Protein AF-0000000086676594 (afdb_homodimer)

Sequence (434 aa):
MFSKFAIFGNVSTIGLRERKKAATRAALSEAAIRLACERGVEHVTSDAIAEAAGVSPRTFHNYFANKEEAIFAGMAEFGGEMLAAMRALPVGEPVWEAVRQVIVGLARERPDTTDLMVAVVRLMERSPALAVRHDAMREEAGRALAGVVAERTGTDPDRDLYPHLIGAALHAAVTAAVNLWRVGKTDRDLADLLDEAFDQFRAGLPDPSALIEARRQMFSKFAIFGNVSTIGLRERKKAATRAALSEAAIRLACERGVEHVTSDAIAEAAGVSPRTFHNYFANKEEAIFAGMAEFGGEMLAAMRALPVGEPVWEAVRQVIVGLARERPDTTDLMVAVVRLMERSPALAVRHDAMREEAGRALAGVVAERTGTDPDRDLYPHLIGAALHAAVTAAVNLWRVGKTDRDLADLLDEAFDQFRAGLPDPSALIEARRQ

Nearest PDB structures (foldseek):
  4cgr-assembly1_A  TM=7.562E-01  e=2.034E-08  Streptomyces coelicolor
  7pt0-assembly1_A  TM=7.554E-01  e=1.940E-08  Streptomyces coelicolor
  5efy-assembly1_B  TM=6.831E-01  e=5.722E-08  Streptomyces coelicolor A3(2)
  2dg7-assembly1_A  TM=8.233E-01  e=1.107E-06  Streptomyces coelicolor A3(2)
  8x0a-assembly1_A  TM=8.704E-01  e=4.983E-06  Mycobacterium tuberculosis

Organism: NCBI:txid175570

Secondary structure (DSSP, 8-state):
------TT-------HHHHHHHHHHHHHHHHHHHHHHHH-GGG--HHHHHHHHTS-HHHHHHH-SSHHHHHTHHHHHHHHHHHHHHHHSPTTS-HHHHHHHHHHHHHHH-HHHHHHHHHHHHHHHH-HHHHHHHHHHHHHHHHHHHHHHHHHHT--TTT-SHHHHHHHHHHHHHHHHHHHHHH--S---HHHHHHHHHHHHHTT---THHHHHHHH-/------TTTT-----HHHHHHHHHHHHHHHHHHHHHHHH-GGG--HHHHHHHHTS-HHHHHHH-SSHHHHHTHHHHHHHHHHHHHHHHSPTTS-HHHHHHHHHHHHHHH-HHHHHHHHHHHHHHHH-HHHHHHHHHHHHHHHHHHHHHHHHHHT--TTT-SHHHHHHHHHHHHHHHHHHHHHH--S---HHHHHHHHHHHHHTT---THHHHHHHH-

Radius of gyration: 23.63 Å; Cα contacts (8 Å, |Δi|>4): 466; chains: 2; bounding box: 54×76×47 Å

pLDDT: mean 86.77, std 14.97, range [21.41, 98.38]

Structure (mmCIF, N/CA/C/O backbone):
data_AF-0000000086676594-model_v1
#
loop_
_entity.id
_entity.type
_entity.pdbx_description
1 polymer 'TetR family transcriptional regulator'
#
loop_
_atom_site.group_PDB
_atom_site.id
_atom_site.type_symbol
_atom_site.label_atom_id
_atom_site.label_alt_id
_atom_site.label_comp_id
_atom_site.label_asym_id
_atom_site.label_entity_id
_atom_site.label_seq_id
_atom_site.pdbx_PDB_ins_code
_atom_site.Cartn_x
_atom_site.Cartn_y
_atom_site.Cartn_z
_atom_site.occupancy
_atom_site.B_iso_or_equiv
_atom_site.auth_seq_id
_atom_site.auth_comp_id
_atom_site.auth_asym_id
_atom_site.auth_atom_id
_atom_site.pdbx_PDB_model_num
ATOM 1 N N . MET A 1 1 ? 25.562 -21.516 -14.008 1 23.59 1 MET A N 1
ATOM 2 C CA . MET A 1 1 ? 25.188 -22.828 -13.5 1 23.59 1 MET A CA 1
ATOM 3 C C . MET A 1 1 ? 23.891 -22.781 -12.719 1 23.59 1 MET A C 1
ATOM 5 O O . MET A 1 1 ? 23.875 -22.453 -11.531 1 23.59 1 MET A O 1
ATOM 9 N N . PHE A 1 2 ? 22.828 -22.156 -13.344 1 25.84 2 PHE A N 1
ATOM 10 C CA . PHE A 1 2 ? 21.453 -21.719 -13.172 1 25.84 2 PHE A CA 1
ATOM 11 C C . PHE A 1 2 ? 20.547 -22.906 -12.891 1 25.84 2 PHE A C 1
ATOM 13 O O . PHE A 1 2 ? 19.344 -22.859 -13.164 1 25.84 2 PHE A O 1
ATOM 20 N N . SER A 1 3 ? 21.25 -24.125 -12.5 1 25.78 3 SER A N 1
ATOM 21 C CA . SER A 1 3 ? 20.641 -25.438 -12.312 1 25.78 3 SER A CA 1
ATOM 22 C C . SER A 1 3 ? 19.594 -25.406 -11.211 1 25.78 3 SER A C 1
ATOM 24 O O . SER A 1 3 ? 18.656 -26.219 -11.211 1 25.78 3 SER A O 1
ATOM 26 N N . LYS A 1 4 ? 20.078 -24.844 -10.016 1 32.19 4 LYS A N 1
ATOM 27 C CA . LYS A 1 4 ? 19.703 -25.406 -8.719 1 32.19 4 LYS A CA 1
ATOM 28 C C . LYS A 1 4 ? 18.203 -25.266 -8.469 1 32.19 4 LYS A C 1
ATOM 30 O O . LYS A 1 4 ? 17.719 -25.625 -7.398 1 32.19 4 LYS A O 1
ATOM 35 N N . PHE A 1 5 ? 17.609 -24.156 -8.906 1 31.38 5 PHE A N 1
ATOM 36 C CA . PHE A 1 5 ? 16.359 -23.938 -8.195 1 31.38 5 PHE A CA 1
ATOM 37 C C . PHE A 1 5 ? 15.352 -25.031 -8.516 1 31.38 5 PHE A C 1
ATOM 39 O O . PHE A 1 5 ? 14.5 -24.859 -9.391 1 31.38 5 PHE A O 1
ATOM 46 N N . ALA A 1 6 ? 15.781 -26.344 -8.625 1 33.59 6 ALA A N 1
ATOM 47 C CA . ALA A 1 6 ? 15.062 -27.594 -8.836 1 33.59 6 ALA A CA 1
ATOM 48 C C . ALA A 1 6 ? 13.977 -27.781 -7.785 1 33.59 6 ALA A C 1
ATOM 50 O O . ALA A 1 6 ? 13.625 -28.922 -7.457 1 33.59 6 ALA A O 1
ATOM 51 N N . ILE A 1 7 ? 13.922 -26.797 -6.859 1 34.34 7 ILE A N 1
ATOM 52 C CA . ILE A 1 7 ? 12.922 -27.047 -5.824 1 34.34 7 ILE A CA 1
ATOM 53 C C . ILE A 1 7 ? 11.617 -27.5 -6.473 1 34.34 7 ILE A C 1
ATOM 55 O O . ILE A 1 7 ? 10.641 -27.781 -5.773 1 34.34 7 ILE A O 1
ATOM 59 N N . PHE A 1 8 ? 11.531 -27.172 -7.805 1 35.16 8 PHE A N 1
ATOM 60 C CA . PHE A 1 8 ? 10.352 -27.688 -8.484 1 35.16 8 PHE A CA 1
ATOM 61 C C . PHE A 1 8 ? 10.32 -29.219 -8.453 1 35.16 8 PHE A C 1
ATOM 63 O O . PHE A 1 8 ? 9.812 -29.844 -9.383 1 35.16 8 PHE A O 1
ATOM 70 N N . GLY A 1 9 ? 11.352 -29.797 -7.762 1 34.88 9 GLY A N 1
ATOM 71 C CA . GLY A 1 9 ? 11.438 -31.234 -7.914 1 34.88 9 GLY A CA 1
ATOM 72 C C . GLY A 1 9 ? 10.094 -31.938 -7.809 1 34.88 9 GLY A C 1
ATOM 73 O O . GLY A 1 9 ? 9.719 -32.719 -8.688 1 34.88 9 GLY A O 1
ATOM 74 N N . ASN A 1 10 ? 9.641 -32.25 -6.469 1 37.12 10 ASN A N 1
ATOM 75 C CA . ASN A 1 10 ? 8.688 -33.344 -6.312 1 37.12 10 ASN A CA 1
ATOM 76 C C . ASN A 1 10 ? 7.312 -32.969 -6.855 1 37.12 10 ASN A C 1
ATOM 78 O O . ASN A 1 10 ? 6.441 -32.531 -6.102 1 37.12 10 ASN A O 1
ATOM 82 N N . VAL A 1 11 ? 7.066 -32.156 -7.742 1 41.75 11 VAL A N 1
ATOM 83 C CA . VAL A 1 11 ? 5.797 -32.156 -8.453 1 41.75 11 VAL A CA 1
ATOM 84 C C . VAL A 1 11 ? 5.344 -33.594 -8.703 1 41.75 11 VAL A C 1
ATOM 86 O O . VAL A 1 11 ? 5.344 -34.062 -9.844 1 41.75 11 VAL A O 1
ATOM 89 N N . SER A 1 12 ? 5.973 -34.594 -8.156 1 44.72 12 SER A N 1
ATOM 90 C CA . SER A 1 12 ? 5.59 -35.969 -8.469 1 44.72 12 SER A CA 1
ATOM 91 C C . SER A 1 12 ? 4.086 -36.094 -8.68 1 44.72 12 SER A C 1
ATOM 93 O O . SER A 1 12 ? 3.344 -35.125 -8.461 1 44.72 12 SER A O 1
ATOM 95 N N . THR A 1 13 ? 3.318 -37.312 -8.094 1 49.31 13 THR A N 1
ATOM 96 C CA . THR A 1 13 ? 2.088 -38.031 -8.375 1 49.31 13 THR A CA 1
ATOM 97 C C . THR A 1 13 ? 0.873 -37.281 -7.871 1 49.31 13 THR A C 1
ATOM 99 O O . THR A 1 13 ? 0.38 -37.531 -6.773 1 49.31 13 THR A O 1
ATOM 102 N N . ILE A 1 14 ? 1.006 -35.938 -7.887 1 59.25 14 ILE A N 1
ATOM 103 C CA . ILE A 1 14 ? -0.326 -35.438 -7.551 1 59.25 14 ILE A CA 1
ATOM 104 C C . ILE A 1 14 ? -1.382 -36.312 -8.234 1 59.25 14 ILE A C 1
ATOM 106 O O . ILE A 1 14 ? -1.358 -36.469 -9.461 1 59.25 14 ILE A O 1
ATOM 110 N N . GLY A 1 15 ? -1.909 -37.188 -7.367 1 73.75 15 GLY A N 1
ATOM 111 C CA . GLY A 1 15 ? -2.926 -38.094 -7.859 1 73.75 15 GLY A CA 1
ATOM 112 C C . GLY A 1 15 ? -3.93 -37.438 -8.781 1 73.75 15 GLY A C 1
ATOM 113 O O . GLY A 1 15 ? -4.008 -36.188 -8.836 1 73.75 15 GLY A O 1
ATOM 114 N N . LEU A 1 16 ? -4.273 -38.094 -9.789 1 81.31 16 LEU A N 1
ATOM 115 C CA . LEU A 1 16 ? -5.266 -37.688 -10.773 1 81.31 16 LEU A CA 1
ATOM 116 C C . LEU A 1 16 ? -6.387 -36.875 -10.117 1 81.31 16 LEU A C 1
ATOM 118 O O . LEU A 1 16 ? -6.844 -35.875 -10.656 1 81.31 16 LEU A O 1
ATOM 122 N N . ARG A 1 17 ? -6.66 -37.25 -8.891 1 84 17 ARG A N 1
ATOM 123 C CA . ARG A 1 17 ? -7.75 -36.594 -8.172 1 84 17 ARG A CA 1
ATOM 124 C C . ARG A 1 17 ? -7.375 -35.156 -7.793 1 84 17 ARG A C 1
ATOM 126 O O . ARG A 1 17 ? -8.18 -34.25 -7.949 1 84 17 ARG A O 1
ATOM 133 N N . GLU A 1 18 ? -6.188 -34.969 -7.336 1 83.5 18 GLU A N 1
ATOM 134 C CA . GLU A 1 18 ? -5.723 -33.656 -6.93 1 83.5 18 GLU A CA 1
ATOM 135 C C . GLU A 1 18 ? -5.578 -32.719 -8.133 1 83.5 18 GLU A C 1
ATOM 137 O O . GLU A 1 18 ? -5.883 -31.531 -8.039 1 83.5 18 GLU A O 1
ATOM 142 N N . ARG A 1 19 ? -5.25 -33.281 -9.203 1 84.69 19 ARG A N 1
ATOM 143 C CA . ARG A 1 19 ? -5.105 -32.5 -10.422 1 84.69 19 ARG A CA 1
ATOM 144 C C . ARG A 1 19 ? -6.465 -32.031 -10.945 1 84.69 19 ARG A C 1
ATOM 146 O O . ARG A 1 19 ? -6.613 -30.906 -11.391 1 84.69 19 ARG A O 1
ATOM 153 N N . LYS A 1 20 ? -7.359 -32.938 -10.875 1 87.5 20 LYS A N 1
ATOM 154 C CA . LYS A 1 20 ? -8.703 -32.594 -11.328 1 87.5 20 LYS A CA 1
ATOM 155 C C . LYS A 1 20 ? -9.336 -31.531 -10.438 1 87.5 20 LYS A C 1
ATOM 157 O O . LYS A 1 20 ? -10.008 -30.625 -10.93 1 87.5 20 LYS A O 1
ATOM 162 N N . LYS A 1 21 ? -9.039 -31.609 -9.172 1 89.81 21 LYS A N 1
ATOM 163 C CA . LYS A 1 21 ? -9.555 -30.641 -8.227 1 89.81 21 LYS A CA 1
ATOM 164 C C . LYS A 1 21 ? -8.977 -29.25 -8.492 1 89.81 21 LYS A C 1
ATOM 166 O O . LYS A 1 21 ? -9.703 -28.25 -8.516 1 89.81 21 LYS A O 1
ATOM 171 N N . ALA A 1 22 ? -7.73 -29.281 -8.781 1 89.44 22 ALA A N 1
ATOM 172 C CA . ALA A 1 22 ? -7.059 -28.016 -9.062 1 89.44 22 ALA A CA 1
ATOM 173 C C . ALA A 1 22 ? -7.562 -27.406 -10.367 1 89.44 22 ALA A C 1
ATOM 175 O O . ALA A 1 22 ? -7.746 -26.188 -10.461 1 89.44 22 ALA A O 1
ATOM 176 N N . ALA A 1 23 ? -7.793 -28.234 -11.266 1 91.19 23 ALA A N 1
ATOM 177 C CA . ALA A 1 23 ? -8.281 -27.766 -12.562 1 91.19 23 ALA A CA 1
ATOM 178 C C . ALA A 1 23 ? -9.688 -27.188 -12.445 1 91.19 23 ALA A C 1
ATOM 180 O O . ALA A 1 23 ? -10 -26.156 -13.047 1 91.19 23 ALA A O 1
ATOM 181 N N . THR A 1 24 ? -10.523 -27.875 -11.664 1 94.5 24 THR A N 1
ATOM 182 C CA . THR A 1 24 ? -11.883 -27.391 -11.461 1 94.5 24 THR A CA 1
ATOM 183 C C . THR A 1 24 ? -11.875 -26.062 -10.727 1 94.5 24 THR A C 1
ATOM 185 O O . THR A 1 24 ? -12.609 -25.141 -11.094 1 94.5 24 THR A O 1
ATOM 188 N N . ARG A 1 25 ? -11.078 -26 -9.766 1 94.75 25 ARG A N 1
ATOM 189 C CA . ARG A 1 25 ? -10.969 -24.75 -9.008 1 94.75 25 ARG A CA 1
ATOM 190 C C . ARG A 1 25 ? -10.555 -23.594 -9.906 1 94.75 25 ARG A C 1
ATOM 192 O O . ARG A 1 25 ? -11.141 -22.516 -9.844 1 94.75 25 ARG A O 1
ATOM 199 N N . ALA A 1 26 ? -9.586 -23.859 -10.742 1 92.06 26 ALA A N 1
ATOM 200 C CA . ALA A 1 26 ? -9.094 -22.844 -11.664 1 92.06 26 ALA A CA 1
ATOM 201 C C . ALA A 1 26 ? -10.172 -22.438 -12.664 1 92.06 26 ALA A C 1
ATOM 203 O O . ALA A 1 26 ? -10.344 -21.25 -12.961 1 92.06 26 ALA A O 1
ATOM 204 N N . ALA A 1 27 ? -10.836 -23.406 -13.125 1 94.69 27 ALA A N 1
ATOM 205 C CA . ALA A 1 27 ? -11.898 -23.156 -14.094 1 94.69 27 ALA A CA 1
ATOM 206 C C . ALA A 1 27 ? -13 -22.297 -13.484 1 94.69 27 ALA A C 1
ATOM 208 O O . ALA A 1 27 ? -13.523 -21.391 -14.133 1 94.69 27 ALA A O 1
ATOM 209 N N . LEU A 1 28 ? -13.344 -22.578 -12.266 1 97.25 28 LEU A N 1
ATOM 210 C CA . LEU A 1 28 ? -14.375 -21.812 -11.562 1 97.25 28 LEU A CA 1
ATOM 211 C C . LEU A 1 28 ? -13.922 -20.375 -11.336 1 97.25 28 LEU A C 1
ATOM 213 O O . LEU A 1 28 ? -14.695 -19.438 -11.531 1 97.25 28 LEU A O 1
ATOM 217 N N . SER A 1 29 ? -12.719 -20.234 -10.953 1 96.12 29 SER A N 1
ATOM 218 C CA . SER A 1 29 ? -12.172 -18.906 -10.734 1 96.12 29 SER A CA 1
ATOM 219 C C . SER A 1 29 ? -12.141 -18.094 -12.031 1 96.12 29 SER A C 1
ATOM 221 O O . SER A 1 29 ? -12.57 -16.938 -12.062 1 96.12 29 SER A O 1
ATOM 223 N N . GLU A 1 30 ? -11.672 -18.719 -13.07 1 94.81 30 GLU A N 1
ATOM 224 C CA . GLU A 1 30 ? -11.609 -18.062 -14.367 1 94.81 30 GLU A CA 1
ATOM 225 C C . GLU A 1 30 ? -13 -17.656 -14.852 1 94.81 30 GLU A C 1
ATOM 227 O O . GLU A 1 30 ? -13.188 -16.562 -15.367 1 94.81 30 GLU A O 1
ATOM 232 N N . ALA A 1 31 ? -13.914 -18.516 -14.656 1 97.06 31 ALA A N 1
ATOM 233 C CA . ALA A 1 31 ? -15.297 -18.234 -15.039 1 97.06 31 ALA A CA 1
ATOM 234 C C . ALA A 1 31 ? -15.852 -17.062 -14.227 1 97.06 31 ALA A C 1
ATOM 236 O O . ALA A 1 31 ? -16.531 -16.188 -14.781 1 97.06 31 ALA A O 1
ATOM 237 N N . ALA A 1 32 ? -15.586 -17.062 -12.961 1 97.62 32 ALA A N 1
ATOM 238 C CA . ALA A 1 32 ? -16.062 -15.984 -12.094 1 97.62 32 ALA A CA 1
ATOM 239 C C . ALA A 1 32 ? -15.516 -14.633 -12.547 1 97.62 32 ALA A C 1
ATOM 241 O O . ALA A 1 32 ? -16.266 -13.656 -12.648 1 97.62 32 ALA A O 1
ATOM 242 N N . ILE A 1 33 ? -14.289 -14.594 -12.875 1 96.12 33 ILE A N 1
ATOM 243 C CA . ILE A 1 33 ? -13.633 -13.359 -13.305 1 96.12 33 ILE A CA 1
ATOM 244 C C . ILE A 1 33 ? -14.195 -12.914 -14.648 1 96.12 33 ILE A C 1
ATOM 246 O O . ILE A 1 33 ? -14.547 -11.742 -14.828 1 96.12 33 ILE A O 1
ATOM 250 N N . ARG A 1 34 ? -14.289 -13.852 -15.555 1 95.19 34 ARG A N 1
ATOM 251 C CA . ARG A 1 34 ? -14.805 -13.539 -16.891 1 95.19 34 ARG A CA 1
ATOM 252 C C . ARG A 1 34 ? -16.219 -12.992 -16.812 1 95.19 34 ARG A C 1
ATOM 254 O O . ARG A 1 34 ? -16.531 -11.953 -17.422 1 95.19 34 ARG A O 1
ATOM 261 N N . LEU A 1 35 ? -17.062 -13.625 -16.078 1 97.38 35 LEU A N 1
ATOM 262 C CA . LEU A 1 35 ? -18.453 -13.203 -15.961 1 97.38 35 LEU A CA 1
ATOM 263 C C . LEU A 1 35 ? -18.547 -11.852 -15.266 1 97.38 35 LEU A C 1
ATOM 265 O O . LEU A 1 35 ? -19.359 -11.008 -15.641 1 97.38 35 LEU A O 1
ATOM 269 N N . ALA A 1 36 ? -17.734 -11.711 -14.25 1 96.81 36 ALA A N 1
ATOM 270 C CA . ALA A 1 36 ? -17.734 -10.43 -13.539 1 96.81 36 ALA A CA 1
ATOM 271 C C . ALA A 1 36 ? -17.312 -9.289 -14.469 1 96.81 36 ALA A C 1
ATOM 273 O O . ALA A 1 36 ? -17.859 -8.188 -14.391 1 96.81 36 ALA A O 1
ATOM 274 N N . CYS A 1 37 ? -16.375 -9.562 -15.328 1 93.88 37 CYS A N 1
ATOM 275 C CA . CYS A 1 37 ? -15.914 -8.562 -16.281 1 93.88 37 CYS A CA 1
ATOM 276 C C . CYS A 1 37 ? -17 -8.234 -17.297 1 93.88 37 CYS A C 1
ATOM 278 O O . CYS A 1 37 ? -17.172 -7.078 -17.688 1 93.88 37 CYS A O 1
ATOM 280 N N . GLU A 1 38 ? -17.734 -9.211 -17.641 1 94.5 38 GLU A N 1
ATOM 281 C CA . GLU A 1 38 ? -18.75 -9.07 -18.672 1 94.5 38 GLU A CA 1
ATOM 282 C C . GLU A 1 38 ? -20.016 -8.422 -18.125 1 94.5 38 GLU A C 1
ATOM 284 O O . GLU A 1 38 ? -20.609 -7.547 -18.766 1 94.5 38 GLU A O 1
ATOM 289 N N . ARG A 1 39 ? -20.391 -8.82 -16.859 1 94.56 39 ARG A N 1
ATOM 290 C CA . ARG A 1 39 ? -21.719 -8.477 -16.375 1 94.56 39 ARG A CA 1
ATOM 291 C C . ARG A 1 39 ? -21.641 -7.539 -15.164 1 94.56 39 ARG A C 1
ATOM 293 O O . ARG A 1 39 ? -22.641 -6.934 -14.781 1 94.56 39 ARG A O 1
ATOM 300 N N . GLY A 1 40 ? -20.5 -7.453 -14.688 1 93.75 40 GLY A N 1
ATOM 301 C CA . GLY A 1 40 ? -20.391 -6.809 -13.391 1 93.75 40 GLY A CA 1
ATOM 302 C C . GLY A 1 40 ? -20.516 -7.777 -12.234 1 93.75 40 GLY A C 1
ATOM 303 O O . GLY A 1 40 ? -21.281 -8.742 -12.297 1 93.75 40 GLY A O 1
ATOM 304 N N . VAL A 1 41 ? -19.859 -7.586 -11.188 1 93.81 41 VAL A N 1
ATOM 305 C CA . VAL A 1 41 ? -19.75 -8.492 -10.055 1 93.81 41 VAL A CA 1
ATOM 306 C C . VAL A 1 41 ? -21.125 -8.734 -9.445 1 93.81 41 VAL A C 1
ATOM 308 O O . VAL A 1 41 ? -21.453 -9.859 -9.062 1 93.81 41 VAL A O 1
ATOM 311 N N . GLU A 1 42 ? -21.859 -7.684 -9.359 1 92.25 42 GLU A N 1
ATOM 312 C CA . GLU A 1 42 ? -23.172 -7.758 -8.695 1 92.25 42 GLU A CA 1
ATOM 313 C C . GLU A 1 42 ? -24.125 -8.656 -9.469 1 92.25 42 GLU A C 1
ATOM 315 O O . GLU A 1 42 ? -25.078 -9.195 -8.898 1 92.25 42 GLU A O 1
ATOM 320 N N . HIS A 1 43 ? -23.875 -8.859 -10.672 1 94.44 43 HIS A N 1
ATOM 321 C CA . HIS A 1 43 ? -24.812 -9.594 -11.523 1 94.44 43 HIS A CA 1
ATOM 322 C C . HIS A 1 43 ? -24.344 -11.023 -11.75 1 94.44 43 HIS A C 1
ATOM 324 O O . HIS A 1 43 ? -24.953 -11.766 -12.523 1 94.44 43 HIS A O 1
ATOM 330 N N . VAL A 1 44 ? -23.281 -11.359 -11.156 1 96.44 44 VAL A N 1
ATOM 331 C CA . VAL A 1 44 ? -22.734 -12.711 -11.281 1 96.44 44 VAL A CA 1
ATOM 332 C C . VAL A 1 44 ? -23.203 -13.57 -10.117 1 96.44 44 VAL A C 1
ATOM 334 O O . VAL A 1 44 ? -23.203 -13.133 -8.969 1 96.44 44 VAL A O 1
ATOM 337 N N . THR A 1 45 ? -23.703 -14.742 -10.43 1 96.56 45 THR A N 1
ATOM 338 C CA . THR A 1 45 ? -24.141 -15.672 -9.398 1 96.56 45 THR A CA 1
ATOM 339 C C . THR A 1 45 ? -23.297 -16.938 -9.414 1 96.56 45 THR A C 1
ATOM 341 O O . THR A 1 45 ? -22.625 -17.234 -10.398 1 96.56 45 THR A O 1
ATOM 344 N N . SER A 1 46 ? -23.438 -17.656 -8.297 1 97.12 46 SER A N 1
ATOM 345 C CA . SER A 1 46 ? -22.75 -18.938 -8.211 1 97.12 46 SER A CA 1
ATOM 346 C C . SER A 1 46 ? -23.266 -19.906 -9.266 1 97.12 46 SER A C 1
ATOM 348 O O . SER A 1 46 ? -22.484 -20.672 -9.844 1 97.12 46 SER A O 1
ATOM 350 N N . ASP A 1 47 ? -24.484 -19.797 -9.547 1 97.56 47 ASP A N 1
ATOM 351 C CA . ASP A 1 47 ? -25.078 -20.672 -10.547 1 97.56 47 ASP A CA 1
ATOM 352 C C . ASP A 1 47 ? -24.531 -20.391 -11.938 1 97.56 47 ASP A C 1
ATOM 354 O O . ASP A 1 47 ? -24.188 -21.312 -12.68 1 97.56 47 ASP A O 1
ATOM 358 N N . ALA A 1 48 ? -24.438 -19.172 -12.258 1 97.94 48 ALA A N 1
ATOM 359 C CA . ALA A 1 48 ? -23.922 -18.781 -13.562 1 97.94 48 ALA A CA 1
ATOM 360 C C . ALA A 1 48 ? -22.453 -19.188 -13.711 1 97.94 48 ALA A C 1
ATOM 362 O O . ALA A 1 48 ? -22.031 -19.594 -14.789 1 97.94 48 ALA A O 1
ATOM 363 N N . ILE A 1 49 ? -21.672 -19.031 -12.617 1 98.38 49 ILE A N 1
ATOM 364 C CA . ILE A 1 49 ? -20.266 -19.422 -12.617 1 98.38 49 ILE A CA 1
ATOM 365 C C . ILE A 1 49 ? -20.141 -20.922 -12.836 1 98.38 49 ILE A C 1
ATOM 367 O O . ILE A 1 49 ? -19.344 -21.375 -13.656 1 98.38 49 ILE A O 1
ATOM 371 N N . ALA A 1 50 ? -20.969 -21.672 -12.086 1 98.12 50 ALA A N 1
ATOM 372 C CA . ALA A 1 50 ? -20.969 -23.125 -12.203 1 98.12 50 ALA A CA 1
ATOM 373 C C . ALA A 1 50 ? -21.281 -23.562 -13.633 1 98.12 50 ALA A C 1
ATOM 375 O O . ALA A 1 50 ? -20.562 -24.391 -14.211 1 98.12 50 ALA A O 1
ATOM 376 N N . GLU A 1 51 ? -22.281 -22.984 -14.219 1 97.88 51 GLU A N 1
ATOM 377 C CA . GLU A 1 51 ? -22.688 -23.281 -15.586 1 97.88 51 GLU A CA 1
ATOM 378 C C . GLU A 1 51 ? -21.562 -22.984 -16.578 1 97.88 51 GLU A C 1
ATOM 380 O O . GLU A 1 51 ? -21.266 -23.797 -17.453 1 97.88 51 GLU A O 1
ATOM 385 N N . ALA A 1 52 ? -20.938 -21.891 -16.438 1 97.5 52 ALA A N 1
ATOM 386 C CA . ALA A 1 52 ? -19.859 -21.469 -17.344 1 97.5 52 ALA A CA 1
ATOM 387 C C . ALA A 1 52 ? -18.656 -22.406 -17.234 1 97.5 52 ALA A C 1
ATOM 389 O O . ALA A 1 52 ? -17.938 -22.609 -18.203 1 97.5 52 ALA A O 1
ATOM 390 N N . ALA A 1 53 ? -18.469 -22.984 -16.047 1 97 53 ALA A N 1
ATOM 391 C CA . ALA A 1 53 ? -17.328 -23.891 -15.812 1 97 53 ALA A CA 1
ATOM 392 C C . ALA A 1 53 ? -17.703 -25.328 -16.125 1 97 53 ALA A C 1
ATOM 394 O O . ALA A 1 53 ? -16.859 -26.219 -16.031 1 97 53 ALA A O 1
ATOM 395 N N . GLY A 1 54 ? -18.906 -25.578 -16.391 1 97.12 54 GLY A N 1
ATOM 396 C CA . GLY A 1 54 ? -19.359 -26.906 -16.766 1 97.12 54 GLY A CA 1
ATOM 397 C C . GLY A 1 54 ? -19.531 -27.828 -15.586 1 97.12 54 GLY A C 1
ATOM 398 O O . GLY A 1 54 ? -19.266 -29.031 -15.688 1 97.12 54 GLY A O 1
ATOM 399 N N . VAL A 1 55 ? -19.859 -27.281 -14.438 1 97.12 55 VAL A N 1
ATOM 400 C CA . VAL A 1 55 ? -20.078 -28.094 -13.234 1 97.12 55 VAL A CA 1
ATOM 401 C C . VAL A 1 55 ? -21.422 -27.719 -12.602 1 97.12 55 VAL A C 1
ATOM 403 O O . VAL A 1 55 ? -22.078 -26.781 -13.047 1 97.12 55 VAL A O 1
ATOM 406 N N . SER A 1 56 ? -21.812 -28.453 -11.555 1 96.44 56 SER A N 1
ATOM 407 C CA . SER A 1 56 ? -23.047 -28.172 -10.828 1 96.44 56 SER A CA 1
ATOM 408 C C . SER A 1 56 ? -22.844 -27.047 -9.82 1 96.44 56 SER A C 1
ATOM 410 O O . SER A 1 56 ? -21.734 -26.812 -9.359 1 96.44 56 SER A O 1
ATOM 412 N N . PRO A 1 57 ? -23.922 -26.375 -9.398 1 96.19 57 PRO A N 1
ATOM 413 C CA . PRO A 1 57 ? -23.828 -25.391 -8.32 1 96.19 57 PRO A CA 1
ATOM 414 C C . PRO A 1 57 ? -23.312 -25.984 -7.012 1 96.19 57 PRO A C 1
ATOM 416 O O . PRO A 1 57 ? -22.594 -25.312 -6.266 1 96.19 57 PRO A O 1
ATOM 419 N N . ARG A 1 58 ? -23.703 -27.219 -6.848 1 96.5 58 ARG A N 1
ATOM 420 C CA . ARG A 1 58 ? -23.203 -27.891 -5.652 1 96.5 58 ARG A CA 1
ATOM 421 C C . ARG A 1 58 ? -21.688 -28.016 -5.688 1 96.5 58 ARG A C 1
ATOM 423 O O . ARG A 1 58 ? -21.016 -27.797 -4.676 1 96.5 58 ARG A O 1
ATOM 430 N N . THR A 1 59 ? -21.219 -28.422 -6.836 1 96.31 59 THR A N 1
ATOM 431 C CA . THR A 1 59 ? -19.781 -28.531 -7 1 96.31 59 THR A CA 1
ATOM 432 C C . THR A 1 59 ? -19.094 -27.188 -6.746 1 96.31 59 THR A C 1
ATOM 434 O O . THR A 1 59 ? -18.062 -27.125 -6.086 1 96.31 59 THR A O 1
ATOM 437 N N . PHE A 1 60 ? -19.766 -26.031 -7.285 1 97.81 60 PHE A N 1
ATOM 438 C CA . PHE A 1 60 ? -19.203 -24.703 -7.016 1 97.81 60 PHE A CA 1
ATOM 439 C C . PHE A 1 60 ? -19.016 -24.5 -5.52 1 97.81 60 PHE A C 1
ATOM 441 O O . PHE A 1 60 ? -17.953 -24.078 -5.074 1 97.81 60 PHE A O 1
ATOM 448 N N . HIS A 1 61 ? -19.938 -24.891 -4.699 1 97.56 61 HIS A N 1
ATOM 449 C CA . HIS A 1 61 ? -19.938 -24.594 -3.271 1 97.56 61 HIS A CA 1
ATOM 450 C C . HIS A 1 61 ? -19 -25.531 -2.514 1 97.56 61 HIS A C 1
ATOM 452 O O . HIS A 1 61 ? -18.672 -25.281 -1.354 1 97.56 61 HIS A O 1
ATOM 458 N N . ASN A 1 62 ? -18.609 -26.688 -3.197 1 97 62 ASN A N 1
ATOM 459 C CA . ASN A 1 62 ? -17.547 -27.516 -2.631 1 97 62 ASN A CA 1
ATOM 460 C C . ASN A 1 62 ? -16.203 -26.797 -2.643 1 97 62 ASN A C 1
ATOM 462 O O . ASN A 1 62 ? -15.336 -27.094 -1.827 1 97 62 ASN A O 1
ATOM 466 N N . TYR A 1 63 ? -16.141 -25.797 -3.588 1 96.81 63 TYR A N 1
ATOM 467 C CA . TYR A 1 63 ? -14.844 -25.156 -3.787 1 96.81 63 TYR A CA 1
ATOM 468 C C . TYR A 1 63 ? -14.828 -23.766 -3.184 1 96.81 63 TYR A C 1
ATOM 470 O O . TYR A 1 63 ? -13.82 -23.344 -2.615 1 96.81 63 TYR A O 1
ATOM 478 N N . PHE A 1 64 ? -15.914 -23.078 -3.357 1 97.56 64 PHE A N 1
ATOM 479 C CA . PHE A 1 64 ? -15.945 -21.688 -2.916 1 97.56 64 PHE A CA 1
ATOM 480 C C . PHE A 1 64 ? -17.234 -21.391 -2.15 1 97.56 64 PHE A C 1
ATOM 482 O O . PHE A 1 64 ? -18.297 -21.891 -2.514 1 97.56 64 PHE A O 1
ATOM 489 N N . ALA A 1 65 ? -17.109 -20.516 -1.162 1 95.88 65 ALA A N 1
ATOM 490 C CA . ALA A 1 65 ? -18.266 -20.125 -0.365 1 95.88 65 ALA A CA 1
ATOM 491 C C . ALA A 1 65 ? -19.125 -19.109 -1.107 1 95.88 65 ALA A C 1
ATOM 493 O O . ALA A 1 65 ? -20.344 -19.031 -0.885 1 95.88 65 ALA A O 1
ATOM 494 N N . ASN A 1 66 ? -18.5 -18.266 -1.952 1 95.25 66 ASN A N 1
ATOM 495 C CA . ASN A 1 66 ? -19.188 -17.219 -2.697 1 95.25 66 ASN A CA 1
ATOM 496 C C . ASN A 1 66 ? -18.391 -16.781 -3.918 1 95.25 66 ASN A C 1
ATOM 498 O O . ASN A 1 66 ? -17.266 -17.25 -4.125 1 95.25 66 ASN A O 1
ATOM 502 N N . LYS A 1 67 ? -18.953 -15.977 -4.699 1 95.5 67 LYS A N 1
ATOM 503 C CA . LYS A 1 67 ? -18.328 -15.539 -5.949 1 95.5 67 LYS A CA 1
ATOM 504 C C . LYS A 1 67 ? -17.062 -14.734 -5.688 1 95.5 67 LYS A C 1
ATOM 506 O O . LYS A 1 67 ? -16.125 -14.773 -6.48 1 95.5 67 LYS A O 1
ATOM 511 N N . GLU A 1 68 ? -16.969 -14.023 -4.582 1 94.44 68 GLU A N 1
ATOM 512 C CA . GLU A 1 68 ? -15.797 -13.227 -4.262 1 94.44 68 GLU A CA 1
ATOM 513 C C . GLU A 1 68 ? -14.578 -14.117 -4.008 1 94.44 68 GLU A C 1
ATOM 515 O O . GLU A 1 68 ? -13.477 -13.805 -4.453 1 94.44 68 GLU A O 1
ATOM 520 N N . GLU A 1 69 ? -14.898 -15.172 -3.318 1 94.31 69 GLU A N 1
ATOM 521 C CA . GLU A 1 69 ? -13.812 -16.125 -3.076 1 94.31 69 GLU A CA 1
ATOM 522 C C . GLU A 1 69 ? -13.289 -16.703 -4.383 1 94.31 69 GLU A C 1
ATOM 524 O O . GLU A 1 69 ? -12.086 -16.906 -4.543 1 94.31 69 GLU A O 1
ATOM 529 N N . ALA A 1 70 ? -14.211 -16.938 -5.258 1 96.62 70 ALA A N 1
ATOM 530 C CA . ALA A 1 70 ? -13.812 -17.453 -6.562 1 96.62 70 ALA A CA 1
ATOM 531 C C . ALA A 1 70 ? -13 -16.438 -7.344 1 96.62 70 ALA A C 1
ATOM 533 O O . ALA A 1 70 ? -11.984 -16.766 -7.965 1 96.62 70 ALA A O 1
ATOM 534 N N . ILE A 1 71 ? -13.391 -15.219 -7.266 1 95.56 71 ILE A N 1
ATOM 535 C CA . ILE A 1 71 ? -12.727 -14.141 -7.992 1 95.56 71 ILE A CA 1
ATOM 536 C C . ILE A 1 71 ? -11.312 -13.953 -7.461 1 95.56 71 ILE A C 1
ATOM 538 O O . ILE A 1 71 ? -10.375 -13.75 -8.234 1 95.56 71 ILE A O 1
ATOM 542 N N . PHE A 1 72 ? -11.102 -14.125 -6.145 1 93.5 72 PHE A N 1
ATOM 543 C CA . PHE A 1 72 ? -9.812 -13.844 -5.527 1 93.5 72 PHE A CA 1
ATOM 544 C C . PHE A 1 72 ? -8.992 -15.117 -5.379 1 93.5 72 PHE A C 1
ATOM 546 O O . PHE A 1 72 ? -7.91 -15.102 -4.785 1 93.5 72 PHE A O 1
ATOM 553 N N . ALA A 1 73 ? -9.445 -16.203 -5.902 1 92.19 73 ALA A N 1
ATOM 554 C CA . ALA A 1 73 ? -8.805 -17.5 -5.66 1 92.19 73 ALA A CA 1
ATOM 555 C C . ALA A 1 73 ? -7.344 -17.469 -6.086 1 92.19 73 ALA A C 1
ATOM 557 O O . ALA A 1 73 ? -6.469 -17.938 -5.352 1 92.19 73 ALA A O 1
ATOM 558 N N . GLY A 1 74 ? -7.07 -16.922 -7.227 1 87.19 74 GLY A N 1
ATOM 559 C CA . GLY A 1 74 ? -5.703 -16.844 -7.715 1 87.19 74 GLY A CA 1
ATOM 560 C C . GLY A 1 74 ? -4.805 -16 -6.824 1 87.19 74 GLY A C 1
ATOM 561 O O . GLY A 1 74 ? -3.646 -16.359 -6.59 1 87.19 74 GLY A O 1
ATOM 562 N N . MET A 1 75 ? -5.297 -14.938 -6.316 1 86.25 75 MET A N 1
ATOM 563 C CA . MET A 1 75 ? -4.531 -14.062 -5.438 1 86.25 75 MET A CA 1
ATOM 564 C C . MET A 1 75 ? -4.258 -14.734 -4.098 1 86.25 75 MET A C 1
ATOM 566 O O . MET A 1 75 ? -3.152 -14.633 -3.562 1 86.25 75 MET A O 1
ATOM 570 N N . ALA A 1 76 ? -5.293 -15.367 -3.629 1 87.06 76 ALA A N 1
ATOM 571 C CA . ALA A 1 76 ? -5.129 -16.094 -2.373 1 87.06 76 ALA A CA 1
ATOM 572 C C . ALA A 1 76 ? -4.086 -17.203 -2.512 1 87.06 76 ALA A C 1
ATOM 574 O O . ALA A 1 76 ? -3.246 -17.391 -1.628 1 87.06 76 ALA A O 1
ATOM 575 N N . GLU A 1 77 ? -4.172 -17.938 -3.617 1 85 77 GLU A N 1
ATOM 576 C CA . GLU A 1 77 ? -3.211 -19 -3.883 1 85 77 GLU A CA 1
ATOM 577 C C . GLU A 1 77 ? -1.794 -18.453 -4.004 1 85 77 GLU A C 1
ATOM 579 O O . GLU A 1 77 ? -0.844 -19.047 -3.496 1 85 77 GLU A O 1
ATOM 584 N N . PHE A 1 78 ? -1.708 -17.359 -4.602 1 81.31 78 PHE A N 1
ATOM 585 C CA . PHE A 1 78 ? -0.418 -16.688 -4.754 1 81.31 78 PHE A CA 1
ATOM 586 C C . PHE A 1 78 ? 0.17 -16.328 -3.393 1 81.31 78 PHE A C 1
ATOM 588 O O . PHE A 1 78 ? 1.354 -16.562 -3.143 1 81.31 78 PHE A O 1
ATOM 595 N N . GLY A 1 79 ? -0.629 -15.758 -2.549 1 84.5 79 GLY A N 1
ATOM 596 C CA . GLY A 1 79 ? -0.185 -15.43 -1.203 1 84.5 79 GLY A CA 1
ATOM 597 C C . GLY A 1 79 ? 0.3 -16.641 -0.425 1 84.5 79 GLY A C 1
ATOM 598 O O . GLY A 1 79 ? 1.349 -16.594 0.222 1 84.5 79 GLY A O 1
ATOM 599 N N . GLY A 1 80 ? -0.476 -17.672 -0.487 1 86.94 80 GLY A N 1
ATOM 600 C CA . GLY A 1 80 ? -0.09 -18.891 0.188 1 86.94 80 GLY A CA 1
ATOM 601 C C . GLY A 1 80 ? 1.204 -19.484 -0.34 1 86.94 80 GLY A C 1
ATOM 602 O O . GLY A 1 80 ? 2.057 -19.922 0.437 1 86.94 80 GLY A O 1
ATOM 603 N N . GLU A 1 81 ? 1.34 -19.516 -1.647 1 86 81 GLU A N 1
ATOM 604 C CA . GLU A 1 81 ? 2.549 -20.031 -2.279 1 86 81 GLU A CA 1
ATOM 605 C C . GLU A 1 81 ? 3.77 -19.188 -1.907 1 86 81 GLU A C 1
ATOM 607 O O . GLU A 1 81 ? 4.855 -19.734 -1.686 1 86 81 GLU A O 1
ATOM 612 N N . MET A 1 82 ? 3.549 -17.922 -1.874 1 86.25 82 MET A N 1
ATOM 613 C CA . MET A 1 82 ? 4.637 -17.016 -1.505 1 86.25 82 MET A CA 1
ATOM 614 C C . MET A 1 82 ? 5.133 -17.312 -0.093 1 86.25 82 MET A C 1
ATOM 616 O O . MET A 1 82 ? 6.336 -17.453 0.13 1 86.25 82 MET A O 1
ATOM 620 N N . LEU A 1 83 ? 4.234 -17.469 0.821 1 90.56 83 LEU A N 1
ATOM 621 C CA . LEU A 1 83 ? 4.602 -17.734 2.209 1 90.56 83 LEU A CA 1
ATOM 622 C C . LEU A 1 83 ? 5.297 -19.078 2.342 1 90.56 83 LEU A C 1
ATOM 624 O O . LEU A 1 83 ? 6.305 -19.203 3.041 1 90.56 83 LEU A O 1
ATOM 628 N N . ALA A 1 84 ? 4.781 -20.078 1.61 1 91.12 84 ALA A N 1
ATOM 629 C CA . ALA A 1 84 ? 5.383 -21.406 1.641 1 91.12 84 ALA A CA 1
ATOM 630 C C . ALA A 1 84 ? 6.797 -21.375 1.061 1 91.12 84 ALA A C 1
ATOM 632 O O . ALA A 1 84 ? 7.711 -21.984 1.615 1 91.12 84 ALA A O 1
ATOM 633 N N . ALA A 1 85 ? 6.949 -20.672 -0.05 1 90.12 85 ALA A N 1
ATOM 634 C CA . ALA A 1 85 ? 8.25 -20.562 -0.7 1 90.12 85 ALA A CA 1
ATOM 635 C C . ALA A 1 85 ? 9.25 -19.844 0.201 1 90.12 85 ALA A C 1
ATOM 637 O O . ALA A 1 85 ? 10.422 -20.234 0.277 1 90.12 85 ALA A O 1
ATOM 638 N N . MET A 1 86 ? 8.812 -18.828 0.922 1 89.31 86 MET A N 1
ATOM 639 C CA . MET A 1 86 ? 9.68 -18.078 1.827 1 89.31 86 MET A CA 1
ATOM 640 C C . MET A 1 86 ? 10.164 -18.953 2.971 1 89.31 86 MET A C 1
ATOM 642 O O . MET A 1 86 ? 11.328 -18.875 3.377 1 89.31 86 MET A O 1
ATOM 646 N N . ARG A 1 87 ? 9.312 -19.812 3.408 1 88.88 87 ARG A N 1
ATOM 647 C CA . ARG A 1 87 ? 9.664 -20.703 4.516 1 88.88 87 ARG A CA 1
ATOM 648 C C . ARG A 1 87 ? 10.648 -21.781 4.062 1 88.88 87 ARG A C 1
ATOM 650 O O . ARG A 1 87 ? 11.414 -22.312 4.871 1 88.88 87 ARG A O 1
ATOM 657 N N . ALA A 1 88 ? 10.609 -22.062 2.752 1 89.56 88 ALA A N 1
ATOM 658 C CA . ALA A 1 88 ? 11.43 -23.141 2.205 1 89.56 88 ALA A CA 1
ATOM 659 C C . ALA A 1 88 ? 12.836 -22.641 1.855 1 89.56 88 ALA A C 1
ATOM 661 O O . ALA A 1 88 ? 13.75 -23.438 1.656 1 89.56 88 ALA A O 1
ATOM 662 N N . LEU A 1 89 ? 13 -21.344 1.729 1 87.44 89 LEU A N 1
ATOM 663 C CA . LEU A 1 89 ? 14.305 -20.797 1.367 1 87.44 89 LEU A CA 1
ATOM 664 C C . LEU A 1 89 ? 15.297 -20.969 2.506 1 87.44 89 LEU A C 1
ATOM 666 O O . LEU A 1 89 ? 14.922 -20.953 3.68 1 87.44 89 LEU A O 1
ATOM 670 N N . PRO A 1 90 ? 16.547 -21.234 2.133 1 86.5 90 PRO A N 1
ATOM 671 C CA . PRO A 1 90 ? 17.594 -21.406 3.148 1 86.5 90 PRO A CA 1
ATOM 672 C C . PRO A 1 90 ? 17.672 -20.234 4.117 1 86.5 90 PRO A C 1
ATOM 674 O O . PRO A 1 90 ? 17.438 -19.094 3.725 1 86.5 90 PRO A O 1
ATOM 677 N N . VAL A 1 91 ? 18.172 -20.703 5.266 1 78.88 91 VAL A N 1
ATOM 678 C CA . VAL 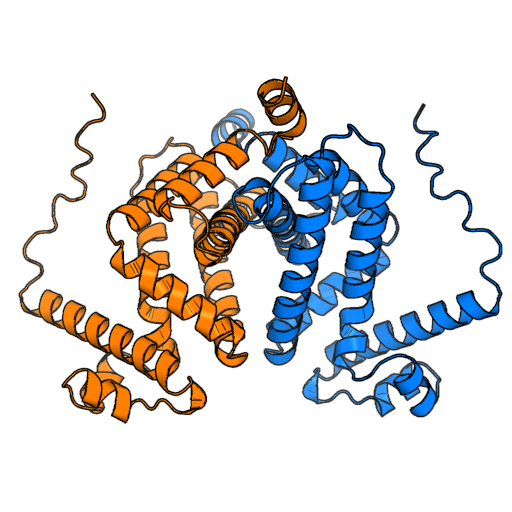A 1 91 ? 18.422 -19.703 6.297 1 78.88 91 VAL A CA 1
ATOM 679 C C . VAL A 1 91 ? 19.625 -18.844 5.898 1 78.88 91 VAL A C 1
ATOM 681 O O . VAL A 1 91 ? 20.578 -19.344 5.301 1 78.88 91 VAL A O 1
ATOM 684 N N . GLY A 1 92 ? 19.625 -17.578 5.789 1 83.06 92 GLY A N 1
ATOM 685 C CA . GLY A 1 92 ? 20.75 -16.719 5.465 1 83.06 92 GLY A CA 1
ATOM 686 C C . GLY A 1 92 ? 20.5 -15.82 4.266 1 83.06 92 GLY A C 1
ATOM 687 O O . GLY A 1 92 ? 21.219 -14.836 4.059 1 83.06 92 GLY A O 1
ATOM 688 N N . GLU A 1 93 ? 19.641 -16.391 3.391 1 89.62 93 GLU A N 1
ATOM 689 C CA . GLU A 1 93 ? 19.281 -15.508 2.293 1 89.62 93 GLU A CA 1
ATOM 690 C C . GLU A 1 93 ? 18.625 -14.234 2.814 1 89.62 93 GLU A C 1
ATOM 692 O O . GLU A 1 93 ? 17.688 -14.297 3.621 1 89.62 93 GLU A O 1
ATOM 697 N N . PRO A 1 94 ? 19.188 -13.109 2.352 1 93.19 94 PRO A N 1
ATOM 698 C CA . PRO A 1 94 ? 18.531 -11.883 2.799 1 93.19 94 PRO A CA 1
ATOM 699 C C . PRO A 1 94 ? 17.047 -11.852 2.441 1 93.19 94 PRO A C 1
ATOM 701 O O . PRO A 1 94 ? 16.656 -12.211 1.323 1 93.19 94 PRO A O 1
ATOM 704 N N . VAL A 1 95 ? 16.25 -11.461 3.346 1 94.75 95 VAL A N 1
ATOM 705 C CA . VAL A 1 95 ? 14.789 -11.602 3.285 1 94.75 95 VAL A CA 1
ATOM 706 C C . VAL A 1 95 ? 14.258 -10.914 2.027 1 94.75 95 VAL A C 1
ATOM 708 O O . VAL A 1 95 ? 13.461 -11.492 1.287 1 94.75 95 VAL A O 1
ATOM 711 N N . TRP A 1 96 ? 14.688 -9.719 1.753 1 95.5 96 TRP A N 1
ATOM 712 C CA . TRP A 1 96 ? 14.141 -8.961 0.629 1 95.5 96 TRP A CA 1
ATOM 713 C C . TRP A 1 96 ? 14.516 -9.617 -0.697 1 95.5 96 TRP A C 1
ATOM 715 O O . TRP A 1 96 ? 13.719 -9.617 -1.64 1 95.5 96 TRP A O 1
ATOM 725 N N . GLU A 1 97 ? 15.688 -10.219 -0.788 1 93.88 97 GLU A N 1
ATOM 726 C CA . GLU A 1 97 ? 16.078 -10.977 -1.973 1 93.88 97 GLU A CA 1
ATOM 727 C C . GLU A 1 97 ? 15.242 -12.25 -2.113 1 93.88 97 GLU A C 1
ATOM 729 O O . GLU A 1 97 ? 14.906 -12.656 -3.227 1 93.88 97 GLU A O 1
ATOM 734 N N . ALA A 1 98 ? 14.945 -12.859 -1.018 1 93.5 98 ALA A N 1
ATOM 735 C CA . ALA A 1 98 ? 14.086 -14.039 -1.025 1 93.5 98 ALA A CA 1
ATOM 736 C C . ALA A 1 98 ? 12.695 -13.695 -1.535 1 93.5 98 ALA A C 1
ATOM 738 O O . ALA A 1 98 ? 12.133 -14.43 -2.357 1 93.5 98 ALA A O 1
ATOM 739 N N . VAL A 1 99 ? 12.125 -12.586 -1.04 1 94.81 99 VAL A N 1
ATOM 740 C CA . VAL A 1 99 ? 10.812 -12.125 -1.487 1 94.81 99 VAL A CA 1
ATOM 741 C C . VAL A 1 99 ? 10.836 -11.898 -2.996 1 94.81 99 VAL A C 1
ATOM 743 O O . VAL A 1 99 ? 9.93 -12.344 -3.711 1 94.81 99 VAL A O 1
ATOM 746 N N . ARG A 1 100 ? 11.844 -11.266 -3.484 1 95.19 100 ARG A N 1
ATOM 747 C CA . ARG A 1 100 ? 11.992 -11.008 -4.914 1 95.19 100 ARG A CA 1
ATOM 748 C C . ARG A 1 100 ? 11.977 -12.312 -5.707 1 95.19 100 ARG A C 1
ATOM 750 O O . ARG A 1 100 ? 11.242 -12.438 -6.688 1 95.19 100 ARG A O 1
ATOM 757 N N . GLN A 1 101 ? 12.805 -13.227 -5.285 1 92.25 101 GLN A N 1
ATOM 758 C CA . GLN A 1 101 ? 12.93 -14.5 -5.992 1 92.25 101 GLN A CA 1
ATOM 759 C C . GLN A 1 101 ? 11.578 -15.203 -6.082 1 92.25 101 GLN A C 1
ATOM 761 O O . GLN A 1 101 ? 11.211 -15.711 -7.148 1 92.25 101 GLN A O 1
ATOM 76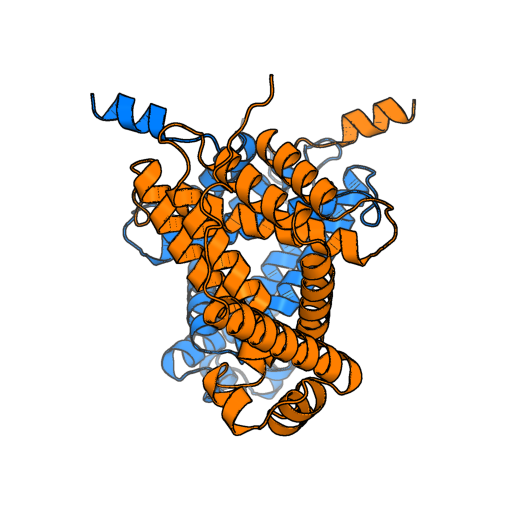6 N N . VAL A 1 102 ? 10.906 -15.148 -5 1 91.19 102 VAL A N 1
ATOM 767 C CA . VAL A 1 102 ? 9.641 -15.883 -4.945 1 91.19 102 VAL A CA 1
ATOM 768 C C . VAL A 1 102 ? 8.602 -15.18 -5.82 1 91.19 102 VAL A C 1
ATOM 770 O O . VAL A 1 102 ? 7.984 -15.812 -6.684 1 91.19 102 VAL A O 1
ATOM 773 N N . ILE A 1 103 ? 8.43 -13.891 -5.691 1 90.88 103 ILE A N 1
ATOM 774 C CA . ILE A 1 103 ? 7.34 -13.188 -6.363 1 90.88 103 ILE A CA 1
ATOM 775 C C . ILE A 1 103 ? 7.633 -13.094 -7.859 1 90.88 103 ILE A C 1
ATOM 777 O O . ILE A 1 103 ? 6.734 -13.25 -8.688 1 90.88 103 ILE A O 1
ATOM 781 N N . VAL A 1 104 ? 8.852 -12.797 -8.234 1 90.62 104 VAL A N 1
ATOM 782 C CA . VAL A 1 104 ? 9.227 -12.711 -9.641 1 90.62 104 VAL A CA 1
ATOM 783 C C . VAL A 1 104 ? 9.141 -14.094 -10.289 1 90.62 104 VAL A C 1
ATOM 785 O O . VAL A 1 104 ? 8.672 -14.219 -11.422 1 90.62 104 VAL A O 1
ATOM 788 N N . GLY A 1 105 ? 9.57 -15.109 -9.539 1 87.31 105 GLY A N 1
ATOM 789 C CA . GLY A 1 105 ? 9.438 -16.484 -10.016 1 87.31 105 GLY A CA 1
ATOM 790 C C . GLY A 1 105 ? 8 -16.875 -10.289 1 87.31 105 GLY A C 1
ATOM 791 O O . GLY A 1 105 ? 7.699 -17.453 -11.336 1 87.31 105 GLY A O 1
ATOM 792 N N . LEU A 1 106 ? 7.141 -16.484 -9.352 1 83.19 106 LEU A N 1
ATOM 793 C CA . LEU A 1 106 ? 5.727 -16.797 -9.508 1 83.19 106 LEU A CA 1
ATOM 794 C C . LEU A 1 106 ? 5.141 -16.062 -10.711 1 83.19 106 LEU A C 1
ATOM 796 O O . LEU A 1 106 ? 4.332 -16.625 -11.453 1 83.19 106 LEU A O 1
ATOM 800 N N . ALA A 1 107 ? 5.539 -14.797 -10.969 1 85.25 107 ALA A N 1
ATOM 801 C CA . ALA A 1 107 ? 5.062 -14 -12.102 1 85.25 107 ALA A CA 1
ATOM 802 C C . ALA A 1 107 ? 5.531 -14.602 -13.422 1 85.25 107 ALA A C 1
ATOM 804 O O . ALA A 1 107 ? 4.812 -14.555 -14.422 1 85.25 107 ALA A O 1
ATOM 805 N N . ARG A 1 108 ? 6.715 -15.133 -13.422 1 87.06 108 ARG A N 1
ATOM 806 C CA . ARG A 1 108 ? 7.277 -15.695 -14.648 1 87.06 108 ARG A CA 1
ATOM 807 C C . ARG A 1 108 ? 6.664 -17.047 -14.961 1 87.06 108 ARG A C 1
ATOM 809 O O . ARG A 1 108 ? 6.508 -17.406 -16.125 1 87.06 108 ARG A O 1
ATOM 816 N N . GLU A 1 109 ? 6.316 -17.797 -14 1 81.81 109 GLU A N 1
ATOM 817 C CA . GLU A 1 109 ? 5.82 -19.156 -14.18 1 81.81 109 GLU A CA 1
ATOM 818 C C . GLU A 1 109 ? 4.355 -19.156 -14.609 1 81.81 109 GLU A C 1
ATOM 820 O O . GLU A 1 109 ? 3.896 -20.094 -15.25 1 81.81 109 GLU A O 1
ATOM 825 N N . ARG A 1 110 ? 3.648 -18.125 -14.258 1 77.75 110 ARG A N 1
ATOM 826 C CA . ARG A 1 110 ? 2.207 -18.125 -14.477 1 77.75 110 ARG A CA 1
ATOM 827 C C . ARG A 1 110 ? 1.753 -16.859 -15.195 1 77.75 110 ARG A C 1
ATOM 829 O O . ARG A 1 110 ? 0.964 -16.078 -14.648 1 77.75 110 ARG A O 1
ATOM 836 N N . PRO A 1 111 ? 2.07 -16.719 -16.469 1 71.31 111 PRO A N 1
ATOM 837 C CA . PRO A 1 111 ? 1.66 -15.492 -17.172 1 71.31 111 PRO A CA 1
ATOM 838 C C . PRO A 1 111 ? 0.143 -15.336 -17.25 1 71.31 111 PRO A C 1
ATOM 840 O O . PRO A 1 111 ? -0.37 -14.219 -17.188 1 71.31 111 PRO A O 1
ATOM 843 N N . ASP A 1 112 ? -0.471 -16.453 -17.281 1 73.06 112 ASP A N 1
ATOM 844 C CA . ASP A 1 112 ? -1.93 -16.406 -17.328 1 73.06 112 ASP A CA 1
ATOM 845 C C . ASP A 1 112 ? -2.506 -15.844 -16.031 1 73.06 112 ASP A C 1
ATOM 847 O O . ASP A 1 112 ? -3.525 -15.156 -16.047 1 73.06 112 ASP A O 1
ATOM 851 N N . THR A 1 113 ? -1.769 -16.109 -15.062 1 72.62 113 THR A N 1
ATOM 852 C CA . THR A 1 113 ? -2.193 -15.602 -13.758 1 72.62 113 THR A CA 1
ATOM 853 C C . THR A 1 113 ? -2.059 -14.086 -13.688 1 72.62 113 THR A C 1
ATOM 855 O O . THR A 1 113 ? -2.875 -13.414 -13.055 1 72.62 113 THR A O 1
ATOM 858 N N . THR A 1 114 ? -1.143 -13.586 -14.516 1 73.94 114 THR A N 1
ATOM 859 C CA . THR A 1 114 ? -0.941 -12.141 -14.539 1 73.94 114 THR A CA 1
ATOM 860 C C . THR A 1 114 ? -2.15 -11.438 -15.156 1 73.94 114 THR A C 1
ATOM 862 O O . THR A 1 114 ? -2.619 -10.422 -14.625 1 73.94 114 THR A O 1
ATOM 865 N N . ASP A 1 115 ? -2.678 -12.055 -16.203 1 76.56 115 ASP A N 1
ATOM 866 C CA . ASP A 1 115 ? -3.854 -11.484 -16.844 1 76.56 115 ASP A CA 1
ATOM 867 C C . ASP A 1 115 ? -5.055 -11.484 -15.906 1 76.56 115 ASP A C 1
ATOM 869 O O . ASP A 1 115 ? -5.828 -10.523 -15.867 1 76.56 115 ASP A O 1
ATOM 873 N N . LEU A 1 116 ? -5.113 -12.578 -15.234 1 80.94 116 LEU A N 1
ATOM 874 C CA . LEU A 1 116 ? -6.23 -12.695 -14.305 1 80.94 116 LEU A CA 1
ATOM 875 C C . LEU A 1 116 ? -6.086 -11.695 -13.156 1 80.94 116 LEU A C 1
ATOM 877 O O . LEU A 1 116 ? -7.074 -11.102 -12.719 1 80.94 116 LEU A O 1
ATOM 881 N N . MET A 1 117 ? -4.895 -11.453 -12.812 1 79.56 117 MET A N 1
ATOM 882 C CA . MET A 1 117 ? -4.645 -10.492 -11.734 1 79.56 117 MET A CA 1
ATOM 883 C C . MET A 1 117 ? -5.004 -9.078 -12.172 1 79.56 117 MET A C 1
ATOM 885 O O . MET A 1 117 ? -5.609 -8.32 -11.414 1 79.56 117 MET A O 1
ATOM 889 N N . VAL A 1 118 ? -4.719 -8.812 -13.359 1 78.5 118 VAL A N 1
ATOM 890 C CA . VAL A 1 118 ? -5.027 -7.488 -13.898 1 78.5 118 VAL A CA 1
ATOM 891 C C . VAL A 1 118 ? -6.543 -7.324 -14.016 1 78.5 118 VAL A C 1
ATOM 893 O O . VAL A 1 118 ? -7.078 -6.254 -13.719 1 78.5 118 VAL A O 1
ATOM 896 N N . ALA A 1 119 ? -7.18 -8.383 -14.422 1 87.94 119 ALA A N 1
ATOM 897 C CA . ALA A 1 119 ? -8.633 -8.344 -14.516 1 87.94 119 ALA A CA 1
ATOM 898 C C . ALA A 1 119 ? -9.273 -8.102 -13.148 1 87.94 119 ALA A C 1
ATOM 900 O O . ALA A 1 119 ? -10.227 -7.336 -13.031 1 87.94 119 ALA A O 1
ATOM 901 N N . VAL A 1 120 ? -8.711 -8.695 -12.172 1 90.5 120 VAL A N 1
ATOM 902 C CA . VAL A 1 120 ? -9.25 -8.555 -10.828 1 90.5 120 VAL A CA 1
ATOM 903 C C . VAL A 1 120 ? -9.039 -7.121 -10.328 1 90.5 120 VAL A C 1
ATOM 905 O O . VAL A 1 120 ? -9.93 -6.535 -9.711 1 90.5 120 VAL A O 1
ATOM 908 N N . VAL A 1 121 ? -7.938 -6.535 -10.617 1 84.25 121 VAL A N 1
ATOM 909 C CA . VAL A 1 121 ? -7.652 -5.16 -10.227 1 84.25 121 VAL A CA 1
ATOM 910 C C . VAL A 1 121 ? -8.656 -4.215 -10.883 1 84.25 121 VAL A C 1
ATOM 912 O O . VAL A 1 121 ? -9.172 -3.299 -10.242 1 84.25 121 VAL A O 1
ATOM 915 N N . ARG A 1 122 ? -8.938 -4.457 -12.117 1 84.62 122 ARG A N 1
ATOM 916 C CA . ARG A 1 122 ? -9.922 -3.648 -12.828 1 84.62 122 ARG A CA 1
ATOM 917 C C . ARG A 1 122 ? -11.305 -3.797 -12.211 1 84.62 122 ARG A C 1
ATOM 919 O O . ARG A 1 122 ? -12.047 -2.82 -12.102 1 84.62 122 ARG A O 1
ATOM 926 N N . LEU A 1 123 ? -11.609 -4.973 -11.836 1 90.31 123 LEU A N 1
ATOM 927 C CA . LEU A 1 123 ? -12.891 -5.23 -11.203 1 90.31 123 LEU A CA 1
ATOM 928 C C . LEU A 1 123 ? -13.008 -4.484 -9.883 1 90.31 123 LEU A C 1
ATOM 930 O O . LEU A 1 123 ? -14.07 -3.961 -9.547 1 90.31 123 LEU A O 1
ATOM 934 N N . MET A 1 124 ? -11.914 -4.441 -9.164 1 86.06 124 MET A N 1
ATOM 935 C CA . MET A 1 124 ? -11.898 -3.777 -7.867 1 86.06 124 MET A CA 1
ATOM 936 C C . MET A 1 124 ? -12.141 -2.279 -8.016 1 86.06 124 MET A C 1
ATOM 938 O O . MET A 1 124 ? -12.711 -1.646 -7.125 1 86.06 124 MET A O 1
ATOM 942 N N . GLU A 1 125 ? -11.734 -1.719 -9.117 1 79.25 125 GLU A N 1
ATOM 943 C CA . GLU A 1 125 ? -11.945 -0.298 -9.375 1 79.25 125 GLU A CA 1
ATOM 944 C C . GLU A 1 125 ? -13.43 0.019 -9.531 1 79.25 125 GLU A C 1
ATOM 946 O O . GLU A 1 125 ? -13.867 1.141 -9.258 1 79.25 125 GLU A O 1
ATOM 951 N N . ARG A 1 126 ? -14.148 -0.998 -9.906 1 83.56 126 ARG A N 1
ATOM 952 C CA . ARG A 1 126 ? -15.562 -0.777 -10.211 1 83.56 126 ARG A CA 1
ATOM 953 C C . ARG A 1 126 ? -16.453 -1.353 -9.109 1 83.56 126 ARG A C 1
ATOM 955 O O . ARG A 1 126 ? -17.672 -1.14 -9.109 1 83.56 126 ARG A O 1
ATOM 962 N N . SER A 1 127 ? -15.844 -2.135 -8.242 1 87 127 SER A N 1
ATOM 963 C CA . SER A 1 127 ? -16.625 -2.799 -7.199 1 87 127 SER A CA 1
ATOM 964 C C . SER A 1 127 ? -16.062 -2.488 -5.816 1 87 127 SER A C 1
ATOM 966 O O . SER A 1 127 ? -15.117 -3.135 -5.359 1 87 127 SER A O 1
ATOM 968 N N . PRO A 1 128 ? -16.781 -1.64 -5.113 1 79.12 128 PRO A N 1
ATOM 969 C CA . PRO A 1 128 ? -16.344 -1.315 -3.756 1 79.12 128 PRO A CA 1
ATOM 970 C C . PRO A 1 128 ? -16.297 -2.539 -2.844 1 79.12 128 PRO A C 1
ATOM 972 O O . PRO A 1 128 ? -15.391 -2.652 -2.006 1 79.12 128 PRO A O 1
ATOM 975 N N . ALA A 1 129 ? -17.156 -3.443 -3.07 1 81.38 129 ALA A N 1
ATOM 976 C CA . ALA A 1 129 ? -17.203 -4.652 -2.25 1 81.38 129 ALA A CA 1
ATOM 977 C C . ALA A 1 129 ? -15.945 -5.496 -2.467 1 81.38 129 ALA A C 1
ATOM 979 O O . ALA A 1 129 ? -15.391 -6.047 -1.515 1 81.38 129 ALA A O 1
ATOM 980 N N . LEU A 1 130 ? -15.469 -5.574 -3.68 1 88.44 130 LEU A N 1
ATOM 981 C CA . LEU A 1 130 ? -14.25 -6.32 -3.986 1 88.44 130 LEU A CA 1
ATOM 982 C C . LEU A 1 130 ? -13.023 -5.629 -3.406 1 88.44 130 LEU A C 1
ATOM 984 O O . LEU A 1 130 ? -12.109 -6.289 -2.92 1 88.44 130 LEU A O 1
ATOM 988 N N . ALA A 1 131 ? -13.062 -4.344 -3.408 1 84.38 131 ALA A N 1
ATOM 989 C CA . ALA A 1 131 ? -11.938 -3.574 -2.877 1 84.38 131 ALA A CA 1
ATOM 990 C C . ALA A 1 131 ? -11.781 -3.797 -1.376 1 84.38 131 ALA A C 1
ATOM 992 O O . ALA A 1 131 ? -10.664 -3.967 -0.88 1 84.38 131 ALA A O 1
ATOM 993 N N . VAL A 1 132 ? -12.867 -3.832 -0.68 1 81.75 132 VAL A N 1
ATOM 994 C CA . VAL A 1 132 ? -12.875 -4.047 0.763 1 81.75 132 VAL A CA 1
ATOM 995 C C . VAL A 1 132 ? -12.328 -5.438 1.079 1 81.75 132 VAL A C 1
ATOM 997 O O . VAL A 1 132 ? -11.484 -5.594 1.964 1 81.75 132 VAL A O 1
ATOM 1000 N N . ARG A 1 133 ? -12.789 -6.363 0.339 1 85.88 133 ARG A N 1
ATOM 1001 C CA . ARG A 1 133 ? -12.336 -7.734 0.549 1 85.88 133 ARG A CA 1
ATOM 1002 C C . ARG A 1 133 ? -10.852 -7.871 0.235 1 85.88 133 ARG A C 1
ATOM 1004 O O . ARG A 1 133 ? -10.117 -8.555 0.954 1 85.88 133 ARG A O 1
ATOM 1011 N N . HIS A 1 134 ? -10.461 -7.254 -0.779 1 87.62 134 HIS A N 1
ATOM 1012 C CA . HIS A 1 134 ? -9.039 -7.273 -1.131 1 87.62 134 HIS A CA 1
ATOM 1013 C C . HIS A 1 134 ? -8.188 -6.691 -0.01 1 87.62 134 HIS A C 1
ATOM 1015 O O . HIS A 1 134 ? -7.129 -7.234 0.312 1 87.62 134 HIS A O 1
ATOM 1021 N N . ASP A 1 135 ? -8.617 -5.641 0.55 1 83.25 135 ASP A N 1
ATOM 1022 C CA . ASP A 1 135 ? -7.879 -4.992 1.632 1 83.25 135 ASP A CA 1
ATOM 1023 C C . ASP A 1 135 ? -7.707 -5.938 2.82 1 83.25 135 ASP A C 1
ATOM 1025 O O . ASP A 1 135 ? -6.617 -6.027 3.395 1 83.25 135 ASP A O 1
ATOM 1029 N N . ALA A 1 136 ? -8.773 -6.602 3.139 1 82.69 136 ALA A N 1
ATOM 1030 C CA . ALA A 1 136 ? -8.727 -7.555 4.246 1 82.69 136 ALA A CA 1
ATOM 1031 C C . ALA A 1 136 ? -7.758 -8.695 3.955 1 82.69 136 ALA A C 1
ATOM 1033 O O . ALA A 1 136 ? -6.977 -9.094 4.824 1 82.69 136 ALA A O 1
ATOM 1034 N N . MET A 1 137 ? -7.805 -9.18 2.773 1 86.19 137 MET A N 1
ATOM 1035 C CA . MET A 1 137 ? -6.914 -10.258 2.357 1 86.19 137 MET A CA 1
ATOM 1036 C C . MET A 1 137 ? -5.461 -9.805 2.379 1 86.19 137 MET A C 1
ATOM 1038 O O . MET A 1 137 ? -4.582 -10.547 2.834 1 86.19 137 MET A O 1
ATOM 1042 N N . ARG A 1 138 ? -5.258 -8.664 1.913 1 85.69 138 ARG A N 1
ATOM 1043 C CA . ARG A 1 138 ? -3.914 -8.094 1.878 1 85.69 138 ARG A CA 1
ATOM 1044 C C . ARG A 1 138 ? -3.363 -7.902 3.287 1 85.69 138 ARG A C 1
ATOM 1046 O O . ARG A 1 138 ? -2.188 -8.172 3.541 1 85.69 138 ARG A O 1
ATOM 1053 N N . GLU A 1 139 ? -4.168 -7.406 4.164 1 82.88 139 GLU A N 1
ATOM 1054 C CA . GLU A 1 139 ? -3.76 -7.219 5.555 1 82.88 139 GLU A CA 1
ATOM 1055 C C . GLU A 1 139 ? -3.4 -8.547 6.207 1 82.88 139 GLU A C 1
ATOM 1057 O O . GLU A 1 139 ? -2.395 -8.648 6.914 1 82.88 139 GLU A O 1
ATOM 1062 N N . GLU A 1 140 ? -4.258 -9.484 5.945 1 86 140 GLU A N 1
ATOM 1063 C CA . GLU A 1 140 ? -4 -10.812 6.5 1 86 140 GLU A CA 1
ATOM 1064 C C . GLU A 1 140 ? -2.703 -11.398 5.949 1 86 140 GLU A C 1
ATOM 1066 O O . GLU A 1 140 ? -1.892 -11.938 6.707 1 86 140 GLU A O 1
ATOM 1071 N N . ALA A 1 141 ? -2.531 -11.297 4.672 1 89.25 141 ALA A N 1
ATOM 1072 C CA . ALA A 1 141 ? -1.307 -11.781 4.039 1 89.25 141 ALA A CA 1
ATOM 1073 C C . ALA A 1 141 ? -0.088 -11.023 4.559 1 89.25 141 ALA A C 1
ATOM 1075 O O . ALA A 1 141 ? 0.971 -11.609 4.781 1 89.25 141 ALA A O 1
ATOM 1076 N N . GLY A 1 142 ? -0.246 -9.781 4.742 1 89.69 142 GLY A N 1
ATOM 1077 C CA . GLY A 1 142 ? 0.827 -8.953 5.273 1 89.69 142 GLY A CA 1
ATOM 1078 C C . GLY A 1 142 ? 1.254 -9.367 6.672 1 89.69 142 GLY A C 1
ATOM 1079 O O . GLY A 1 142 ? 2.449 -9.414 6.973 1 89.69 142 GLY A O 1
ATOM 1080 N N . ARG A 1 143 ? 0.279 -9.672 7.492 1 88.81 143 ARG A N 1
ATOM 1081 C CA . ARG A 1 143 ? 0.576 -10.117 8.844 1 88.81 143 ARG A CA 1
ATOM 1082 C C . ARG A 1 143 ? 1.302 -11.461 8.836 1 88.81 143 ARG A C 1
ATOM 1084 O O . ARG A 1 143 ? 2.258 -11.656 9.586 1 88.81 143 ARG A O 1
ATOM 1091 N N . ALA A 1 144 ? 0.79 -12.297 8 1 93 144 ALA A N 1
ATOM 1092 C CA . ALA A 1 144 ? 1.437 -13.602 7.883 1 93 144 ALA A CA 1
ATOM 1093 C C . ALA A 1 144 ? 2.881 -13.453 7.41 1 93 144 ALA A C 1
ATOM 1095 O O . ALA A 1 144 ? 3.783 -14.102 7.949 1 93 144 ALA A O 1
ATOM 1096 N N . LEU A 1 145 ? 3.102 -12.641 6.484 1 94.06 145 LEU A N 1
ATOM 1097 C CA . LEU A 1 145 ? 4.449 -12.414 5.973 1 94.06 145 LEU A CA 1
ATOM 1098 C C . LEU A 1 145 ? 5.34 -11.789 7.047 1 94.06 145 LEU A C 1
ATOM 1100 O O . LEU A 1 145 ? 6.504 -12.172 7.184 1 94.06 145 LEU A O 1
ATOM 1104 N N . ALA A 1 146 ? 4.812 -10.883 7.789 1 94.56 146 ALA A N 1
ATOM 1105 C CA . ALA A 1 146 ? 5.57 -10.266 8.875 1 94.56 146 ALA A CA 1
ATOM 1106 C C . ALA A 1 146 ? 6.035 -11.312 9.883 1 94.56 146 ALA A C 1
ATOM 1108 O O . ALA A 1 146 ? 7.148 -11.227 10.406 1 94.56 146 ALA A O 1
ATOM 1109 N N . GLY A 1 147 ? 5.148 -12.219 10.172 1 93.88 147 GLY A N 1
ATOM 1110 C CA . GLY A 1 147 ? 5.523 -13.312 11.055 1 93.88 147 GLY A CA 1
ATOM 1111 C C . GLY A 1 147 ? 6.68 -14.141 10.531 1 93.88 147 GLY A C 1
ATOM 1112 O O . GLY A 1 147 ? 7.629 -14.422 11.258 1 93.88 147 GLY A O 1
ATOM 1113 N N . VAL A 1 148 ? 6.641 -14.508 9.266 1 93.69 148 VAL A N 1
ATOM 1114 C CA . VAL A 1 148 ? 7.695 -15.289 8.625 1 93.69 148 VAL A CA 1
ATOM 1115 C C . VAL A 1 148 ? 9 -14.492 8.633 1 93.69 148 VAL A C 1
ATOM 1117 O O . VAL A 1 148 ? 10.062 -15.031 8.938 1 93.69 148 VAL A O 1
ATOM 1120 N N . VAL A 1 149 ? 8.938 -13.227 8.352 1 95.25 149 VAL A N 1
ATOM 1121 C CA . VAL A 1 149 ? 10.102 -12.352 8.312 1 95.25 149 VAL A CA 1
ATOM 1122 C C . VAL A 1 149 ? 10.711 -12.242 9.703 1 95.25 149 VAL A C 1
ATOM 1124 O O . VAL A 1 149 ? 11.938 -12.312 9.859 1 95.25 149 VAL A O 1
ATOM 1127 N N . ALA A 1 150 ? 9.852 -12.086 10.664 1 95 150 ALA A N 1
ATOM 1128 C CA . ALA A 1 150 ? 10.328 -11.977 12.047 1 95 150 ALA A CA 1
ATOM 1129 C C . ALA A 1 150 ? 11.062 -13.242 12.469 1 95 150 ALA A C 1
ATOM 1131 O O . ALA A 1 150 ? 12.133 -13.172 13.078 1 95 150 ALA A O 1
ATOM 1132 N N . GLU A 1 151 ? 10.5 -14.352 12.133 1 92.56 151 GLU A N 1
ATOM 1133 C CA . GLU A 1 151 ? 11.125 -15.625 12.453 1 92.56 151 GLU A CA 1
ATOM 1134 C C . GLU A 1 151 ? 12.484 -15.758 11.773 1 92.56 151 GLU A C 1
ATOM 1136 O O . GLU A 1 151 ? 13.453 -16.188 12.391 1 92.56 151 GLU A O 1
ATOM 1141 N N . ARG A 1 152 ? 12.602 -15.344 10.578 1 92.69 152 ARG A N 1
ATOM 1142 C CA . ARG A 1 152 ? 13.812 -15.5 9.789 1 92.69 152 ARG A CA 1
ATOM 1143 C C . ARG A 1 152 ? 14.906 -14.539 10.25 1 92.69 152 ARG A C 1
ATOM 1145 O O . ARG A 1 152 ? 16.094 -14.844 10.156 1 92.69 152 ARG A O 1
ATOM 1152 N N . THR A 1 153 ? 14.523 -13.391 10.758 1 94.5 153 THR A N 1
ATOM 1153 C CA . THR A 1 153 ? 15.492 -12.336 11.016 1 94.5 153 THR A CA 1
ATOM 1154 C C . THR A 1 153 ? 15.766 -12.195 12.508 1 94.5 153 THR A C 1
ATOM 1156 O O . THR A 1 153 ? 16.703 -11.516 12.914 1 94.5 153 THR A O 1
ATOM 1159 N N . GLY A 1 154 ? 14.875 -12.781 13.305 1 93.75 154 GLY A N 1
ATOM 1160 C CA . GLY A 1 154 ? 14.992 -12.625 14.742 1 93.75 154 GLY A CA 1
ATOM 1161 C C . GLY A 1 154 ? 14.461 -11.297 15.25 1 93.75 154 GLY A C 1
ATOM 1162 O O . GLY A 1 154 ? 14.812 -10.859 16.344 1 93.75 154 GLY A O 1
ATOM 1163 N N . THR A 1 155 ? 13.625 -10.656 14.445 1 95.12 155 THR A N 1
ATOM 1164 C CA . THR A 1 155 ? 13 -9.398 14.852 1 95.12 155 THR A CA 1
ATOM 1165 C C . THR A 1 155 ? 11.68 -9.664 15.57 1 95.12 155 THR A C 1
ATOM 1167 O O . THR A 1 155 ? 11.195 -10.789 15.594 1 95.12 155 THR A O 1
ATOM 1170 N N . ASP A 1 156 ? 11.164 -8.602 16.188 1 94.88 156 ASP A N 1
ATOM 1171 C CA . ASP A 1 156 ? 9.898 -8.617 16.906 1 94.88 156 ASP A CA 1
ATOM 1172 C C . ASP A 1 156 ? 8.875 -7.707 16.234 1 94.88 156 ASP A C 1
ATOM 1174 O O . ASP A 1 156 ? 8.984 -6.484 16.312 1 94.88 156 ASP A O 1
ATOM 1178 N N . PRO A 1 157 ? 7.84 -8.32 15.664 1 93.5 157 PRO A N 1
ATOM 1179 C CA . PRO A 1 157 ? 6.852 -7.508 14.953 1 93.5 157 PRO A CA 1
ATOM 1180 C C . PRO A 1 157 ? 6.141 -6.508 15.859 1 93.5 157 PRO A C 1
ATOM 1182 O O . PRO A 1 157 ? 5.5 -5.57 15.375 1 93.5 157 PRO A O 1
ATOM 1185 N N . ASP A 1 158 ? 6.246 -6.668 17.188 1 92.81 158 ASP A N 1
ATOM 1186 C CA . ASP A 1 158 ? 5.609 -5.742 18.109 1 92.81 158 ASP A CA 1
ATOM 1187 C C . ASP A 1 158 ? 6.516 -4.547 18.406 1 92.81 158 ASP A C 1
ATOM 1189 O O . ASP A 1 158 ? 6.066 -3.541 18.953 1 92.81 158 ASP A O 1
ATOM 1193 N N . ARG A 1 159 ? 7.785 -4.645 17.969 1 93.62 159 ARG A N 1
ATOM 1194 C CA . ARG A 1 159 ? 8.727 -3.598 18.359 1 93.62 159 ARG A CA 1
ATOM 1195 C C . ARG A 1 159 ? 9.539 -3.119 17.172 1 93.62 159 ARG A C 1
ATOM 1197 O O . ARG A 1 159 ? 10.016 -1.98 17.156 1 93.62 159 ARG A O 1
ATOM 1204 N N . ASP A 1 160 ? 9.734 -4.051 16.203 1 95.19 160 ASP A N 1
ATOM 1205 C CA . ASP A 1 160 ? 10.617 -3.74 15.078 1 95.19 160 ASP A CA 1
ATOM 1206 C C . ASP A 1 160 ? 9.805 -3.398 13.828 1 95.19 160 ASP A C 1
ATOM 1208 O O . ASP A 1 160 ? 8.789 -4.031 13.547 1 95.19 160 ASP A O 1
ATOM 1212 N N . LEU A 1 161 ? 10.258 -2.432 13.078 1 95.81 161 LEU A N 1
ATOM 1213 C CA . LEU A 1 161 ? 9.586 -1.934 11.883 1 95.81 161 LEU A CA 1
ATOM 1214 C C . LEU A 1 161 ? 9.797 -2.881 10.703 1 95.81 161 LEU A C 1
ATOM 1216 O O . LEU A 1 161 ? 8.922 -3.012 9.844 1 95.81 161 LEU A O 1
ATOM 1220 N N . TYR A 1 162 ? 10.859 -3.59 10.688 1 97 162 TYR A N 1
ATOM 1221 C CA . TYR A 1 162 ? 11.375 -4.277 9.508 1 97 162 TYR A CA 1
ATOM 1222 C C . TYR A 1 162 ? 10.375 -5.312 9 1 97 162 TYR A C 1
ATOM 1224 O O . TYR A 1 162 ? 10.055 -5.348 7.812 1 97 162 TYR A O 1
ATOM 1232 N N . PRO A 1 163 ? 9.734 -6.137 9.898 1 96.38 163 PRO A N 1
ATOM 1233 C CA . PRO A 1 163 ? 8.773 -7.121 9.383 1 96.38 163 PRO A CA 1
ATOM 1234 C C . PRO A 1 163 ? 7.598 -6.477 8.648 1 96.38 163 PRO A C 1
ATOM 1236 O O . PRO A 1 163 ? 7.152 -6.988 7.621 1 96.38 163 PRO A O 1
ATOM 1239 N N . HIS A 1 164 ? 7.18 -5.359 9.109 1 95.12 164 HIS A N 1
ATOM 1240 C CA . HIS A 1 164 ? 6.066 -4.648 8.492 1 95.12 164 HIS A CA 1
ATOM 1241 C C . HIS A 1 164 ? 6.488 -4 7.18 1 95.12 164 HIS A C 1
ATOM 1243 O O . HIS A 1 164 ? 5.719 -3.994 6.211 1 95.12 164 HIS A O 1
ATOM 1249 N N . LEU A 1 165 ? 7.691 -3.535 7.137 1 96.94 165 LEU A N 1
ATOM 1250 C CA . LEU A 1 165 ? 8.18 -2.848 5.949 1 96.94 165 LEU A CA 1
ATOM 1251 C C . LEU A 1 165 ? 8.297 -3.812 4.773 1 96.94 165 LEU A C 1
ATOM 1253 O O . LEU A 1 165 ? 8.039 -3.438 3.629 1 96.94 165 LEU A O 1
ATOM 1257 N N . ILE A 1 166 ? 8.68 -5.016 5.062 1 96.81 166 ILE A N 1
ATOM 1258 C CA . ILE A 1 166 ? 8.867 -5.984 3.99 1 96.81 166 ILE A CA 1
ATOM 1259 C C . ILE A 1 166 ? 7.531 -6.25 3.297 1 96.81 166 ILE A C 1
ATOM 1261 O O . ILE A 1 166 ? 7.445 -6.211 2.068 1 96.81 166 ILE A O 1
ATOM 1265 N N . GLY A 1 167 ? 6.52 -6.477 4.117 1 94.94 167 GLY A N 1
ATOM 1266 C CA . GLY A 1 167 ? 5.203 -6.684 3.531 1 94.94 167 GLY A CA 1
ATOM 1267 C C . GLY A 1 167 ? 4.688 -5.469 2.783 1 94.94 167 GLY A C 1
ATOM 1268 O O . GLY A 1 167 ? 4.16 -5.594 1.677 1 94.94 167 GLY A O 1
ATOM 1269 N N . ALA A 1 168 ? 4.852 -4.332 3.355 1 95.19 168 ALA A N 1
ATOM 1270 C CA . ALA A 1 168 ? 4.379 -3.088 2.75 1 95.19 168 ALA A CA 1
ATOM 1271 C C . ALA A 1 168 ? 5.164 -2.762 1.482 1 95.19 168 ALA A C 1
ATOM 1273 O O . ALA A 1 168 ? 4.59 -2.301 0.492 1 95.19 168 ALA A O 1
ATOM 1274 N N . ALA A 1 169 ? 6.453 -3.002 1.499 1 97.31 169 ALA A N 1
ATOM 1275 C CA . ALA A 1 169 ? 7.289 -2.762 0.326 1 97.31 169 ALA A CA 1
ATOM 1276 C C . ALA A 1 169 ? 6.93 -3.715 -0.81 1 97.31 169 ALA A C 1
ATOM 1278 O O . ALA A 1 169 ? 6.922 -3.322 -1.979 1 97.31 169 ALA A O 1
ATOM 1279 N N . LEU A 1 170 ? 6.715 -4.957 -0.429 1 95.69 170 LEU A N 1
ATOM 1280 C CA . LEU A 1 170 ? 6.266 -5.914 -1.436 1 95.69 170 LEU A CA 1
ATOM 1281 C C . LEU A 1 170 ? 4.98 -5.438 -2.102 1 95.69 170 LEU A C 1
ATOM 1283 O O . LEU A 1 170 ? 4.875 -5.441 -3.33 1 95.69 170 LEU A O 1
ATOM 1287 N N . HIS A 1 171 ? 4.051 -5.031 -1.318 1 92.31 171 HIS A N 1
ATOM 1288 C CA . HIS A 1 171 ? 2.805 -4.496 -1.854 1 92.31 171 HIS A CA 1
ATOM 1289 C C . HIS A 1 171 ? 3.061 -3.281 -2.74 1 92.31 171 HIS A C 1
ATOM 1291 O O . HIS A 1 171 ? 2.428 -3.127 -3.787 1 92.31 171 HIS A O 1
ATOM 1297 N N . ALA A 1 172 ? 3.951 -2.451 -2.307 1 95.31 172 ALA A N 1
ATOM 1298 C CA . ALA A 1 172 ? 4.305 -1.272 -3.094 1 95.31 172 ALA A CA 1
ATOM 1299 C C . ALA A 1 172 ? 4.871 -1.67 -4.453 1 95.31 172 ALA A C 1
ATOM 1301 O O . ALA A 1 172 ? 4.488 -1.107 -5.48 1 95.31 172 ALA A O 1
ATOM 1302 N N . ALA A 1 173 ? 5.758 -2.617 -4.484 1 96.31 173 ALA A N 1
ATOM 1303 C CA . ALA A 1 173 ? 6.367 -3.08 -5.73 1 96.31 173 ALA A CA 1
ATOM 1304 C C . ALA A 1 173 ? 5.309 -3.633 -6.684 1 96.31 173 ALA A C 1
ATOM 1306 O O . ALA A 1 173 ? 5.285 -3.277 -7.863 1 96.31 173 ALA A O 1
ATOM 1307 N N . VAL A 1 174 ? 4.473 -4.434 -6.129 1 90.94 174 VAL A N 1
ATOM 1308 C CA . VAL A 1 174 ? 3.428 -5.059 -6.938 1 90.94 174 VAL A CA 1
ATOM 1309 C C . VAL A 1 174 ? 2.473 -3.988 -7.465 1 90.94 174 VAL A C 1
ATOM 1311 O O . VAL A 1 174 ? 2.154 -3.965 -8.656 1 90.94 174 VAL A O 1
ATOM 1314 N N . THR A 1 175 ? 2.062 -3.088 -6.664 1 89.81 175 THR A N 1
ATOM 1315 C CA . THR A 1 175 ? 1.131 -2.031 -7.039 1 89.81 175 THR A CA 1
ATOM 1316 C C . THR A 1 175 ? 1.725 -1.148 -8.133 1 89.81 175 THR A C 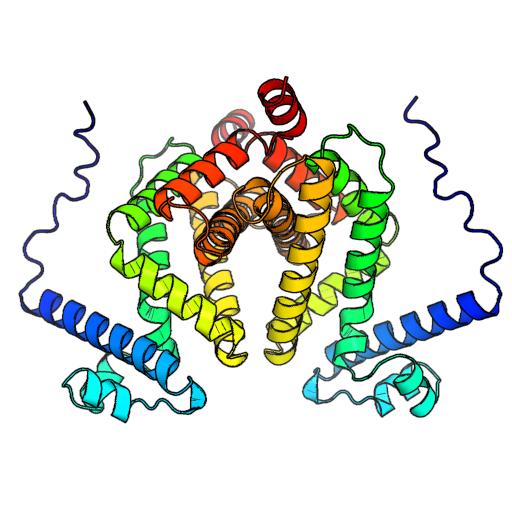1
ATOM 1318 O O . THR A 1 175 ? 1.071 -0.878 -9.141 1 89.81 175 THR A O 1
ATOM 1321 N N . ALA A 1 176 ? 2.953 -0.736 -7.934 1 94.38 176 ALA A N 1
ATOM 1322 C CA . ALA A 1 176 ? 3.598 0.117 -8.93 1 94.38 176 ALA A CA 1
ATOM 1323 C C . ALA A 1 176 ? 3.73 -0.603 -10.266 1 94.38 176 ALA A C 1
ATOM 1325 O O . ALA A 1 176 ? 3.443 -0.028 -11.32 1 94.38 176 ALA A O 1
ATOM 1326 N N . ALA A 1 177 ? 4.145 -1.856 -10.227 1 92.75 177 ALA A N 1
ATOM 1327 C CA . ALA A 1 177 ? 4.336 -2.645 -11.438 1 92.75 177 ALA A CA 1
ATOM 1328 C C . ALA A 1 177 ? 3.012 -2.852 -12.172 1 92.75 177 ALA A C 1
ATOM 1330 O O . ALA A 1 177 ? 2.932 -2.67 -13.391 1 92.75 177 ALA A O 1
ATOM 1331 N N . VAL A 1 178 ? 1.982 -3.156 -11.461 1 87.56 178 VAL A N 1
ATOM 1332 C CA . VAL A 1 178 ? 0.671 -3.414 -12.047 1 87.56 178 VAL A CA 1
ATOM 1333 C C . VAL A 1 178 ? 0.099 -2.119 -12.625 1 87.56 178 VAL A C 1
ATOM 1335 O O . VAL A 1 178 ? -0.478 -2.119 -13.711 1 87.56 178 VAL A O 1
ATOM 1338 N N . ASN A 1 179 ? 0.203 -1.012 -11.883 1 87.12 179 ASN A N 1
ATOM 1339 C CA . ASN A 1 179 ? -0.312 0.269 -12.352 1 87.12 179 ASN A CA 1
ATOM 1340 C C . ASN A 1 179 ? 0.34 0.686 -13.672 1 87.12 179 ASN A C 1
ATOM 1342 O O . ASN A 1 179 ? -0.34 1.157 -14.586 1 87.12 179 ASN A O 1
ATOM 1346 N N . LEU A 1 180 ? 1.61 0.508 -13.742 1 90.12 180 LEU A N 1
ATOM 1347 C CA . LEU A 1 180 ? 2.273 0.836 -15 1 90.12 180 LEU A CA 1
ATOM 1348 C C . LEU A 1 180 ? 1.873 -0.144 -16.094 1 90.12 180 LEU A C 1
ATOM 1350 O O . LEU A 1 180 ? 1.593 0.263 -17.219 1 90.12 180 LEU A O 1
ATOM 1354 N N . TRP A 1 181 ? 1.876 -1.422 -15.758 1 87.69 181 TRP A N 1
ATOM 1355 C CA . TRP A 1 181 ? 1.561 -2.473 -16.719 1 87.69 181 TRP A CA 1
ATOM 1356 C C . TRP A 1 181 ? 0.175 -2.262 -17.312 1 87.69 181 TRP A C 1
ATOM 1358 O O . TRP A 1 181 ? -0.022 -2.457 -18.516 1 87.69 181 TRP A O 1
ATOM 1368 N N . ARG A 1 182 ? -0.743 -1.8 -16.625 1 82.06 182 ARG A N 1
ATOM 1369 C CA . ARG A 1 182 ? -2.127 -1.611 -17.047 1 82.06 182 ARG A CA 1
ATOM 1370 C C . ARG A 1 182 ? -2.244 -0.471 -18.047 1 82.06 182 ARG A C 1
ATOM 1372 O O . ARG A 1 182 ? -3.18 -0.436 -18.859 1 82.06 182 ARG A O 1
ATOM 1379 N N . VAL A 1 183 ? -1.411 0.503 -17.859 1 78.81 183 VAL A N 1
ATOM 1380 C CA . VAL A 1 183 ? -1.436 1.595 -18.828 1 78.81 183 VAL A CA 1
ATOM 1381 C C . VAL A 1 183 ? -1.224 1.042 -20.234 1 78.81 183 VAL A C 1
ATOM 1383 O O . VAL A 1 183 ? -1.887 1.47 -21.188 1 78.81 183 VAL A O 1
ATOM 1386 N N . GLY A 1 184 ? -0.367 -0.016 -20.344 1 76.12 184 GLY A N 1
ATOM 1387 C CA . GLY A 1 184 ? -0.247 -0.75 -21.594 1 76.12 184 GLY A CA 1
ATOM 1388 C C . GLY A 1 184 ? 0.576 -0.019 -22.641 1 76.12 184 GLY A C 1
ATOM 1389 O O . GLY A 1 184 ? 0.463 -0.299 -23.844 1 76.12 184 GLY A O 1
ATOM 1390 N N . LYS A 1 185 ? 1.296 0.92 -22.172 1 79.12 185 LYS A N 1
ATOM 1391 C CA . LYS A 1 185 ? 2.072 1.697 -23.141 1 79.12 185 LYS A CA 1
ATOM 1392 C C . LYS A 1 185 ? 3.521 1.221 -23.188 1 79.12 185 LYS A C 1
ATOM 1394 O O . LYS A 1 185 ? 4.344 1.787 -23.906 1 79.12 185 LYS A O 1
ATOM 1399 N N . THR A 1 186 ? 3.818 0.282 -22.328 1 79.44 186 THR A N 1
ATOM 1400 C CA . THR A 1 186 ? 5.152 -0.305 -22.359 1 79.44 186 THR A CA 1
ATOM 1401 C C . THR A 1 186 ? 5.098 -1.733 -22.906 1 79.44 186 THR A C 1
ATOM 1403 O O . THR A 1 186 ? 4.062 -2.396 -22.812 1 79.44 186 THR A O 1
ATOM 1406 N N . ASP A 1 187 ? 6.109 -2.256 -23.547 1 84.69 187 ASP A N 1
ATOM 1407 C CA . ASP A 1 187 ? 6.207 -3.625 -24.047 1 84.69 187 ASP A CA 1
ATOM 1408 C C . ASP A 1 187 ? 6.828 -4.543 -22.984 1 84.69 187 ASP A C 1
ATOM 1410 O O . ASP A 1 187 ? 7.137 -5.703 -23.281 1 84.69 187 ASP A O 1
ATOM 1414 N N . ARG A 1 188 ? 6.816 -4.035 -21.859 1 87.88 188 ARG A N 1
ATOM 1415 C CA . ARG A 1 188 ? 7.441 -4.82 -20.812 1 87.88 188 ARG A CA 1
ATOM 1416 C C . ARG A 1 188 ? 6.422 -5.719 -20.109 1 87.88 188 ARG A C 1
ATOM 1418 O O . ARG A 1 188 ? 5.273 -5.316 -19.906 1 87.88 188 ARG A O 1
ATOM 1425 N N . ASP A 1 189 ? 6.938 -6.93 -19.812 1 87.88 189 ASP A N 1
ATOM 1426 C CA . ASP A 1 189 ? 6.023 -7.809 -19.094 1 87.88 189 ASP A CA 1
ATOM 1427 C C . ASP A 1 189 ? 6.051 -7.52 -17.594 1 87.88 189 ASP A C 1
ATOM 1429 O O . ASP A 1 189 ? 6.941 -6.82 -17.109 1 87.88 189 ASP A O 1
ATOM 1433 N N . LEU A 1 190 ? 5.102 -7.973 -16.906 1 87.69 190 LEU A N 1
ATOM 1434 C CA . LEU A 1 190 ? 4.918 -7.676 -15.484 1 87.69 190 LEU A CA 1
ATOM 1435 C C . LEU A 1 190 ? 6.105 -8.164 -14.664 1 87.69 190 LEU A C 1
ATOM 1437 O O . LEU A 1 190 ? 6.543 -7.488 -13.727 1 87.69 190 LEU A O 1
ATOM 1441 N N . ALA A 1 191 ? 6.656 -9.367 -14.992 1 90.31 191 ALA A N 1
ATOM 1442 C CA . ALA A 1 191 ? 7.793 -9.914 -14.266 1 90.31 191 ALA A CA 1
ATOM 1443 C C . ALA A 1 191 ? 9 -8.984 -14.344 1 90.31 191 ALA A C 1
ATOM 1445 O O . ALA A 1 191 ? 9.719 -8.797 -13.359 1 90.31 191 ALA A O 1
ATOM 1446 N N . ASP A 1 192 ? 9.18 -8.391 -15.508 1 93.12 192 ASP A N 1
ATOM 1447 C CA . ASP A 1 192 ? 10.289 -7.461 -15.695 1 93.12 192 ASP A CA 1
ATOM 1448 C C . ASP A 1 192 ? 10.078 -6.18 -14.883 1 93.12 192 ASP A C 1
ATOM 1450 O O . ASP A 1 192 ? 11.023 -5.641 -14.312 1 93.12 192 ASP A O 1
ATOM 1454 N N . LEU A 1 193 ? 8.836 -5.711 -14.883 1 93.69 193 LEU A N 1
ATOM 1455 C CA . LEU A 1 193 ? 8.523 -4.516 -14.109 1 93.69 193 LEU A CA 1
ATOM 1456 C C . LEU A 1 193 ? 8.711 -4.77 -12.617 1 93.69 193 LEU A C 1
ATOM 1458 O O . LEU A 1 193 ? 9.234 -3.912 -11.898 1 93.69 193 LEU A O 1
ATOM 1462 N N . LEU A 1 194 ? 8.312 -5.934 -12.141 1 94.31 194 LEU A N 1
ATOM 1463 C CA . LEU A 1 194 ? 8.508 -6.312 -10.742 1 94.31 194 LEU A CA 1
ATOM 1464 C C . LEU A 1 194 ? 10 -6.371 -10.398 1 94.31 194 LEU A C 1
ATOM 1466 O O . LEU A 1 194 ? 10.422 -5.844 -9.375 1 94.31 194 LEU A O 1
ATOM 1470 N N . ASP A 1 195 ? 10.719 -7.027 -11.289 1 95.94 195 ASP A N 1
ATOM 1471 C CA . ASP A 1 195 ? 12.164 -7.129 -11.086 1 95.94 195 ASP A CA 1
ATOM 1472 C C . ASP A 1 195 ? 12.805 -5.746 -10.977 1 95.94 195 ASP A C 1
ATOM 1474 O O . ASP A 1 195 ? 13.625 -5.5 -10.094 1 95.94 195 ASP A O 1
ATOM 1478 N N . GLU A 1 196 ? 12.43 -4.867 -11.812 1 96.56 196 GLU A N 1
ATOM 1479 C CA . GLU A 1 196 ? 12.938 -3.5 -11.789 1 96.56 196 GLU A CA 1
ATOM 1480 C C . GLU A 1 196 ? 12.531 -2.781 -10.508 1 96.56 196 GLU A C 1
ATOM 1482 O O . GLU A 1 196 ? 13.32 -2.025 -9.938 1 96.56 196 GLU A O 1
ATOM 1487 N N . ALA A 1 197 ? 11.258 -2.951 -10.055 1 97.75 197 ALA A N 1
ATOM 1488 C CA . ALA A 1 197 ? 10.805 -2.352 -8.805 1 97.75 197 ALA A CA 1
ATOM 1489 C C . ALA A 1 197 ? 11.68 -2.785 -7.637 1 97.75 197 ALA A C 1
ATOM 1491 O O . ALA A 1 197 ? 12.117 -1.954 -6.836 1 97.75 197 ALA A O 1
ATOM 1492 N N . PHE A 1 198 ? 11.992 -4.074 -7.609 1 97.75 198 PHE A N 1
ATOM 1493 C CA . PHE A 1 198 ? 12.844 -4.602 -6.547 1 97.75 198 PHE A CA 1
ATOM 1494 C C . PHE A 1 198 ? 14.25 -4.02 -6.637 1 97.75 198 PHE A C 1
ATOM 1496 O O . PHE A 1 198 ? 14.867 -3.713 -5.617 1 97.75 198 PHE A O 1
ATOM 1503 N N . ASP A 1 199 ? 14.797 -3.826 -7.863 1 97.5 199 ASP A N 1
ATOM 1504 C CA . ASP A 1 199 ? 16.109 -3.219 -8.055 1 97.5 199 ASP A CA 1
ATOM 1505 C C . ASP A 1 199 ? 16.141 -1.792 -7.512 1 97.5 199 ASP A C 1
ATOM 1507 O O . ASP A 1 199 ? 17.094 -1.394 -6.844 1 97.5 199 ASP A O 1
ATOM 1511 N N . GLN A 1 200 ? 15.094 -1.107 -7.777 1 97.56 200 GLN A N 1
ATOM 1512 C CA . GLN A 1 200 ? 15.047 0.283 -7.336 1 97.56 200 GLN A CA 1
ATOM 1513 C C . GLN A 1 200 ? 14.938 0.377 -5.816 1 97.56 200 GLN A C 1
ATOM 1515 O O . GLN A 1 200 ? 15.562 1.235 -5.195 1 97.56 200 GLN A O 1
ATOM 1520 N N . PHE A 1 201 ? 14.086 -0.513 -5.195 1 97.75 201 PHE A N 1
ATOM 1521 C CA . PHE A 1 201 ? 14.016 -0.56 -3.738 1 97.75 201 PHE A CA 1
ATOM 1522 C C . PHE A 1 201 ? 15.375 -0.917 -3.145 1 97.75 201 PHE A C 1
ATOM 1524 O O . PHE A 1 201 ? 15.82 -0.288 -2.184 1 97.75 201 PHE A O 1
ATOM 1531 N N . ARG A 1 202 ? 16.031 -1.886 -3.732 1 96.38 202 ARG A N 1
ATOM 1532 C CA . ARG A 1 202 ? 17.344 -2.314 -3.246 1 96.38 202 ARG A CA 1
ATOM 1533 C C . ARG A 1 202 ? 18.359 -1.179 -3.326 1 96.38 202 ARG A C 1
ATOM 1535 O O . ARG A 1 202 ? 19.219 -1.045 -2.453 1 96.38 202 ARG A O 1
ATOM 1542 N N . ALA A 1 203 ? 18.25 -0.363 -4.336 1 97 203 ALA A N 1
ATOM 1543 C CA . ALA A 1 203 ? 19.172 0.751 -4.539 1 97 203 ALA A CA 1
ATOM 1544 C C . ALA A 1 203 ? 18.797 1.942 -3.664 1 97 203 ALA A C 1
ATOM 1546 O O . ALA A 1 203 ? 19.516 2.936 -3.609 1 97 203 ALA A O 1
ATOM 1547 N N . GLY A 1 204 ? 17.625 1.912 -3.008 1 97.06 204 GLY A N 1
ATOM 1548 C CA . GLY A 1 204 ? 17.219 2.977 -2.107 1 97.06 204 GLY A CA 1
ATOM 1549 C C . GLY A 1 204 ? 16.406 4.062 -2.797 1 97.06 204 GLY A C 1
ATOM 1550 O O . GLY A 1 204 ? 16.469 5.23 -2.402 1 97.06 204 GLY A O 1
ATOM 1551 N N . LEU A 1 205 ? 15.789 3.768 -3.984 1 97.19 205 LEU A N 1
ATOM 1552 C CA . LEU A 1 205 ? 14.945 4.668 -4.77 1 97.19 205 LEU A CA 1
ATOM 1553 C C . LEU A 1 205 ? 15.719 5.914 -5.18 1 97.19 205 LEU A C 1
ATOM 1555 O O . LEU A 1 205 ? 15.281 7.039 -4.922 1 97.19 205 LEU A O 1
ATOM 1559 N N . PRO A 1 206 ? 16.828 5.691 -5.852 1 95.75 206 PRO A N 1
ATOM 1560 C CA . PRO A 1 206 ? 17.625 6.848 -6.266 1 95.75 206 PRO A CA 1
ATOM 1561 C C . PRO A 1 206 ? 16.906 7.734 -7.273 1 95.75 206 PRO A C 1
ATOM 1563 O O . PRO A 1 206 ? 16.188 7.234 -8.141 1 95.75 206 PRO A O 1
ATOM 1566 N N . ASP A 1 207 ? 17.047 8.969 -7.105 1 94.75 207 ASP A N 1
ATOM 1567 C CA . ASP A 1 207 ? 16.484 9.938 -8.047 1 94.75 207 ASP A CA 1
ATOM 1568 C C . ASP A 1 207 ? 17.078 9.75 -9.438 1 94.75 207 ASP A C 1
ATOM 1570 O O . ASP A 1 207 ? 18.297 9.805 -9.617 1 94.75 207 ASP A O 1
ATOM 1574 N N . PRO A 1 208 ? 16.234 9.578 -10.383 1 93.69 208 PRO A N 1
ATOM 1575 C CA . PRO A 1 208 ? 16.766 9.266 -11.719 1 93.69 208 PRO A CA 1
ATOM 1576 C C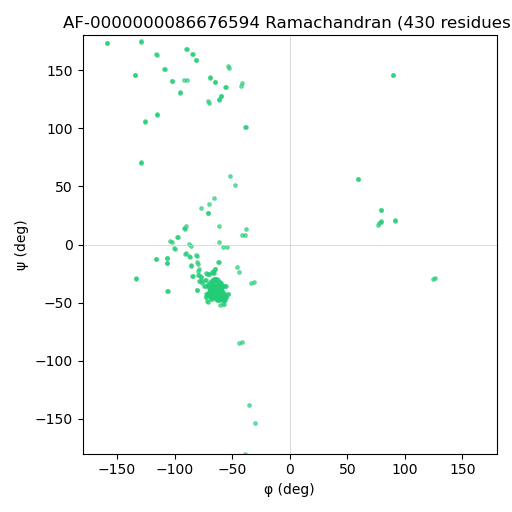 . PRO A 1 208 ? 17.094 10.508 -12.531 1 93.69 208 PRO A C 1
ATOM 1578 O O . PRO A 1 208 ? 17.578 10.398 -13.664 1 93.69 208 PRO A O 1
ATOM 1581 N N . SER A 1 209 ? 16.875 11.695 -11.961 1 90.19 209 SER A N 1
ATOM 1582 C CA . SER A 1 209 ? 17 12.938 -12.711 1 90.19 209 SER A CA 1
ATOM 1583 C C . SER A 1 209 ? 18.391 13.047 -13.359 1 90.19 209 SER A C 1
ATOM 1585 O O . SER A 1 209 ? 18.5 13.406 -14.539 1 90.19 209 SER A O 1
ATOM 1587 N N . ALA A 1 210 ? 19.406 12.719 -12.516 1 82.81 210 ALA A N 1
ATOM 1588 C CA . ALA A 1 210 ? 20.766 12.859 -13.023 1 82.81 210 ALA A CA 1
ATOM 1589 C C . ALA A 1 210 ? 21.016 11.906 -14.195 1 82.81 210 ALA A C 1
ATOM 1591 O O . ALA A 1 210 ? 21.688 12.273 -15.164 1 82.81 210 ALA A O 1
ATOM 1592 N N . LEU A 1 211 ? 20.5 10.742 -14.133 1 83.44 211 LEU A N 1
ATOM 1593 C CA . LEU A 1 211 ? 20.688 9.75 -15.18 1 83.44 211 LEU A CA 1
ATOM 1594 C C . LEU A 1 211 ? 19.922 10.133 -16.438 1 83.44 211 LEU A C 1
ATOM 1596 O O . LEU A 1 211 ? 20.406 9.945 -17.562 1 83.44 211 LEU A O 1
ATOM 1600 N N . ILE A 1 212 ? 18.812 10.68 -16.312 1 85.31 212 ILE A N 1
ATOM 1601 C CA . ILE A 1 212 ? 17.969 11.055 -17.438 1 85.31 212 ILE A CA 1
ATOM 1602 C C . ILE A 1 212 ? 18.562 12.266 -18.156 1 85.31 212 ILE A C 1
ATOM 1604 O O . ILE A 1 212 ? 18.562 12.328 -19.375 1 85.31 212 ILE A O 1
ATOM 1608 N N . GLU A 1 213 ? 18.969 13.227 -17.359 1 79.75 213 GLU A N 1
ATOM 1609 C CA . GLU A 1 213 ? 19.625 14.391 -17.938 1 79.75 213 GLU A CA 1
ATOM 1610 C C . GLU A 1 213 ? 20.875 13.992 -18.719 1 79.75 213 GLU A C 1
ATOM 1612 O O . GLU A 1 213 ? 21.125 14.531 -19.797 1 79.75 213 GLU A O 1
ATOM 1617 N N . ALA A 1 214 ? 21.641 13.039 -18.188 1 83.88 214 ALA A N 1
ATOM 1618 C CA . ALA A 1 214 ? 22.859 12.578 -18.844 1 83.88 214 ALA A CA 1
ATOM 1619 C C . ALA A 1 214 ? 22.547 11.891 -20.172 1 83.88 214 ALA A C 1
ATOM 1621 O O . ALA A 1 214 ? 23.297 12.008 -21.141 1 83.88 214 ALA A O 1
ATOM 1622 N N . ARG A 1 215 ? 21.375 11.273 -20.25 1 76.88 215 ARG A N 1
ATOM 1623 C CA . ARG A 1 215 ? 21 10.555 -21.469 1 76.88 215 ARG A CA 1
ATOM 1624 C C . ARG A 1 215 ? 20.5 11.523 -22.531 1 76.88 215 ARG A C 1
ATOM 1626 O O . ARG A 1 215 ? 20.531 11.203 -23.719 1 76.88 215 ARG A O 1
ATOM 1633 N N . ARG A 1 216 ? 20.047 12.672 -22.172 1 79.12 216 ARG A N 1
ATOM 1634 C CA . ARG A 1 216 ? 19.562 13.672 -23.109 1 79.12 216 ARG A CA 1
ATOM 1635 C C . ARG A 1 216 ? 20.703 14.508 -23.688 1 79.12 216 ARG A C 1
ATOM 1637 O O . ARG A 1 216 ? 20.594 15.086 -24.766 1 79.12 216 ARG A O 1
ATOM 1644 N N . GLN A 1 217 ? 21.766 14.648 -23 1 72.12 217 GLN A N 1
ATOM 1645 C CA . GLN A 1 217 ? 22.922 15.391 -23.516 1 72.12 217 GLN A CA 1
ATOM 1646 C C . GLN A 1 217 ? 23.766 14.523 -24.453 1 72.12 217 GLN A C 1
ATOM 1648 O O . GLN A 1 217 ? 24.328 15.023 -25.422 1 72.12 217 GLN A O 1
ATOM 1653 N N . MET B 1 1 ? 24.516 23.797 11.031 1 21.41 1 MET B N 1
ATOM 1654 C CA . MET B 1 1 ? 23.875 25.062 10.688 1 21.41 1 MET B CA 1
ATOM 1655 C C . MET B 1 1 ? 22.625 24.828 9.852 1 21.41 1 MET B C 1
ATOM 1657 O O . MET B 1 1 ? 22.703 24.75 8.625 1 21.41 1 MET B O 1
ATOM 1661 N N . PHE B 1 2 ? 21.828 23.797 10.172 1 28.12 2 PHE B N 1
ATOM 1662 C CA . PHE B 1 2 ? 20.547 23.203 9.789 1 28.12 2 PHE B CA 1
ATOM 1663 C C . PHE B 1 2 ? 19.469 24.281 9.703 1 28.12 2 PHE B C 1
ATOM 1665 O O . PHE B 1 2 ? 18.891 24.672 10.719 1 28.12 2 PHE B O 1
ATOM 1672 N N . SER B 1 3 ? 19.766 25.406 8.93 1 24.97 3 SER B N 1
ATOM 1673 C CA . SER B 1 3 ? 19.109 26.688 8.672 1 24.97 3 SER B CA 1
ATOM 1674 C C . SER B 1 3 ? 17.609 26.531 8.547 1 24.97 3 SER B C 1
ATOM 1676 O O . SER B 1 3 ? 17.109 25.406 8.398 1 24.97 3 SER B O 1
ATOM 1678 N N . LYS B 1 4 ? 16.875 27.75 8.289 1 30.09 4 LYS B N 1
ATOM 1679 C CA . LYS B 1 4 ? 15.867 28.812 8.352 1 30.09 4 LYS B CA 1
ATOM 1680 C C . LYS B 1 4 ? 14.75 28.547 7.344 1 30.09 4 LYS B C 1
ATOM 1682 O O . LYS B 1 4 ? 14.188 29.484 6.773 1 30.09 4 LYS B O 1
ATOM 1687 N N . PHE B 1 5 ? 14.68 27.344 6.816 1 30.38 5 PHE B N 1
ATOM 1688 C CA . PHE B 1 5 ? 13.617 27.266 5.824 1 30.38 5 PHE B CA 1
ATOM 1689 C C . PHE B 1 5 ? 12.297 27.766 6.402 1 30.38 5 PHE B C 1
ATOM 1691 O O . PHE B 1 5 ? 11.617 27.047 7.129 1 30.38 5 PHE B O 1
ATOM 1698 N N . ALA B 1 6 ? 12.266 29.031 6.867 1 31.09 6 ALA B N 1
ATOM 1699 C CA . ALA B 1 6 ? 11.234 29.969 7.27 1 31.09 6 ALA B CA 1
ATOM 1700 C C . ALA B 1 6 ? 10.039 29.922 6.32 1 31.09 6 ALA B C 1
ATOM 1702 O O . ALA B 1 6 ? 9.734 30.906 5.637 1 31.09 6 ALA B O 1
ATOM 1703 N N . ILE B 1 7 ? 10.086 28.891 5.395 1 32.12 7 ILE B N 1
ATOM 1704 C CA . ILE B 1 7 ? 8.938 28.891 4.5 1 32.12 7 ILE B CA 1
ATOM 1705 C C . ILE B 1 7 ? 7.66 29.125 5.305 1 32.12 7 ILE B C 1
ATOM 1707 O O . ILE B 1 7 ? 6.562 29.141 4.746 1 32.12 7 ILE B O 1
ATOM 1711 N N . PHE B 1 8 ? 7.836 28.75 6.629 1 33.94 8 PHE B N 1
ATOM 1712 C CA . PHE B 1 8 ? 6.656 29.094 7.418 1 33.94 8 PHE B CA 1
ATOM 1713 C C . PHE B 1 8 ? 6.355 30.578 7.336 1 33.94 8 PHE B C 1
ATOM 1715 O O . PHE B 1 8 ? 5.781 31.156 8.266 1 33.94 8 PHE B O 1
ATOM 1722 N N . GLY B 1 9 ? 7.277 31.281 6.578 1 33.38 9 GLY B N 1
ATOM 1723 C CA . GLY B 1 9 ? 7.133 32.719 6.699 1 33.38 9 GLY B CA 1
ATOM 1724 C C . GLY B 1 9 ? 5.688 33.188 6.703 1 33.38 9 GLY B C 1
ATOM 1725 O O . GLY B 1 9 ? 5.262 33.906 7.605 1 33.38 9 GLY B O 1
ATOM 1726 N N . ASN B 1 10 ? 5.105 33.344 5.379 1 36.44 10 ASN B N 1
ATOM 1727 C CA . ASN B 1 10 ? 3.949 34.25 5.297 1 36.44 10 ASN B CA 1
ATOM 1728 C C . ASN B 1 10 ? 2.721 33.625 5.957 1 36.44 10 ASN B C 1
ATOM 1730 O O . ASN B 1 10 ? 1.909 32.969 5.293 1 36.44 10 ASN B O 1
ATOM 1734 N N . VAL B 1 11 ? 2.783 32.781 6.871 1 41.19 11 VAL B N 1
ATOM 1735 C CA . VAL B 1 11 ? 1.57 32.594 7.664 1 41.19 11 VAL B CA 1
ATOM 1736 C C . VAL B 1 11 ? 0.891 33.938 7.875 1 41.19 11 VAL B C 1
ATOM 1738 O O . VAL B 1 11 ? 1.027 34.562 8.938 1 41.19 11 VAL B O 1
ATOM 1741 N N . SER B 1 12 ? 1.275 34.938 7.172 1 44.62 12 SER B N 1
ATOM 1742 C CA . SER B 1 12 ? 0.665 36.219 7.406 1 44.62 12 SER B CA 1
ATOM 1743 C C . SER B 1 12 ? -0.779 36.094 7.879 1 44.62 12 SER B C 1
ATOM 1745 O O . SER B 1 12 ? -1.346 35 7.836 1 44.62 12 SER B O 1
ATOM 1747 N N . THR B 1 13 ? -1.769 37.188 7.641 1 48.66 13 THR B N 1
ATOM 1748 C CA . THR B 1 13 ? -3.053 37.656 8.125 1 48.66 13 THR B CA 1
ATOM 1749 C C . THR B 1 13 ? -4.184 36.719 7.711 1 48.66 13 THR B C 1
ATOM 1751 O O . THR B 1 13 ? -4.852 36.969 6.703 1 48.66 13 THR B O 1
ATOM 1754 N N . ILE B 1 14 ? -3.818 35.406 7.691 1 58.97 14 ILE B N 1
ATOM 1755 C CA . ILE B 1 14 ? -5.086 34.719 7.48 1 58.97 14 ILE B CA 1
ATOM 1756 C C . ILE B 1 14 ? -6.195 35.438 8.258 1 58.97 14 ILE B C 1
ATOM 1758 O O . ILE B 1 14 ? -6.082 35.625 9.477 1 58.97 14 ILE B O 1
ATOM 1762 N N . GLY B 1 15 ? -6.891 36.188 7.445 1 73.25 15 GLY B N 1
ATOM 1763 C CA . GLY B 1 15 ? -7.984 36.938 8.031 1 73.25 15 GLY B CA 1
ATOM 1764 C C . GLY B 1 15 ? -8.797 36.156 9.031 1 73.25 15 GLY B C 1
ATOM 1765 O O . GLY B 1 15 ? -8.688 34.906 9.086 1 73.25 15 GLY B O 1
ATOM 1766 N N . LEU B 1 16 ? -9.102 36.75 10.07 1 81.31 16 LEU B N 1
ATOM 1767 C CA . LEU B 1 16 ? -9.945 36.188 11.133 1 81.31 16 LEU B CA 1
ATOM 1768 C C . LEU B 1 16 ? -10.984 35.219 10.562 1 81.31 16 LEU B C 1
ATOM 1770 O O . LEU B 1 16 ? -11.242 34.156 11.133 1 81.31 16 LEU B O 1
ATOM 1774 N N . ARG B 1 17 ? -11.406 35.531 9.367 1 83.94 17 ARG B N 1
ATOM 1775 C CA . ARG B 1 17 ? -12.438 34.719 8.734 1 83.94 17 ARG B CA 1
ATOM 1776 C C . ARG B 1 17 ? -11.883 33.375 8.32 1 83.94 17 ARG B C 1
ATOM 1778 O O . ARG B 1 17 ? -12.531 32.344 8.531 1 83.94 17 ARG B O 1
ATOM 1785 N N . GLU B 1 18 ? -10.719 33.344 7.777 1 83.81 18 GLU B N 1
ATOM 1786 C CA . GLU B 1 18 ? -10.094 32.094 7.324 1 83.81 18 GLU B CA 1
ATOM 1787 C C . GLU B 1 18 ? -9.711 31.219 8.508 1 83.81 18 GLU B C 1
ATOM 1789 O O . GLU B 1 18 ? -9.844 30 8.438 1 83.81 18 GLU B O 1
ATOM 1794 N N . ARG B 1 19 ? -9.375 31.828 9.539 1 84.62 19 ARG B N 1
ATOM 1795 C CA . ARG B 1 19 ? -9.016 31.078 10.742 1 84.62 19 ARG B CA 1
ATOM 1796 C C . ARG B 1 19 ? -10.242 30.422 11.367 1 84.62 19 ARG B C 1
ATOM 1798 O O . ARG B 1 19 ? -10.188 29.281 11.82 1 84.62 19 ARG B O 1
ATOM 1805 N N . LYS B 1 20 ? -11.266 31.172 11.375 1 87.38 20 LYS B N 1
ATOM 1806 C CA . LYS B 1 20 ? -12.508 30.656 11.938 1 87.38 20 LYS B CA 1
ATOM 1807 C C . LYS B 1 20 ? -13.039 29.5 11.094 1 87.38 20 LYS B C 1
ATOM 1809 O O . LYS B 1 20 ? -13.531 28.5 11.641 1 87.38 20 LYS B O 1
ATOM 1814 N N . LYS B 1 21 ? -12.867 29.625 9.812 1 89.75 21 LYS B N 1
ATOM 1815 C CA . LYS B 1 21 ? -13.312 28.562 8.906 1 89.75 21 LYS B CA 1
ATOM 1816 C C . LYS B 1 21 ? -12.516 27.281 9.117 1 89.75 21 LYS B C 1
ATOM 1818 O O . LYS B 1 21 ? -13.086 26.188 9.188 1 89.75 21 LYS B O 1
ATOM 1823 N N . ALA B 1 22 ? -11.258 27.484 9.289 1 89.56 22 ALA B N 1
ATOM 1824 C CA . ALA B 1 22 ? -10.383 26.344 9.508 1 89.56 22 ALA B CA 1
ATOM 1825 C C . ALA B 1 22 ? -10.68 25.672 10.844 1 89.56 22 ALA B C 1
ATOM 1827 O O . ALA B 1 22 ? -10.672 24.438 10.953 1 89.56 22 ALA B O 1
ATOM 1828 N N . ALA B 1 23 ? -10.953 26.469 11.773 1 91.25 23 ALA B N 1
ATOM 1829 C CA . ALA B 1 23 ? -11.258 25.938 13.102 1 91.25 23 ALA B CA 1
ATOM 1830 C C . ALA B 1 23 ? -12.57 25.156 13.094 1 91.25 23 ALA B C 1
ATOM 1832 O O . ALA B 1 23 ? -12.672 24.094 13.711 1 91.25 23 ALA B O 1
ATOM 1833 N N . THR B 1 24 ? -13.562 25.703 12.398 1 94.44 24 THR B N 1
ATOM 1834 C CA . THR B 1 24 ? -14.844 25.016 12.305 1 94.44 24 THR B CA 1
ATOM 1835 C C . THR B 1 24 ? -14.703 23.703 11.555 1 94.44 24 THR B C 1
ATOM 1837 O O . THR B 1 24 ? -15.258 22.688 11.977 1 94.44 24 THR B O 1
ATOM 1840 N N . ARG B 1 25 ? -13.977 23.75 10.531 1 94.75 25 ARG B N 1
ATOM 1841 C CA . ARG B 1 25 ? -13.758 22.531 9.758 1 94.75 25 ARG B CA 1
ATOM 1842 C C . ARG B 1 25 ? -13.094 21.453 10.617 1 94.75 25 ARG B C 1
ATOM 1844 O O . ARG B 1 25 ? -13.508 20.297 10.594 1 94.75 25 ARG B O 1
ATOM 1851 N N . ALA B 1 26 ? -12.109 21.875 11.359 1 92.12 26 ALA B N 1
ATOM 1852 C CA . ALA B 1 26 ? -11.398 20.938 12.234 1 92.12 26 ALA B CA 1
ATOM 1853 C C . ALA B 1 26 ? -12.32 20.391 13.32 1 92.12 26 ALA B C 1
ATOM 1855 O O . ALA B 1 26 ? -12.289 19.203 13.625 1 92.12 26 ALA B O 1
ATOM 1856 N N . ALA B 1 27 ? -13.086 21.266 13.836 1 94.69 27 ALA B N 1
ATOM 1857 C CA . ALA B 1 27 ? -14.008 20.859 14.891 1 94.69 27 ALA B CA 1
ATOM 1858 C C . ALA B 1 27 ? -15.023 19.844 14.367 1 94.69 27 ALA B C 1
ATOM 1860 O O . ALA B 1 27 ? -15.344 18.875 15.055 1 94.69 27 ALA B O 1
ATOM 1861 N N . LEU B 1 28 ? -15.492 20.047 13.195 1 97.25 28 LEU B N 1
ATOM 1862 C CA . LEU B 1 28 ? -16.453 19.141 12.578 1 97.25 28 LEU B CA 1
ATOM 1863 C C . LEU B 1 28 ? -15.812 17.781 12.305 1 97.25 28 LEU B C 1
ATOM 1865 O O . LEU B 1 28 ? -16.422 16.734 12.562 1 97.25 28 LEU B O 1
ATOM 1869 N N . SER B 1 29 ? -14.641 17.828 11.82 1 96.19 29 SER B N 1
ATOM 1870 C CA . SER B 1 29 ? -13.922 16.578 11.547 1 96.19 29 SER B CA 1
ATOM 1871 C C . SER B 1 29 ? -13.664 15.805 12.828 1 96.19 29 SER B C 1
ATOM 1873 O O . SER B 1 29 ? -13.914 14.602 12.891 1 96.19 29 SER B O 1
ATOM 1875 N N . GLU B 1 30 ? -13.203 16.484 13.828 1 94.81 30 GLU B N 1
ATOM 1876 C CA . GLU B 1 30 ? -12.938 15.852 15.117 1 94.81 30 GLU B CA 1
ATOM 1877 C C . GLU B 1 30 ? -14.203 15.242 15.711 1 94.81 30 GLU B C 1
ATOM 1879 O O . GLU B 1 30 ? -14.18 14.125 16.234 1 94.81 30 GLU B O 1
ATOM 1884 N N . ALA B 1 31 ? -15.25 15.961 15.594 1 97.06 31 ALA B N 1
ATOM 1885 C CA . ALA B 1 31 ? -16.531 15.477 16.078 1 97.06 31 ALA B CA 1
ATOM 1886 C C . ALA B 1 31 ? -16.969 14.227 15.32 1 97.06 31 ALA B C 1
ATOM 1888 O O . ALA B 1 31 ? -17.469 13.266 15.914 1 97.06 31 ALA B O 1
ATOM 1889 N N . ALA B 1 32 ? -16.812 14.258 14.031 1 97.62 32 ALA B N 1
ATOM 1890 C CA . ALA B 1 32 ? -17.188 13.117 13.203 1 97.62 32 ALA B CA 1
ATOM 1891 C C . ALA B 1 32 ? -16.422 11.867 13.602 1 97.62 32 ALA B C 1
ATOM 1893 O O . ALA B 1 32 ? -17 10.789 13.766 1 97.62 32 ALA B O 1
ATOM 1894 N N . ILE B 1 33 ? -15.18 12.016 13.828 1 96.06 33 ILE B N 1
ATOM 1895 C CA . ILE B 1 33 ? -14.312 10.891 14.188 1 96.06 33 ILE B CA 1
ATOM 1896 C C . ILE B 1 33 ? -14.688 10.375 15.578 1 96.06 33 ILE B C 1
ATOM 1898 O O . ILE B 1 33 ? -14.844 9.172 15.773 1 96.06 33 ILE B O 1
ATOM 1902 N N . ARG B 1 34 ? -14.844 11.289 16.5 1 95.19 34 ARG B N 1
ATOM 1903 C CA . ARG B 1 34 ? -15.188 10.914 17.859 1 95.19 34 ARG B CA 1
ATOM 1904 C C . ARG B 1 34 ? -16.516 10.164 17.906 1 95.19 34 ARG B C 1
ATOM 1906 O O . ARG B 1 34 ? -16.609 9.094 18.531 1 95.19 34 ARG B O 1
ATOM 1913 N N . LEU B 1 35 ? -17.5 10.672 17.25 1 97.31 35 LEU B N 1
ATOM 1914 C CA . LEU B 1 35 ? -18.812 10.047 17.234 1 97.31 35 LEU B CA 1
ATOM 1915 C C . LEU B 1 35 ? -18.766 8.688 16.547 1 97.31 35 LEU B C 1
ATOM 1917 O O . LEU B 1 35 ? -19.422 7.742 16.984 1 97.31 35 LEU B O 1
ATOM 1921 N N . ALA B 1 36 ? -18.031 8.664 15.469 1 96.81 36 ALA B N 1
ATOM 1922 C CA . ALA B 1 36 ? -17.906 7.391 14.75 1 96.81 36 ALA B CA 1
ATOM 1923 C C . ALA B 1 36 ? -17.234 6.336 15.633 1 96.81 36 ALA B C 1
ATOM 1925 O O . ALA B 1 36 ? -17.625 5.164 15.594 1 96.81 36 ALA B O 1
ATOM 1926 N N . CYS B 1 37 ? -16.281 6.742 16.422 1 93.81 37 CYS B N 1
ATOM 1927 C CA . CYS B 1 37 ? -15.602 5.824 17.328 1 93.81 37 CYS B CA 1
ATOM 1928 C C . CYS B 1 37 ? -16.531 5.352 18.422 1 93.81 37 CYS B C 1
ATOM 1930 O O . CYS B 1 37 ? -16.5 4.184 18.812 1 93.81 37 CYS B O 1
ATOM 1932 N N . GLU B 1 38 ? -17.375 6.211 18.828 1 94.44 38 GLU B N 1
ATOM 1933 C CA . GLU B 1 38 ? -18.266 5.926 19.953 1 94.44 38 GLU B CA 1
ATOM 1934 C C . GLU B 1 38 ? -19.469 5.09 19.5 1 94.44 38 GLU B C 1
ATOM 1936 O O . GLU B 1 38 ? -19.859 4.141 20.172 1 94.44 38 GLU B O 1
ATOM 1941 N N . ARG B 1 39 ? -19.984 5.426 18.266 1 94.5 39 ARG B N 1
ATOM 1942 C CA . ARG B 1 39 ? -21.281 4.883 17.891 1 94.5 39 ARG B CA 1
ATOM 1943 C C . ARG B 1 39 ? -21.172 3.959 16.688 1 94.5 39 ARG B C 1
ATOM 1945 O O . ARG B 1 39 ? -22.094 3.207 16.391 1 94.5 39 ARG B O 1
ATOM 1952 N N . GLY B 1 40 ? -20.078 4.043 16.125 1 93.62 40 GLY B N 1
ATOM 1953 C CA . GLY B 1 40 ? -19.984 3.406 14.82 1 93.62 40 GLY B CA 1
ATOM 1954 C C . GLY B 1 40 ? -20.359 4.336 13.68 1 93.62 40 GLY B C 1
ATOM 1955 O O . GLY B 1 40 ? -21.25 5.176 13.812 1 93.62 40 GLY B O 1
ATOM 1956 N N . VAL B 1 41 ? -19.766 4.238 12.578 1 93.81 41 VAL B N 1
ATOM 1957 C CA . VAL B 1 41 ? -19.875 5.141 11.445 1 93.81 41 VAL B CA 1
ATOM 1958 C C . VAL B 1 41 ? -21.328 5.172 10.953 1 93.81 41 VAL B C 1
ATOM 1960 O O . VAL B 1 41 ? -21.844 6.23 10.609 1 93.81 41 VAL B O 1
ATOM 1963 N N . GLU B 1 42 ? -21.906 4.027 10.914 1 92.19 42 GLU B N 1
ATOM 1964 C CA . GLU B 1 42 ? -23.25 3.898 10.367 1 92.19 42 GLU B CA 1
ATOM 1965 C C . GLU B 1 42 ? -24.266 4.648 11.227 1 92.19 42 GLU B C 1
ATOM 1967 O O . GLU B 1 42 ? -25.344 5.027 10.742 1 92.19 42 GLU B O 1
ATOM 1972 N N . HIS B 1 43 ? -23.953 4.902 12.398 1 94.38 43 HIS B N 1
ATOM 1973 C CA . HIS B 1 43 ? -24.922 5.496 13.32 1 94.38 43 HIS B CA 1
ATOM 1974 C C . HIS B 1 43 ? -24.641 6.98 13.523 1 94.38 43 HIS B C 1
ATOM 1976 O O . HIS B 1 43 ? -25.281 7.629 14.352 1 94.38 43 HIS B O 1
ATOM 1982 N N . VAL B 1 44 ? -23.688 7.465 12.836 1 96.38 44 VAL B N 1
ATOM 1983 C CA . VAL B 1 44 ? -23.344 8.883 12.93 1 96.38 44 VAL B CA 1
ATOM 1984 C C . VAL B 1 44 ? -24.031 9.656 11.812 1 96.38 44 VAL B C 1
ATOM 1986 O O . VAL B 1 44 ? -24.047 9.211 10.664 1 96.38 44 VAL B O 1
ATOM 1989 N N . THR B 1 45 ? -24.688 10.742 12.172 1 96.56 45 THR B N 1
ATOM 1990 C CA . THR B 1 45 ? -25.344 11.594 11.188 1 96.56 45 THR B CA 1
ATOM 1991 C C . THR B 1 45 ? -24.703 12.977 11.141 1 96.56 45 THR B C 1
ATOM 1993 O O . THR B 1 45 ? -23.984 13.367 12.07 1 96.56 45 THR B O 1
ATOM 1996 N N . SER B 1 46 ? -25.031 13.641 10.039 1 97.12 46 SER B N 1
ATOM 1997 C CA . SER B 1 46 ? -24.547 15.008 9.906 1 97.12 46 SER B CA 1
ATOM 1998 C C . SER B 1 46 ? -25.109 15.906 11.008 1 97.12 46 SER B C 1
ATOM 2000 O O . SER B 1 46 ? -24.406 16.781 11.516 1 97.12 46 SER B O 1
ATOM 2002 N N . ASP B 1 47 ? -26.281 15.602 11.391 1 97.56 47 ASP B N 1
ATOM 2003 C CA . ASP B 1 47 ? -26.922 16.391 12.438 1 97.56 47 ASP B CA 1
ATOM 2004 C C . ASP B 1 47 ? -26.219 16.203 13.773 1 97.56 47 ASP B C 1
ATOM 2006 O O . ASP B 1 47 ? -25.969 17.172 14.5 1 97.56 47 ASP B O 1
ATOM 2010 N N . ALA B 1 48 ? -25.922 15.023 14.086 1 97.94 48 ALA B N 1
ATOM 2011 C CA . ALA B 1 48 ? -25.234 14.719 15.336 1 97.94 48 ALA B CA 1
ATOM 2012 C C . ALA B 1 48 ? -23.844 15.336 15.367 1 97.94 48 ALA B C 1
ATOM 2014 O O . ALA B 1 48 ? -23.391 15.82 16.406 1 97.94 48 ALA B O 1
ATOM 2015 N N . ILE B 1 49 ? -23.141 15.297 14.203 1 98.38 49 ILE B N 1
ATOM 2016 C CA . ILE B 1 49 ? -21.812 15.883 14.094 1 98.38 49 ILE B CA 1
ATOM 2017 C C . ILE B 1 49 ? -21.891 17.391 14.312 1 98.38 49 ILE B C 1
ATOM 2019 O O . ILE B 1 49 ? -21.094 17.969 15.062 1 98.38 49 ILE B O 1
ATOM 2023 N N . ALA B 1 50 ? -22.891 18 13.641 1 98.12 50 ALA B N 1
ATOM 2024 C CA . ALA B 1 50 ? -23.078 19.438 13.766 1 98.12 50 ALA B CA 1
ATOM 2025 C C . ALA B 1 50 ? -23.344 19.828 15.219 1 98.12 50 ALA B C 1
ATOM 2027 O O . ALA B 1 50 ? -22.719 20.766 15.742 1 98.12 50 ALA B O 1
ATOM 2028 N N . GLU B 1 51 ? -24.203 19.109 15.883 1 97.88 51 GLU B N 1
ATOM 2029 C CA . GLU B 1 51 ? -24.531 19.359 17.281 1 97.88 51 GLU B CA 1
ATOM 2030 C C . GLU B 1 51 ? -23.297 19.234 18.172 1 97.88 51 GLU B C 1
ATOM 2032 O O . GLU B 1 51 ? -23.062 20.094 19.016 1 97.88 51 GLU B O 1
ATOM 2037 N N . ALA B 1 52 ? -22.531 18.25 17.984 1 97.5 52 ALA B N 1
ATOM 2038 C CA . ALA B 1 52 ? -21.328 18.016 18.781 1 97.5 52 ALA B CA 1
ATOM 2039 C C . ALA B 1 52 ? -20.297 19.109 18.578 1 97.5 52 ALA B C 1
ATOM 2041 O O . ALA B 1 52 ? -19.531 19.438 19.484 1 97.5 52 ALA B O 1
ATOM 2042 N N . ALA B 1 53 ? -20.297 19.703 17.406 1 96.94 53 ALA B N 1
ATOM 2043 C CA . ALA B 1 53 ? -19.344 20.766 17.078 1 96.94 53 ALA B CA 1
ATOM 2044 C C . ALA B 1 53 ? -19.891 22.141 17.422 1 96.94 53 ALA B C 1
ATOM 2046 O O . ALA B 1 53 ? -19.203 23.156 17.281 1 96.94 53 ALA B O 1
ATOM 2047 N N . GLY B 1 54 ? -21.094 22.203 17.781 1 97.12 54 GLY B N 1
ATOM 2048 C CA . GLY B 1 54 ? -21.703 23.453 18.203 1 97.12 54 GLY B CA 1
ATOM 2049 C C . GLY B 1 54 ? -22.109 24.344 17.047 1 97.12 54 GLY B C 1
ATOM 2050 O O . GLY B 1 54 ? -22.031 25.562 17.141 1 97.12 54 GLY B O 1
ATOM 2051 N N . VAL B 1 55 ? -22.453 23.734 15.922 1 97.06 55 VAL B N 1
ATOM 2052 C CA . VAL B 1 55 ? -22.891 24.484 14.75 1 97.06 55 VAL B CA 1
ATOM 2053 C C . VAL B 1 55 ? -24.203 23.906 14.227 1 97.06 55 VAL B C 1
ATOM 2055 O O . VAL B 1 55 ? -24.672 22.891 14.719 1 97.06 55 VAL B O 1
ATOM 2058 N N . SER B 1 56 ? -24.781 24.578 13.227 1 96.38 56 SER B N 1
ATOM 2059 C CA . SER B 1 56 ? -26.016 24.109 12.609 1 96.38 56 SER B CA 1
ATOM 2060 C C . SER B 1 56 ? -25.734 23.031 11.57 1 96.38 56 SER B C 1
ATOM 2062 O O . SER B 1 56 ? -24.641 22.969 11.016 1 96.38 56 SER B O 1
ATOM 2064 N N . PRO B 1 57 ? -26.734 22.188 11.227 1 96.19 57 PRO B N 1
ATOM 2065 C CA . PRO B 1 57 ? -26.578 21.219 10.133 1 96.19 57 PRO B CA 1
ATOM 2066 C C . PRO B 1 57 ? -26.281 21.891 8.797 1 96.19 57 PRO B C 1
ATOM 2068 O O . PRO B 1 57 ? -25.531 21.328 7.984 1 96.19 57 PRO B O 1
ATOM 2071 N N . ARG B 1 58 ? -26.859 23.047 8.664 1 96.44 58 ARG B N 1
ATOM 2072 C CA . ARG B 1 58 ? -26.562 23.781 7.438 1 96.44 58 ARG B CA 1
ATOM 2073 C C . ARG B 1 58 ? -25.078 24.141 7.352 1 96.44 58 ARG B C 1
ATOM 2075 O O . ARG B 1 58 ? -24.469 24.016 6.285 1 96.44 58 ARG B O 1
ATOM 2082 N N . THR B 1 59 ? -24.578 24.594 8.453 1 96.25 59 THR B N 1
ATOM 2083 C CA . THR B 1 59 ? -23.172 24.938 8.5 1 96.25 59 THR B CA 1
ATOM 2084 C C . THR B 1 59 ? -22.312 23.703 8.188 1 96.25 59 THR B C 1
ATOM 2086 O O . THR B 1 59 ? -21.344 23.797 7.441 1 96.25 59 THR B O 1
ATOM 2089 N N . PHE B 1 60 ? -22.75 22.469 8.766 1 97.81 60 PHE B N 1
ATOM 2090 C CA . PHE B 1 60 ? -22.031 21.25 8.445 1 97.81 60 PHE B CA 1
ATOM 2091 C C . PHE B 1 60 ? -21.938 21.062 6.938 1 97.81 60 PHE B C 1
ATOM 2093 O O . PHE B 1 60 ? -20.859 20.797 6.406 1 97.81 60 PHE B O 1
ATOM 2100 N N . HIS B 1 61 ? -22.969 21.297 6.211 1 97.56 61 HIS B N 1
ATOM 2101 C CA . HIS B 1 61 ? -23.031 20.984 4.789 1 97.56 61 HIS B CA 1
ATOM 2102 C C . HIS B 1 61 ? -22.328 22.062 3.959 1 97.56 61 HIS B C 1
ATOM 2104 O O . HIS B 1 61 ? -22.047 21.844 2.773 1 97.56 61 HIS B O 1
ATOM 2110 N N . ASN B 1 62 ? -22.047 23.266 4.613 1 97 62 ASN B N 1
ATOM 2111 C CA . ASN B 1 62 ? -21.172 24.25 3.965 1 97 62 ASN B CA 1
ATOM 2112 C C . ASN B 1 62 ? -19.75 23.734 3.863 1 97 62 ASN B C 1
ATOM 2114 O O . ASN B 1 62 ? -18.984 24.156 2.99 1 97 62 ASN B O 1
ATOM 2118 N N . TYR B 1 63 ? -19.453 22.766 4.793 1 96.88 63 TYR B N 1
ATOM 2119 C CA . TYR B 1 63 ? -18.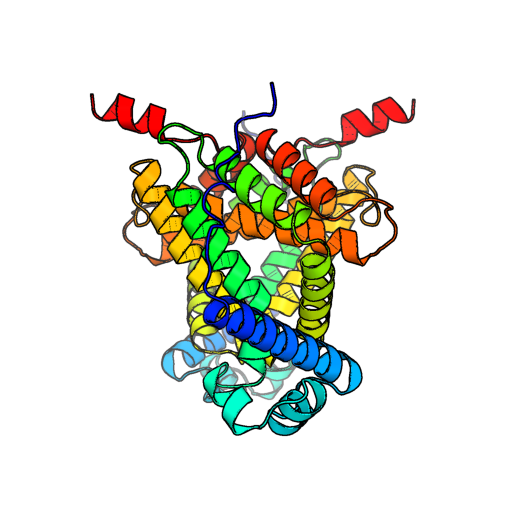062 22.328 4.883 1 96.88 63 TYR B CA 1
ATOM 2120 C C . TYR B 1 63 ? -17.891 20.938 4.273 1 96.88 63 TYR B C 1
ATOM 2122 O O . TYR B 1 63 ? -16.875 20.672 3.627 1 96.88 63 TYR B O 1
ATOM 2130 N N . PHE B 1 64 ? -18.844 20.094 4.531 1 97.56 64 PHE B N 1
ATOM 2131 C CA . PHE B 1 64 ? -18.703 18.719 4.09 1 97.56 64 PHE B CA 1
ATOM 2132 C C . PHE B 1 64 ? -20 18.234 3.432 1 97.56 64 PHE B C 1
ATOM 2134 O O . PHE B 1 64 ? -21.094 18.562 3.885 1 97.56 64 PHE B O 1
ATOM 2141 N N . ALA B 1 65 ? -19.828 17.391 2.436 1 95.75 65 ALA B N 1
ATOM 2142 C CA . ALA B 1 65 ? -20.969 16.812 1.732 1 95.75 65 ALA B CA 1
ATOM 2143 C C . ALA B 1 65 ? -21.594 15.688 2.533 1 95.75 65 ALA B C 1
ATOM 2145 O O . ALA B 1 65 ? -22.797 15.422 2.41 1 95.75 65 ALA B O 1
ATOM 2146 N N . ASN B 1 66 ? -20.781 14.953 3.316 1 95.25 66 ASN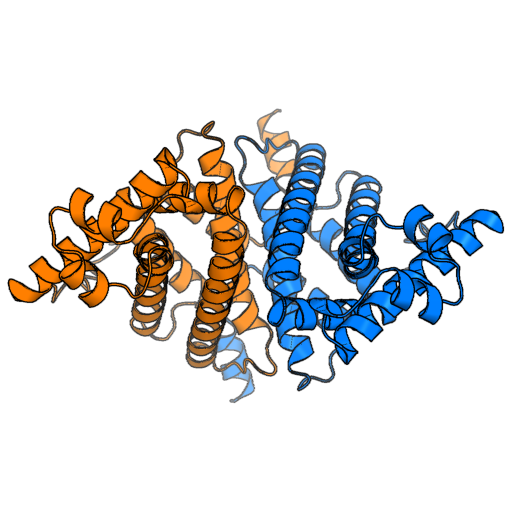 B N 1
ATOM 2147 C CA . ASN B 1 66 ? -21.234 13.82 4.105 1 95.25 66 ASN B CA 1
ATOM 2148 C C . ASN B 1 66 ? -20.281 13.516 5.254 1 95.25 66 ASN B C 1
ATOM 2150 O O . ASN B 1 66 ? -19.234 14.148 5.379 1 95.25 66 ASN B O 1
ATOM 2154 N N . LYS B 1 67 ? -20.656 12.633 6.074 1 95.5 67 LYS B N 1
ATOM 2155 C CA . LYS B 1 67 ? -19.891 12.305 7.27 1 95.5 67 LYS B CA 1
ATOM 2156 C C . LYS B 1 67 ? -18.531 11.695 6.898 1 95.5 67 LYS B C 1
ATOM 2158 O O . LYS B 1 67 ? -17.547 11.883 7.613 1 95.5 67 LYS B O 1
ATOM 2163 N N . GLU B 1 68 ? -18.422 11.008 5.785 1 94.44 68 GLU B N 1
ATOM 2164 C CA . GLU B 1 68 ? -17.172 10.391 5.367 1 94.44 68 GLU B CA 1
ATOM 2165 C C . GLU B 1 68 ? -16.125 11.445 5.016 1 94.44 68 GLU B C 1
ATOM 2167 O O . GLU B 1 68 ? -14.945 11.305 5.367 1 94.44 68 GLU B O 1
ATOM 2172 N N . GLU B 1 69 ? -16.656 12.43 4.352 1 94.31 69 GLU B N 1
ATOM 2173 C CA . GLU B 1 69 ? -15.742 13.531 4.027 1 94.31 69 GLU B CA 1
ATOM 2174 C C . GLU B 1 69 ? -15.211 14.195 5.289 1 94.31 69 GLU B C 1
ATOM 2176 O O . GLU B 1 69 ? -14.039 14.57 5.352 1 94.31 69 GLU B O 1
ATOM 2181 N N . ALA B 1 70 ? -16.078 14.297 6.246 1 96.62 70 ALA B N 1
ATOM 2182 C CA . ALA B 1 70 ? -15.656 14.883 7.512 1 96.62 70 ALA B CA 1
ATOM 2183 C C . ALA B 1 70 ? -14.641 13.992 8.219 1 96.62 70 ALA B C 1
ATOM 2185 O O . ALA B 1 70 ? -13.641 14.484 8.758 1 96.62 70 ALA B O 1
ATOM 2186 N N . ILE B 1 71 ? -14.852 12.734 8.164 1 95.56 71 ILE B N 1
ATOM 2187 C CA . ILE B 1 71 ? -13.977 11.766 8.828 1 95.56 71 ILE B CA 1
ATOM 2188 C C . ILE B 1 71 ? -12.594 11.789 8.18 1 95.56 71 ILE B C 1
ATOM 2190 O O . ILE B 1 71 ? -11.578 11.734 8.875 1 95.56 71 ILE B O 1
ATOM 2194 N N . PHE B 1 72 ? -12.523 11.984 6.855 1 93.62 72 PHE B N 1
ATOM 2195 C CA . PHE B 1 72 ? -11.258 11.891 6.133 1 93.62 72 PHE B CA 1
ATOM 2196 C C . PHE B 1 72 ? -10.656 13.273 5.922 1 93.62 72 PHE B C 1
ATOM 2198 O O . PHE B 1 72 ? -9.641 13.414 5.238 1 93.62 72 PHE B O 1
ATOM 2205 N N . ALA B 1 73 ? -11.219 14.281 6.488 1 92.12 73 ALA B N 1
ATOM 2206 C CA . ALA B 1 73 ? -10.797 15.648 6.203 1 92.12 73 ALA B CA 1
ATOM 2207 C C . ALA B 1 73 ? -9.32 15.844 6.512 1 92.12 73 ALA B C 1
ATOM 2209 O O . ALA B 1 73 ? -8.586 16.422 5.707 1 92.12 73 ALA B O 1
ATOM 2210 N N . GLY B 1 74 ? -8.875 15.352 7.629 1 87.12 74 GLY B N 1
ATOM 2211 C CA . GLY B 1 74 ? -7.477 15.469 8 1 87.12 74 GLY B CA 1
ATOM 2212 C C . GLY B 1 74 ? -6.539 14.773 7.035 1 87.12 74 GLY B C 1
ATOM 2213 O O . GLY B 1 74 ? -5.473 15.297 6.707 1 87.12 74 GLY B O 1
ATOM 2214 N N . MET B 1 75 ? -6.906 13.648 6.562 1 86.12 75 MET B N 1
ATOM 2215 C CA . MET B 1 75 ? -6.094 12.883 5.617 1 86.12 75 MET B CA 1
ATOM 2216 C C . MET B 1 75 ? -6.027 13.586 4.266 1 86.12 75 MET B C 1
ATOM 2218 O O . MET B 1 75 ? -4.969 13.641 3.641 1 86.12 75 MET B O 1
ATOM 2222 N N . ALA B 1 76 ? -7.191 14.055 3.879 1 87.06 76 ALA B N 1
ATOM 2223 C CA . ALA B 1 76 ? -7.238 14.797 2.617 1 87.06 76 ALA B CA 1
ATOM 2224 C C . ALA B 1 76 ? -6.363 16.047 2.676 1 87.06 76 ALA B C 1
ATOM 2226 O O . ALA B 1 76 ? -5.633 16.344 1.729 1 87.06 76 ALA B O 1
ATOM 2227 N N . GLU B 1 77 ? -6.469 16.766 3.797 1 84.88 77 GLU B N 1
ATOM 2228 C CA . GLU B 1 77 ? -5.66 17.953 3.99 1 84.88 77 GLU B CA 1
ATOM 2229 C C . GLU B 1 77 ? -4.172 17.625 3.996 1 84.88 77 GLU B C 1
ATOM 2231 O O . GLU B 1 77 ? -3.361 18.344 3.418 1 84.88 77 GLU B O 1
ATOM 2236 N N . PHE B 1 78 ? -3.883 16.547 4.582 1 81.19 78 PHE B N 1
ATOM 2237 C CA . PHE B 1 78 ? -2.502 16.078 4.625 1 81.19 78 PHE B CA 1
ATOM 2238 C C . PHE B 1 78 ? -1.979 15.805 3.221 1 81.19 78 PHE B C 1
ATOM 2240 O O . PHE B 1 78 ? -0.866 16.219 2.877 1 81.19 78 PHE B O 1
ATOM 2247 N N . GLY B 1 79 ? -2.74 15.117 2.436 1 84.44 79 GLY B N 1
ATOM 2248 C CA . GLY B 1 79 ? -2.359 14.859 1.058 1 84.44 79 GLY B CA 1
ATOM 2249 C C . GLY B 1 79 ? -2.123 16.125 0.251 1 84.44 79 GLY B C 1
ATOM 2250 O O . GLY B 1 79 ? -1.137 16.219 -0.481 1 84.44 79 GLY B O 1
ATOM 2251 N N . GLY B 1 80 ? -3.037 17.031 0.386 1 86.69 80 GLY B N 1
ATOM 2252 C CA . GLY B 1 80 ? -2.893 18.297 -0.31 1 86.69 80 GLY B CA 1
ATOM 2253 C C . GLY B 1 80 ? -1.66 19.078 0.115 1 86.69 80 GLY B C 1
ATOM 2254 O O . GLY B 1 80 ? -0.944 19.625 -0.727 1 86.69 80 GLY B O 1
ATOM 2255 N N . GLU B 1 81 ? -1.431 19.125 1.403 1 85.75 81 GLU B N 1
ATOM 2256 C CA . GLU B 1 81 ? -0.265 19.812 1.939 1 85.75 81 GLU B CA 1
ATOM 2257 C C . GLU B 1 81 ? 1.032 19.172 1.467 1 85.75 81 GLU B C 1
ATOM 2259 O O . GLU B 1 81 ? 2.004 19.859 1.161 1 85.75 81 GLU B O 1
ATOM 2264 N N . MET B 1 82 ? 1.008 17.875 1.442 1 86 82 MET B N 1
ATOM 2265 C CA . MET B 1 82 ? 2.184 17.156 0.981 1 86 82 MET B CA 1
ATOM 2266 C C . MET B 1 82 ? 2.518 17.516 -0.462 1 86 82 MET B C 1
ATOM 2268 O O . MET B 1 82 ? 3.666 17.828 -0.778 1 86 82 MET B O 1
ATOM 2272 N N . LEU B 1 83 ? 1.535 17.516 -1.304 1 90.25 83 LEU B N 1
ATOM 2273 C CA . LEU B 1 83 ? 1.745 17.828 -2.715 1 90.25 83 LEU B CA 1
ATOM 2274 C C . LEU B 1 83 ? 2.225 19.266 -2.895 1 90.25 83 LEU B C 1
ATOM 2276 O O . LEU B 1 83 ? 3.146 19.531 -3.67 1 90.25 83 LEU B O 1
ATOM 2280 N N . ALA B 1 84 ? 1.622 20.172 -2.111 1 90.75 84 ALA B N 1
ATOM 2281 C CA . ALA B 1 84 ? 2.018 21.578 -2.182 1 90.75 84 ALA B CA 1
ATOM 2282 C C . ALA B 1 84 ? 3.459 21.766 -1.715 1 90.75 84 ALA B C 1
ATOM 2284 O O . ALA B 1 84 ? 4.227 22.5 -2.336 1 90.75 84 ALA B O 1
ATOM 2285 N N . ALA B 1 85 ? 3.795 21.109 -0.616 1 89.81 85 ALA B N 1
ATOM 2286 C CA . ALA B 1 85 ? 5.148 21.188 -0.072 1 89.81 85 ALA B CA 1
ATOM 2287 C C . ALA B 1 85 ? 6.172 20.625 -1.053 1 89.81 85 ALA B C 1
ATOM 2289 O O . ALA B 1 85 ? 7.258 21.188 -1.218 1 89.81 85 ALA B O 1
ATOM 2290 N N . MET B 1 86 ? 5.836 19.547 -1.738 1 88.88 86 MET B N 1
ATOM 2291 C CA . MET B 1 86 ? 6.73 18.938 -2.713 1 88.88 86 MET B CA 1
ATOM 2292 C C . MET B 1 86 ? 6.984 19.875 -3.889 1 88.88 86 MET B C 1
ATOM 2294 O O . MET B 1 86 ? 8.109 19.969 -4.387 1 88.88 86 MET B O 1
ATOM 2298 N N . ARG B 1 87 ? 5.988 20.594 -4.266 1 88.62 87 ARG B N 1
ATOM 2299 C CA . ARG B 1 87 ? 6.109 21.516 -5.391 1 88.62 87 ARG B CA 1
ATOM 2300 C C . ARG B 1 87 ? 6.953 22.719 -5.02 1 88.62 87 ARG B C 1
ATOM 2302 O O . ARG B 1 87 ? 7.566 23.344 -5.887 1 88.62 87 ARG B O 1
ATOM 2309 N N . ALA B 1 88 ? 6.988 23.016 -3.705 1 89.31 88 ALA B N 1
ATOM 2310 C CA . ALA B 1 88 ? 7.684 24.203 -3.223 1 89.31 88 ALA B CA 1
ATOM 2311 C C . ALA B 1 88 ? 9.164 23.922 -2.992 1 89.31 88 ALA B C 1
ATOM 2313 O O . ALA B 1 88 ? 9.969 24.844 -2.865 1 89.31 88 ALA B O 1
ATOM 2314 N N . LEU B 1 89 ? 9.531 22.672 -2.889 1 87.19 89 LEU B N 1
ATOM 2315 C CA . LEU B 1 89 ? 10.922 22.312 -2.639 1 87.19 89 LEU B CA 1
ATOM 2316 C C . LEU B 1 89 ? 11.789 22.625 -3.855 1 87.19 89 LEU B C 1
ATOM 2318 O O . LEU B 1 89 ? 11.32 22.547 -4.992 1 87.19 89 LEU B O 1
ATOM 2322 N N . PRO B 1 90 ? 13.008 23.078 -3.584 1 86.25 90 PRO B N 1
ATOM 2323 C CA . PRO B 1 90 ? 13.93 23.391 -4.68 1 86.25 90 PRO B CA 1
ATOM 2324 C C . PRO B 1 90 ? 14.102 22.234 -5.66 1 86.25 90 PRO B C 1
ATOM 2326 O O . PRO B 1 90 ? 14.078 21.062 -5.254 1 86.25 90 PRO B O 1
ATOM 2329 N N . VAL B 1 91 ? 14.406 22.766 -6.844 1 78.81 91 VAL B N 1
ATOM 2330 C CA . VAL B 1 91 ? 14.727 21.812 -7.898 1 78.81 91 VAL B CA 1
ATOM 2331 C C . VAL B 1 91 ? 16.062 21.156 -7.613 1 78.81 91 VAL B C 1
ATOM 2333 O O . VAL B 1 91 ? 16.984 21.797 -7.102 1 78.81 91 VAL B O 1
ATOM 2336 N N . GLY B 1 92 ? 16.266 19.891 -7.48 1 82.88 92 GLY B N 1
ATOM 2337 C CA . GLY B 1 92 ? 17.531 19.203 -7.258 1 82.88 92 GLY B CA 1
ATOM 2338 C C . GLY B 1 92 ? 17.516 18.297 -6.047 1 82.88 92 GLY B C 1
ATOM 2339 O O . GLY B 1 92 ? 18.375 17.422 -5.906 1 82.88 92 GLY B O 1
ATOM 2340 N N . GLU B 1 93 ? 16.656 18.734 -5.105 1 89.38 93 GLU B N 1
ATOM 2341 C CA . GLU B 1 93 ? 16.531 17.812 -3.99 1 89.38 93 GLU B CA 1
ATOM 2342 C C . GLU B 1 93 ? 16.031 16.453 -4.465 1 89.38 93 GLU B C 1
ATOM 2344 O O . GLU B 1 93 ? 15.039 16.375 -5.199 1 89.38 93 GLU B O 1
ATOM 2349 N N . PRO B 1 94 ? 16.797 15.422 -4.055 1 93.06 94 PRO B N 1
ATOM 2350 C CA . PRO B 1 94 ? 16.281 14.109 -4.449 1 93.06 94 PRO B CA 1
ATOM 2351 C C . PRO B 1 94 ? 14.852 13.859 -3.98 1 93.06 94 PRO B C 1
ATOM 2353 O O . PRO B 1 94 ? 14.508 14.172 -2.836 1 93.06 94 PRO B O 1
ATOM 2356 N N . VAL B 1 95 ? 14.055 13.352 -4.828 1 94.62 95 VAL B N 1
ATOM 2357 C CA . VAL B 1 95 ? 12.602 13.266 -4.652 1 94.62 95 VAL B CA 1
ATOM 2358 C C . VAL B 1 95 ? 12.281 12.523 -3.359 1 94.62 95 VAL B C 1
ATOM 2360 O O . VAL B 1 95 ? 11.469 12.984 -2.555 1 94.62 95 VAL B O 1
ATOM 2363 N N . TRP B 1 96 ? 12.898 11.398 -3.125 1 95.44 96 TRP B N 1
ATOM 2364 C CA . TRP B 1 96 ? 12.562 10.578 -1.964 1 95.44 96 TRP B CA 1
ATOM 2365 C C . TRP B 1 96 ? 12.938 11.289 -0.668 1 95.44 96 TRP B C 1
ATOM 2367 O O . TRP B 1 96 ? 12.227 11.18 0.334 1 95.44 96 TRP B O 1
ATOM 2377 N N . GLU B 1 97 ? 14.023 12.055 -0.669 1 93.62 97 GLU B N 1
ATOM 2378 C CA . GLU B 1 97 ? 14.383 12.867 0.486 1 93.62 97 GLU B CA 1
ATOM 2379 C C . GLU B 1 97 ? 13.391 14 0.702 1 93.62 97 GLU B C 1
ATOM 2381 O O . GLU B 1 97 ? 13.078 14.352 1.842 1 93.62 97 GLU B O 1
ATOM 2386 N N . ALA B 1 98 ? 12.914 14.555 -0.372 1 93.38 98 ALA B N 1
ATOM 2387 C CA . ALA B 1 98 ? 11.898 15.594 -0.287 1 93.38 98 ALA B CA 1
ATOM 2388 C C . ALA B 1 98 ? 10.609 15.055 0.333 1 93.38 98 ALA B C 1
ATOM 2390 O O . ALA B 1 98 ? 10.016 15.695 1.201 1 93.38 98 ALA B O 1
ATOM 2391 N N . VAL B 1 99 ? 10.18 13.875 -0.121 1 94.75 99 VAL B N 1
ATOM 2392 C CA . VAL B 1 99 ? 8.992 13.227 0.429 1 94.75 99 VAL B CA 1
ATOM 2393 C C . VAL B 1 99 ? 9.172 13.008 1.93 1 94.75 99 VAL B C 1
ATOM 2395 O O . VAL B 1 99 ? 8.273 13.328 2.719 1 94.75 99 VAL B O 1
ATOM 2398 N N . ARG B 1 100 ? 10.297 12.531 2.336 1 95.06 100 ARG B N 1
ATOM 2399 C CA . ARG B 1 100 ? 10.602 12.312 3.744 1 95.06 100 ARG B CA 1
ATOM 2400 C C . ARG B 1 100 ? 10.461 13.602 4.547 1 95.06 100 ARG B C 1
ATOM 2402 O O . ARG B 1 100 ? 9.797 13.617 5.59 1 95.06 100 ARG B O 1
ATOM 2409 N N . GL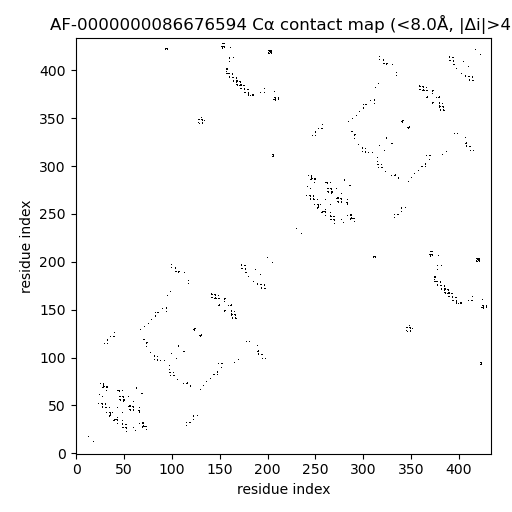N B 1 101 ? 11.102 14.625 4.066 1 92.06 101 GLN B N 1
ATOM 2410 C CA . GLN B 1 101 ? 11.086 15.906 4.77 1 92.06 101 GLN B CA 1
ATOM 2411 C C . GLN B 1 101 ? 9.664 16.406 4.977 1 92.06 101 GLN B C 1
ATOM 2413 O O . GLN B 1 101 ? 9.312 16.859 6.07 1 92.06 101 GLN B O 1
ATOM 2418 N N . VAL B 1 102 ? 8.914 16.25 3.949 1 91.06 102 VAL B N 1
ATOM 2419 C CA . VAL B 1 102 ? 7.555 16.781 4 1 91.06 102 VAL B CA 1
ATOM 2420 C C . VAL B 1 102 ? 6.707 15.945 4.953 1 91.06 102 VAL B C 1
ATOM 2422 O O . VAL B 1 102 ? 6.074 16.484 5.867 1 91.06 102 VAL B O 1
ATOM 2425 N N . ILE B 1 103 ? 6.719 14.641 4.816 1 90.69 103 ILE B N 1
ATOM 2426 C CA . ILE B 1 103 ? 5.809 13.789 5.574 1 90.69 103 ILE B CA 1
ATOM 2427 C C . ILE B 1 103 ? 6.238 13.75 7.039 1 90.69 103 ILE B C 1
ATOM 2429 O O . ILE B 1 103 ? 5.395 13.789 7.941 1 90.69 103 ILE B O 1
ATOM 2433 N N . VAL B 1 104 ? 7.512 13.633 7.32 1 90.56 104 VAL B N 1
ATOM 2434 C CA . VAL B 1 104 ? 8.008 13.617 8.688 1 90.56 104 VAL B CA 1
ATOM 2435 C C . VAL B 1 104 ? 7.77 14.969 9.352 1 90.56 104 VAL B C 1
ATOM 2437 O O . VAL B 1 104 ? 7.383 15.039 10.516 1 90.56 104 VAL B O 1
ATOM 2440 N N . GLY B 1 105 ? 7.98 16.047 8.578 1 87.06 105 GLY B N 1
ATOM 2441 C CA . GLY B 1 105 ? 7.684 17.375 9.07 1 87.06 105 GLY B CA 1
ATOM 2442 C C . GLY B 1 105 ? 6.23 17.562 9.469 1 87.06 105 GLY B C 1
ATOM 2443 O O . GLY B 1 105 ? 5.934 18.094 10.539 1 87.06 105 GLY B O 1
ATOM 2444 N N . LEU B 1 106 ? 5.363 17.047 8.594 1 82.94 106 LEU B N 1
ATOM 2445 C CA . LEU B 1 106 ? 3.932 17.141 8.867 1 82.94 106 LEU B CA 1
ATOM 2446 C C . LEU B 1 106 ? 3.562 16.328 10.109 1 82.94 106 LEU B C 1
ATOM 2448 O O . LEU B 1 106 ? 2.744 16.766 10.922 1 82.94 106 LEU B O 1
ATOM 2452 N N . ALA B 1 107 ? 4.168 15.148 10.328 1 85 107 ALA B N 1
ATOM 2453 C CA . ALA B 1 107 ? 3.906 14.305 11.484 1 85 107 ALA B CA 1
ATOM 2454 C C . ALA B 1 107 ? 4.387 14.969 12.773 1 85 107 ALA B C 1
ATOM 2456 O O . ALA B 1 107 ? 3.762 14.828 13.82 1 85 107 ALA B O 1
ATOM 2457 N N . ARG B 1 108 ? 5.48 15.656 12.68 1 86.94 108 ARG B N 1
ATOM 2458 C CA . ARG B 1 108 ? 6.051 16.297 13.859 1 86.94 108 ARG B CA 1
ATOM 2459 C C . ARG B 1 108 ? 5.27 17.562 14.227 1 86.94 108 ARG B C 1
ATOM 2461 O O . ARG B 1 108 ? 5.156 17.891 15.414 1 86.94 108 ARG B O 1
ATOM 2468 N N . GLU B 1 109 ? 4.734 18.219 13.297 1 81.62 109 GLU B N 1
ATOM 2469 C CA . GLU B 1 109 ? 4.062 19.5 13.523 1 81.62 109 GLU B CA 1
ATOM 2470 C C . GLU B 1 109 ? 2.65 19.297 14.07 1 81.62 109 GLU B C 1
ATOM 2472 O O . GLU B 1 109 ? 2.105 20.156 14.75 1 81.62 109 GLU B O 1
ATOM 2477 N N . ARG B 1 110 ? 2.074 18.172 13.766 1 77.75 110 ARG B N 1
ATOM 2478 C CA . ARG B 1 110 ? 0.668 17.969 14.102 1 77.75 110 ARG B CA 1
ATOM 2479 C C . ARG B 1 110 ? 0.464 16.656 14.844 1 77.75 110 ARG B C 1
ATOM 2481 O O . ARG B 1 110 ? -0.243 15.766 14.359 1 77.75 110 ARG B O 1
ATOM 2488 N N . PRO B 1 111 ? 0.907 16.547 16.078 1 71.44 111 PRO B N 1
ATOM 2489 C CA . PRO B 1 111 ? 0.736 15.273 16.797 1 71.44 111 PRO B CA 1
ATOM 2490 C C . PRO B 1 111 ? -0.732 14.898 16.984 1 71.44 111 PRO B C 1
ATOM 2492 O O . PRO B 1 111 ? -1.08 13.719 16.953 1 71.44 111 PRO B O 1
ATOM 2495 N N . ASP B 1 112 ? -1.494 15.906 17.078 1 73.19 112 ASP B N 1
ATOM 2496 C CA . ASP B 1 112 ? -2.922 15.648 17.25 1 73.19 112 ASP B CA 1
ATOM 2497 C C . ASP B 1 112 ? -3.512 15.008 15.992 1 73.19 112 ASP B C 1
ATOM 2499 O O . ASP B 1 112 ? -4.406 14.164 16.078 1 73.19 112 ASP B O 1
ATOM 2503 N N . THR B 1 113 ? -2.904 15.383 14.969 1 72.62 113 THR B N 1
ATOM 2504 C CA . THR B 1 113 ? -3.354 14.82 13.703 1 72.62 113 THR B CA 1
ATOM 2505 C C . THR B 1 113 ? -3 13.344 13.609 1 72.62 113 THR B C 1
ATOM 2507 O O . THR B 1 113 ? -3.76 12.547 13.047 1 72.62 113 THR B O 1
ATOM 2510 N N . THR B 1 114 ? -1.963 12.984 14.344 1 73.75 114 THR B N 1
ATOM 2511 C CA . THR B 1 114 ? -1.546 11.586 14.344 1 73.75 114 THR B CA 1
ATOM 2512 C C . THR B 1 114 ? -2.578 10.711 15.055 1 73.75 114 THR B C 1
ATOM 2514 O O . THR B 1 114 ? -2.934 9.641 14.562 1 73.75 114 THR B O 1
ATOM 2517 N N . ASP B 1 115 ? -3.084 11.25 16.156 1 76.56 115 ASP B N 1
ATOM 2518 C CA . ASP B 1 115 ? -4.102 10.508 16.891 1 76.56 115 ASP B CA 1
ATOM 2519 C C . ASP B 1 115 ? -5.367 10.328 16.062 1 76.56 115 ASP B C 1
ATOM 2521 O O . ASP B 1 115 ? -5.988 9.266 16.078 1 76.56 115 ASP B O 1
ATOM 2525 N N . LEU B 1 116 ? -5.641 11.391 15.398 1 80.88 116 LEU B N 1
ATOM 2526 C CA . LEU B 1 116 ? -6.836 11.336 14.562 1 80.88 116 LEU B CA 1
ATOM 2527 C C . LEU B 1 116 ? -6.648 10.367 13.406 1 80.88 116 LEU B C 1
ATOM 2529 O O . LEU B 1 116 ? -7.57 9.633 13.047 1 80.88 116 LEU B O 1
ATOM 2533 N N . MET B 1 117 ? -5.465 10.297 12.953 1 79.56 117 MET B N 1
ATOM 2534 C CA . MET B 1 117 ? -5.172 9.383 11.852 1 79.56 117 MET B CA 1
ATOM 2535 C C . MET B 1 117 ? -5.27 7.934 12.312 1 79.56 117 MET B C 1
ATOM 2537 O O . MET B 1 117 ? -5.816 7.09 11.602 1 79.56 117 MET B O 1
ATOM 2541 N N . VAL B 1 118 ? -4.848 7.715 13.469 1 78.44 118 VAL B N 1
ATOM 2542 C CA . VAL B 1 118 ? -4.91 6.367 14.023 1 78.44 118 VAL B CA 1
ATOM 2543 C C . VAL B 1 118 ? -6.367 5.977 14.266 1 78.44 118 VAL B C 1
ATOM 2545 O O . VAL B 1 118 ? -6.766 4.84 14.008 1 78.44 118 VAL B O 1
ATOM 2548 N N . ALA B 1 119 ? -7.109 6.934 14.734 1 87.81 119 ALA B N 1
ATOM 2549 C CA . ALA B 1 119 ? -8.531 6.68 14.961 1 87.81 119 ALA B CA 1
ATOM 2550 C C . ALA B 1 119 ? -9.242 6.34 13.648 1 87.81 119 ALA B C 1
ATOM 2552 O O . ALA B 1 119 ? -10.078 5.441 13.609 1 87.81 119 ALA B O 1
ATOM 2553 N N . VAL B 1 120 ? -8.859 7 12.625 1 90.44 120 VAL B N 1
ATOM 2554 C CA . VAL B 1 120 ? -9.484 6.77 11.328 1 90.44 120 VAL B CA 1
ATOM 2555 C C . VAL B 1 120 ? -9.102 5.383 10.812 1 90.44 120 VAL B C 1
ATOM 2557 O O . VAL B 1 120 ? -9.945 4.664 10.266 1 90.44 120 VAL B O 1
ATOM 2560 N N . VAL B 1 121 ? -7.914 4.973 10.992 1 84.19 121 VAL B N 1
ATOM 2561 C CA . VAL B 1 121 ? -7.465 3.65 10.57 1 84.19 121 VAL B CA 1
ATOM 2562 C C . VAL B 1 121 ? -8.258 2.572 11.305 1 84.19 121 VAL B C 1
ATOM 2564 O O . VAL B 1 121 ? -8.68 1.583 10.703 1 84.19 121 VAL B O 1
ATOM 2567 N N . ARG B 1 122 ? -8.461 2.77 12.562 1 84.56 122 ARG B N 1
ATOM 2568 C CA . ARG B 1 122 ? -9.25 1.829 13.352 1 84.56 122 ARG B CA 1
ATOM 2569 C C . ARG B 1 122 ? -10.688 1.765 12.844 1 84.56 122 ARG B C 1
ATOM 2571 O O . ARG B 1 122 ? -11.281 0.688 12.797 1 84.56 122 ARG B O 1
ATOM 2578 N N . LEU B 1 123 ? -11.18 2.889 12.508 1 90.25 123 LEU B N 1
ATOM 2579 C CA . LEU B 1 123 ? -12.539 2.947 11.984 1 90.25 123 LEU B CA 1
ATOM 2580 C C . LEU B 1 123 ? -12.656 2.186 10.672 1 90.25 123 LEU B C 1
ATOM 2582 O O . LEU B 1 123 ? -13.656 1.509 10.422 1 90.25 123 LEU B O 1
ATOM 2586 N N . MET B 1 124 ? -11.633 2.301 9.867 1 85.94 124 MET B N 1
ATOM 2587 C CA . MET B 1 124 ? -11.633 1.639 8.562 1 85.94 124 MET B CA 1
ATOM 2588 C C . MET B 1 124 ? -11.641 0.122 8.727 1 85.94 124 MET B C 1
ATOM 2590 O O . MET B 1 124 ? -12.188 -0.593 7.883 1 85.94 124 MET B O 1
ATOM 2594 N N . GLU B 1 125 ? -11.047 -0.375 9.773 1 79 125 GLU B N 1
ATOM 2595 C CA . GLU B 1 125 ? -11.023 -1.81 10.039 1 79 125 GLU B CA 1
ATOM 2596 C C . GLU B 1 125 ? -12.422 -2.344 10.32 1 79 125 GLU B C 1
ATOM 2598 O O . GLU B 1 125 ? -12.703 -3.52 10.078 1 79 125 GLU B O 1
ATOM 2603 N N . ARG B 1 126 ? -13.25 -1.441 10.773 1 83.5 126 ARG B N 1
ATOM 2604 C CA . ARG B 1 126 ? -14.586 -1.869 11.188 1 83.5 126 ARG B CA 1
ATOM 2605 C C . ARG B 1 126 ? -15.641 -1.441 10.172 1 83.5 126 ARG B C 1
ATOM 2607 O O . ARG B 1 126 ? -16.797 -1.832 10.273 1 83.5 126 ARG B O 1
ATOM 2614 N N . SER B 1 127 ? -15.227 -0.589 9.258 1 87.06 127 SER B N 1
ATOM 2615 C CA . SER B 1 127 ? -16.172 -0.054 8.289 1 87.06 127 SER B CA 1
ATOM 2616 C C . SER B 1 127 ? -15.703 -0.284 6.859 1 87.06 127 SER B C 1
ATOM 2618 O O . SER B 1 127 ? -14.898 0.491 6.332 1 87.06 127 SER B O 1
ATOM 2620 N N . PRO B 1 128 ? -16.359 -1.235 6.215 1 79.25 128 PRO B N 1
ATOM 2621 C CA . PRO B 1 128 ? -15.984 -1.493 4.82 1 79.25 128 PRO B CA 1
ATOM 2622 C C . PRO B 1 128 ? -16.188 -0.279 3.92 1 79.25 128 PRO B C 1
ATOM 2624 O O . PRO B 1 128 ? -15.398 -0.039 3.006 1 79.25 128 PRO B O 1
ATOM 2627 N N . ALA B 1 129 ? -17.172 0.488 4.227 1 81.5 129 ALA B N 1
ATOM 2628 C CA . ALA B 1 129 ? -17.453 1.675 3.424 1 81.5 129 ALA B CA 1
ATOM 2629 C C . ALA B 1 129 ? -16.328 2.697 3.541 1 81.5 129 ALA B C 1
ATOM 2631 O O . ALA B 1 129 ? -15.93 3.318 2.551 1 81.5 129 ALA B O 1
ATOM 2632 N N . LEU B 1 130 ? -15.766 2.852 4.719 1 88.38 130 LEU B N 1
ATOM 2633 C CA . LEU B 1 130 ? -14.648 3.773 4.926 1 88.38 130 LEU B CA 1
ATOM 2634 C C . LEU B 1 130 ? -13.391 3.262 4.246 1 88.38 130 LEU B C 1
ATOM 2636 O O . LEU B 1 130 ? -12.617 4.047 3.689 1 88.38 130 LEU B O 1
ATOM 2640 N N . ALA B 1 131 ? -13.234 1.986 4.238 1 84.38 131 ALA B N 1
ATOM 2641 C CA . ALA B 1 131 ? -12.062 1.387 3.609 1 84.38 131 ALA B CA 1
ATOM 2642 C C . ALA B 1 131 ? -12.062 1.624 2.102 1 84.38 131 ALA B C 1
ATOM 2644 O O . ALA B 1 131 ? -11.023 1.951 1.517 1 84.38 131 ALA B O 1
ATOM 2645 N N . VAL B 1 132 ? -13.188 1.498 1.492 1 81.75 132 VAL B N 1
ATOM 2646 C CA . VAL B 1 132 ? -13.344 1.704 0.056 1 81.75 132 VAL B CA 1
ATOM 2647 C C . VAL B 1 132 ? -13.031 3.156 -0.295 1 81.75 132 VAL B C 1
ATOM 2649 O O . VAL B 1 132 ? -12.289 3.428 -1.244 1 81.75 132 VAL B O 1
ATOM 2652 N N . ARG B 1 133 ? -13.562 4.008 0.49 1 85.94 133 ARG B N 1
ATOM 2653 C CA . ARG B 1 133 ? -13.336 5.43 0.25 1 85.94 133 ARG B CA 1
ATOM 2654 C C . ARG B 1 133 ? -11.867 5.789 0.44 1 85.94 133 ARG B C 1
ATOM 2656 O O . ARG B 1 133 ? -11.305 6.57 -0.332 1 85.94 133 ARG B O 1
ATOM 2663 N N . HIS B 1 134 ? -11.305 5.242 1.418 1 87.69 134 HIS B N 1
ATOM 2664 C CA . HIS B 1 134 ? -9.891 5.477 1.654 1 87.69 134 HIS B CA 1
ATOM 2665 C C . HIS B 1 134 ? -9.047 5.023 0.463 1 87.69 134 HIS B C 1
ATOM 2667 O O . HIS B 1 134 ? -8.109 5.715 0.06 1 87.69 134 HIS B O 1
ATOM 2673 N N . ASP B 1 135 ? -9.367 3.92 -0.067 1 83.25 135 ASP B N 1
ATOM 2674 C CA . ASP B 1 135 ? -8.633 3.383 -1.21 1 83.25 135 ASP B CA 1
ATOM 2675 C C . ASP B 1 135 ? -8.703 4.336 -2.402 1 83.25 135 ASP B C 1
ATOM 2677 O O . ASP B 1 135 ? -7.691 4.582 -3.064 1 83.25 135 ASP B O 1
ATOM 2681 N N . ALA B 1 136 ? -9.875 4.828 -2.631 1 82.81 136 ALA B N 1
ATOM 2682 C CA . ALA B 1 136 ? -10.07 5.77 -3.732 1 82.81 136 ALA B CA 1
ATOM 2683 C C . ALA B 1 136 ? -9.25 7.043 -3.516 1 82.81 136 ALA B C 1
ATOM 2685 O O . ALA B 1 136 ? -8.617 7.543 -4.441 1 82.81 136 ALA B O 1
ATOM 2686 N N . MET B 1 137 ? -9.273 7.527 -2.33 1 86.12 137 MET B N 1
ATOM 2687 C CA . MET B 1 137 ? -8.523 8.727 -1.98 1 86.12 137 MET B CA 1
ATOM 2688 C C . MET B 1 137 ? -7.023 8.492 -2.127 1 86.12 137 MET B C 1
ATOM 2690 O O . MET B 1 137 ? -6.305 9.344 -2.645 1 86.12 137 MET B O 1
ATOM 2694 N N . ARG B 1 138 ? -6.609 7.395 -1.68 1 85.5 138 ARG B N 1
ATOM 2695 C CA . ARG B 1 138 ? -5.199 7.031 -1.759 1 85.5 138 ARG B CA 1
ATOM 2696 C C . ARG B 1 138 ? -4.742 6.914 -3.209 1 85.5 138 ARG B C 1
ATOM 2698 O O . ARG B 1 138 ? -3.645 7.352 -3.557 1 85.5 138 ARG B O 1
ATOM 2705 N N . GLU B 1 139 ? -5.539 6.289 -4.023 1 83.06 139 GLU B N 1
ATOM 2706 C CA . GLU B 1 139 ? -5.223 6.156 -5.445 1 83.06 139 GLU B CA 1
ATOM 2707 C C . GLU B 1 139 ? -5.113 7.52 -6.117 1 83.06 139 GLU B C 1
ATOM 2709 O O . GLU B 1 139 ? -4.191 7.762 -6.898 1 83.06 139 GLU B O 1
ATOM 2714 N N . GLU B 1 140 ? -6.07 8.328 -5.777 1 86 140 GLU B N 1
ATOM 2715 C CA . GLU B 1 140 ? -6.059 9.672 -6.344 1 86 140 GLU B CA 1
ATOM 2716 C C . GLU B 1 140 ? -4.82 10.445 -5.898 1 86 140 GLU B C 1
ATOM 2718 O O . GLU B 1 140 ? -4.16 11.094 -6.711 1 86 140 GLU B O 1
ATOM 2723 N N . ALA B 1 141 ? -4.535 10.383 -4.633 1 89.12 141 ALA B N 1
ATOM 2724 C CA . ALA B 1 141 ? -3.348 11.039 -4.098 1 89.12 141 ALA B CA 1
ATOM 2725 C C . ALA B 1 141 ? -2.076 10.469 -4.719 1 89.12 141 ALA B C 1
ATOM 2727 O O . ALA B 1 141 ? -1.139 11.211 -5.02 1 89.12 141 ALA B O 1
ATOM 2728 N N . GLY B 1 142 ? -2.066 9.219 -4.902 1 89.75 142 GLY B N 1
ATOM 2729 C CA . GLY B 1 142 ? -0.932 8.562 -5.531 1 89.75 142 GLY B CA 1
ATOM 2730 C C . GLY B 1 142 ? -0.686 9.031 -6.953 1 89.75 142 GLY B C 1
ATOM 2731 O O . GLY B 1 142 ? 0.46 9.258 -7.348 1 89.75 142 GLY B O 1
ATOM 2732 N N . ARG B 1 143 ? -1.759 9.172 -7.68 1 88.75 143 ARG B N 1
ATOM 2733 C CA . ARG B 1 143 ? -1.644 9.656 -9.055 1 88.75 143 ARG B CA 1
ATOM 2734 C C . ARG B 1 143 ? -1.125 11.086 -9.086 1 88.75 143 ARG B C 1
ATOM 2736 O O . ARG B 1 143 ? -0.276 11.422 -9.914 1 88.75 143 ARG B O 1
ATOM 2743 N N . ALA B 1 144 ? -1.683 11.852 -8.211 1 92.81 144 ALA B N 1
ATOM 2744 C CA . ALA B 1 144 ? -1.229 13.242 -8.141 1 92.81 144 ALA B CA 1
ATOM 2745 C C . ALA B 1 144 ? 0.255 13.312 -7.789 1 92.81 144 ALA B C 1
ATOM 2747 O O . ALA B 1 144 ? 1.005 14.086 -8.398 1 92.81 144 ALA B O 1
ATOM 2748 N N . LEU B 1 145 ? 0.67 12.539 -6.887 1 93.94 145 LEU B N 1
ATOM 2749 C CA . LEU B 1 145 ? 2.074 12.516 -6.488 1 93.94 145 LEU B CA 1
ATOM 2750 C C . LEU B 1 145 ? 2.955 12.031 -7.637 1 93.94 145 LEU B C 1
ATOM 2752 O O . LEU B 1 145 ? 4.035 12.57 -7.867 1 93.94 145 LEU B O 1
ATOM 2756 N N . ALA B 1 146 ? 2.508 11.047 -8.344 1 94.5 146 ALA B N 1
ATOM 2757 C CA . ALA B 1 146 ? 3.256 10.547 -9.492 1 94.5 146 ALA B CA 1
ATOM 2758 C C . ALA B 1 146 ? 3.475 11.648 -10.531 1 94.5 146 ALA B C 1
ATOM 2760 O O . ALA B 1 146 ? 4.543 11.727 -11.141 1 94.5 146 ALA B O 1
ATOM 2761 N N . GLY B 1 147 ? 2.445 12.406 -10.742 1 93.75 147 GLY B N 1
ATOM 2762 C CA . GLY B 1 147 ? 2.578 13.539 -11.641 1 93.75 147 GLY B CA 1
ATOM 2763 C C . GLY B 1 147 ? 3.641 14.531 -11.203 1 93.75 147 GLY B C 1
ATOM 2764 O O . GLY B 1 147 ? 4.473 14.953 -12.016 1 93.75 147 GLY B O 1
ATOM 2765 N N . VAL B 1 148 ? 3.648 14.898 -9.938 1 93.56 148 VAL B N 1
ATOM 2766 C CA . VAL B 1 148 ? 4.625 15.828 -9.383 1 93.56 148 VAL B CA 1
ATOM 2767 C C . VAL B 1 148 ? 6.027 15.234 -9.5 1 93.56 148 VAL B C 1
ATOM 2769 O O . VAL B 1 148 ? 6.973 15.93 -9.883 1 93.56 148 VAL B O 1
ATOM 2772 N N . VAL B 1 149 ? 6.184 13.984 -9.211 1 95.19 149 VAL B N 1
ATOM 2773 C CA . VAL B 1 149 ? 7.469 13.297 -9.273 1 95.19 149 VAL B CA 1
ATOM 2774 C C . VAL B 1 149 ? 7.973 13.266 -10.711 1 95.19 149 VAL B C 1
ATOM 2776 O O . VAL B 1 149 ? 9.148 13.516 -10.969 1 95.19 149 VAL B O 1
ATOM 2779 N N . ALA B 1 150 ? 7.062 12.969 -11.609 1 94.94 150 ALA B N 1
ATOM 2780 C CA . ALA B 1 150 ? 7.434 12.93 -13.023 1 94.94 150 ALA B CA 1
ATOM 2781 C C . ALA B 1 150 ? 7.941 14.289 -13.492 1 94.94 150 ALA B C 1
ATOM 2783 O O . ALA B 1 150 ? 8.961 14.375 -14.188 1 94.94 150 ALA B O 1
ATOM 2784 N N . GLU B 1 151 ? 7.246 15.305 -13.102 1 92.5 151 GLU B N 1
ATOM 2785 C CA . GLU B 1 151 ? 7.652 16.656 -13.461 1 92.5 151 GLU B CA 1
ATOM 2786 C C . GLU B 1 151 ? 9.031 16.984 -12.891 1 92.5 151 GLU B C 1
ATOM 2788 O O . GLU B 1 151 ? 9.875 17.562 -13.586 1 92.5 151 GLU B O 1
ATOM 2793 N N . ARG B 1 152 ? 9.305 16.609 -11.711 1 92.5 152 ARG B N 1
ATOM 2794 C CA . ARG B 1 152 ? 10.547 16.938 -11.016 1 92.5 152 ARG B CA 1
ATOM 2795 C C . ARG B 1 152 ? 11.719 16.141 -11.578 1 92.5 152 ARG B C 1
ATOM 2797 O O . ARG B 1 152 ? 12.852 16.625 -11.578 1 92.5 152 ARG B O 1
ATOM 2804 N N . THR B 1 153 ? 11.469 14.953 -12.062 1 94.44 153 THR B N 1
ATOM 2805 C CA . THR B 1 153 ? 12.562 14.047 -12.406 1 94.44 153 THR B CA 1
ATOM 2806 C C . THR B 1 153 ? 12.727 13.945 -13.922 1 94.44 153 THR B C 1
ATOM 2808 O O . THR B 1 153 ? 13.719 13.414 -14.406 1 94.44 153 THR B O 1
ATOM 2811 N N . GLY B 1 154 ? 11.695 14.398 -14.633 1 93.69 154 GLY B N 1
ATOM 2812 C CA . GLY B 1 154 ? 11.719 14.258 -16.078 1 93.69 154 GLY B CA 1
ATOM 2813 C C . GLY B 1 154 ? 11.359 12.859 -16.547 1 93.69 154 GLY B C 1
ATOM 2814 O O . GLY B 1 154 ? 11.68 12.469 -17.672 1 93.69 154 GLY B O 1
ATOM 2815 N N . THR B 1 155 ? 10.688 12.102 -15.695 1 95.12 155 THR B N 1
ATOM 2816 C CA . THR B 1 155 ? 10.227 10.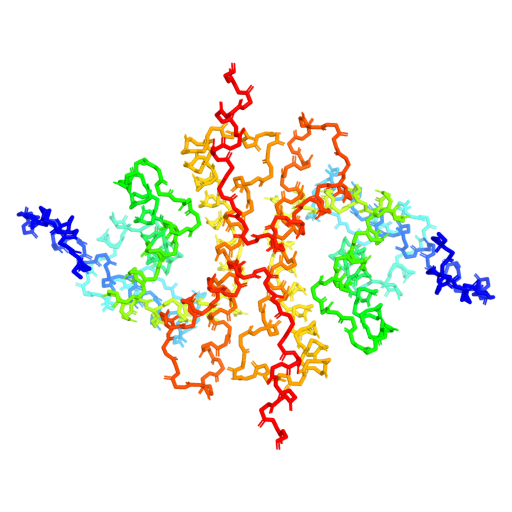766 -16.062 1 95.12 155 THR B CA 1
ATOM 2817 C C . THR B 1 155 ? 8.828 10.82 -16.672 1 95.12 155 THR B C 1
ATOM 2819 O O . THR B 1 155 ? 8.18 11.867 -16.641 1 95.12 155 THR B O 1
ATOM 2822 N N . ASP B 1 156 ? 8.43 9.695 -17.25 1 94.75 156 ASP B N 1
ATOM 2823 C CA . ASP B 1 156 ? 7.113 9.516 -17.859 1 94.75 156 ASP B CA 1
ATOM 2824 C C . ASP B 1 156 ? 6.293 8.469 -17.109 1 94.75 156 ASP B C 1
ATOM 2826 O O . ASP B 1 156 ? 6.578 7.273 -17.203 1 94.75 156 ASP B O 1
ATOM 2830 N N . PRO B 1 157 ? 5.238 8.922 -16.453 1 93.31 157 PRO B N 1
ATOM 2831 C CA . PRO B 1 157 ? 4.441 7.973 -15.672 1 93.31 157 PRO B CA 1
ATOM 2832 C C . PRO B 1 157 ? 3.822 6.871 -16.531 1 93.31 157 PRO B C 1
ATOM 2834 O O . PRO B 1 157 ? 3.371 5.855 -16 1 93.31 157 PRO B O 1
ATOM 2837 N N . ASP B 1 158 ? 3.799 7.035 -17.859 1 92.75 158 ASP B N 1
ATOM 2838 C CA . ASP B 1 158 ? 3.232 6.016 -18.734 1 92.75 158 ASP B CA 1
ATOM 2839 C C . ASP B 1 158 ? 4.281 4.973 -19.109 1 92.75 158 ASP B C 1
ATOM 2841 O O . ASP B 1 158 ? 3.945 3.906 -19.641 1 92.75 158 ASP B O 1
ATOM 2845 N N . ARG B 1 159 ? 5.551 5.262 -18.766 1 93.56 159 ARG B N 1
ATOM 2846 C CA . ARG B 1 159 ? 6.602 4.363 -19.25 1 93.56 159 ARG B CA 1
ATOM 2847 C C . ARG B 1 159 ? 7.566 4.016 -18.109 1 93.56 159 ARG B C 1
ATOM 2849 O O . ARG B 1 159 ? 8.211 2.963 -18.141 1 93.56 159 ARG B O 1
ATOM 2856 N N . ASP B 1 160 ? 7.691 4.969 -17.172 1 95.12 160 ASP B N 1
ATOM 2857 C CA . ASP B 1 160 ? 8.695 4.801 -16.125 1 95.12 160 ASP B CA 1
ATOM 2858 C C . ASP B 1 160 ? 8.055 4.352 -14.812 1 95.12 160 ASP B C 1
ATOM 2860 O O . ASP B 1 160 ? 6.977 4.824 -14.445 1 95.12 160 ASP B O 1
ATOM 2864 N N . LEU B 1 161 ? 8.711 3.473 -14.117 1 95.81 161 LEU B N 1
ATOM 2865 C CA . LEU B 1 161 ? 8.219 2.885 -12.875 1 95.81 161 LEU B CA 1
ATOM 2866 C C . LEU B 1 161 ? 8.383 3.859 -11.711 1 95.81 161 LEU B C 1
ATOM 2868 O O . LEU B 1 161 ? 7.566 3.863 -10.781 1 95.81 161 LEU B O 1
ATOM 2872 N N . TYR B 1 162 ? 9.336 4.719 -11.766 1 97 162 TYR B N 1
ATOM 2873 C CA . TYR B 1 162 ? 9.836 5.477 -10.625 1 97 162 TYR B CA 1
ATOM 2874 C C . TYR B 1 162 ? 8.734 6.355 -10.039 1 97 162 TYR B C 1
ATOM 2876 O O . TYR B 1 162 ? 8.508 6.352 -8.82 1 97 162 TYR B O 1
ATOM 2884 N N . PRO B 1 163 ? 7.898 7.062 -10.883 1 96.38 163 PRO B N 1
ATOM 2885 C CA . PRO B 1 163 ? 6.852 7.898 -10.289 1 96.38 163 PRO B CA 1
ATOM 2886 C C . PRO B 1 163 ? 5.848 7.094 -9.461 1 96.38 163 PRO B C 1
ATOM 2888 O O . PRO B 1 163 ? 5.414 7.543 -8.398 1 96.38 163 PRO B O 1
ATOM 2891 N N . HIS B 1 164 ? 5.559 5.93 -9.883 1 95.06 164 HIS B N 1
ATOM 2892 C CA . HIS B 1 164 ? 4.617 5.066 -9.188 1 95.06 164 HIS B CA 1
ATOM 2893 C C . HIS B 1 164 ? 5.23 4.496 -7.91 1 95.06 164 HIS B C 1
ATOM 2895 O O . HIS B 1 164 ? 4.555 4.383 -6.887 1 95.06 164 HIS B O 1
ATOM 2901 N N . LEU B 1 165 ? 6.496 4.211 -7.973 1 96.94 165 LEU B N 1
ATOM 2902 C CA . LEU B 1 165 ? 7.18 3.611 -6.832 1 96.94 165 LEU B CA 1
ATOM 2903 C C . LEU B 1 165 ? 7.246 4.586 -5.664 1 96.94 165 LEU B C 1
ATOM 2905 O O . LEU B 1 165 ? 7.133 4.18 -4.504 1 96.94 165 LEU B O 1
ATOM 2909 N N . ILE B 1 166 ? 7.422 5.828 -5.977 1 96.75 166 ILE B N 1
ATOM 2910 C CA . ILE B 1 166 ? 7.547 6.82 -4.914 1 96.75 166 ILE B CA 1
ATOM 2911 C C . ILE B 1 166 ? 6.25 6.887 -4.113 1 96.75 166 ILE B C 1
ATOM 2913 O O . ILE B 1 166 ? 6.266 6.84 -2.883 1 96.75 166 ILE B O 1
ATOM 2917 N N . GLY B 1 167 ? 5.145 6.965 -4.844 1 94.88 167 GLY B N 1
ATOM 2918 C CA . GLY B 1 167 ? 3.863 6.977 -4.152 1 94.88 167 GLY B CA 1
ATOM 2919 C C . GLY B 1 167 ? 3.594 5.703 -3.375 1 94.88 167 GLY B C 1
ATOM 2920 O O . GLY B 1 167 ? 3.146 5.754 -2.229 1 94.88 167 GLY B O 1
ATOM 2921 N N . ALA B 1 168 ? 3.881 4.602 -3.957 1 95.19 168 ALA B N 1
ATOM 2922 C CA . ALA B 1 168 ? 3.65 3.305 -3.324 1 95.19 168 ALA B CA 1
ATOM 2923 C C . ALA B 1 168 ? 4.574 3.107 -2.125 1 95.19 168 ALA B C 1
ATOM 2925 O O . ALA B 1 168 ? 4.156 2.572 -1.096 1 95.19 168 ALA B O 1
ATOM 2926 N N . ALA B 1 169 ? 5.809 3.537 -2.244 1 97.31 169 ALA B N 1
ATOM 2927 C CA . ALA B 1 169 ? 6.766 3.43 -1.145 1 97.31 169 ALA B CA 1
ATOM 2928 C C . ALA B 1 169 ? 6.359 4.328 0.023 1 97.31 169 ALA B C 1
ATOM 2930 O O . ALA B 1 169 ? 6.504 3.943 1.187 1 97.31 169 ALA B O 1
ATOM 2931 N N . LEU B 1 170 ? 5.934 5.516 -0.341 1 95.62 170 LEU B N 1
ATOM 2932 C CA . LEU B 1 170 ? 5.43 6.398 0.705 1 95.62 170 LEU B CA 1
ATOM 2933 C C . LEU B 1 170 ? 4.289 5.742 1.469 1 95.62 170 LEU B C 1
ATOM 2935 O O . LEU B 1 170 ? 4.281 5.738 2.703 1 95.62 170 LEU B O 1
ATOM 2939 N N . HIS B 1 171 ? 3.367 5.203 0.763 1 92.25 171 HIS B N 1
ATOM 2940 C CA . HIS B 1 171 ? 2.26 4.496 1.396 1 92.25 171 HIS B CA 1
ATOM 2941 C C . HIS B 1 171 ? 2.764 3.336 2.248 1 92.25 171 HIS B C 1
ATOM 2943 O O . HIS B 1 171 ? 2.248 3.096 3.344 1 92.25 171 HIS B O 1
ATOM 2949 N N . ALA B 1 172 ? 3.729 2.646 1.74 1 95.31 172 ALA B N 1
ATOM 2950 C CA . ALA B 1 172 ? 4.316 1.537 2.486 1 95.31 172 ALA B CA 1
ATOM 2951 C C . ALA B 1 172 ? 4.922 2.021 3.801 1 95.31 172 ALA B C 1
ATOM 2953 O O . ALA B 1 172 ? 4.707 1.415 4.852 1 95.31 172 ALA B O 1
ATOM 2954 N N . ALA B 1 173 ? 5.672 3.09 3.768 1 96.31 173 ALA B N 1
ATOM 2955 C CA . ALA B 1 173 ? 6.301 3.645 4.965 1 96.31 173 ALA B CA 1
ATOM 2956 C C . ALA B 1 173 ? 5.254 4.043 6 1 96.31 173 ALA B C 1
ATOM 2958 O O . ALA B 1 173 ? 5.375 3.691 7.176 1 96.31 173 ALA B O 1
ATOM 2959 N N . VAL B 1 174 ? 4.27 4.699 5.52 1 90.81 174 VAL B N 1
ATOM 2960 C CA . VAL B 1 174 ? 3.213 5.172 6.41 1 90.81 174 VAL B CA 1
ATOM 2961 C C . VAL B 1 174 ? 2.469 3.977 7.004 1 90.81 174 VAL B C 1
ATOM 2963 O O . VAL B 1 174 ? 2.256 3.914 8.219 1 90.81 174 VAL B O 1
ATOM 2966 N N . THR B 1 175 ? 2.129 3.023 6.234 1 89.88 175 THR B N 1
ATOM 2967 C CA . THR B 1 175 ? 1.395 1.845 6.68 1 89.88 175 THR B CA 1
ATOM 2968 C C . THR B 1 175 ? 2.197 1.067 7.719 1 89.88 175 THR B C 1
ATOM 2970 O O . THR B 1 175 ? 1.673 0.712 8.773 1 89.88 175 THR B O 1
ATOM 2973 N N . ALA B 1 176 ? 3.453 0.835 7.418 1 94.31 176 ALA B N 1
ATOM 2974 C CA . ALA B 1 176 ? 4.293 0.093 8.352 1 94.31 176 ALA B CA 1
ATOM 2975 C C . ALA B 1 176 ? 4.43 0.836 9.68 1 94.31 176 ALA B C 1
ATOM 2977 O O . ALA B 1 176 ? 4.312 0.235 10.75 1 94.31 176 ALA B O 1
ATOM 2978 N N . ALA B 1 177 ? 4.656 2.139 9.609 1 92.75 177 ALA B N 1
ATOM 2979 C CA . ALA B 1 177 ? 4.828 2.953 10.805 1 92.75 177 ALA B CA 1
ATOM 2980 C C . ALA B 1 177 ? 3.551 2.969 11.648 1 92.75 177 ALA B C 1
ATOM 2982 O O . ALA B 1 177 ? 3.6 2.787 12.867 1 92.75 177 ALA B O 1
ATOM 2983 N N . VAL B 1 178 ? 2.432 3.119 11.016 1 87.44 178 VAL B N 1
ATOM 2984 C CA . VAL B 1 178 ? 1.149 3.186 11.711 1 87.44 178 VAL B CA 1
ATOM 2985 C C . VAL B 1 178 ? 0.821 1.825 12.32 1 87.44 178 VAL B C 1
ATOM 2987 O O . VAL B 1 178 ? 0.339 1.747 13.453 1 87.44 178 VAL B O 1
ATOM 2990 N N . ASN B 1 179 ? 1.023 0.74 11.578 1 87.06 179 ASN B N 1
ATOM 2991 C CA . ASN B 1 179 ? 0.744 -0.6 12.086 1 87.06 179 ASN B CA 1
ATOM 2992 C C . ASN B 1 179 ? 1.555 -0.905 13.336 1 87.06 179 ASN B C 1
ATOM 2994 O O . ASN B 1 179 ? 1.025 -1.457 14.305 1 87.06 179 ASN B O 1
ATOM 2998 N N . LEU B 1 180 ? 2.799 -0.551 13.312 1 90.19 180 LEU B N 1
ATOM 2999 C CA . LEU B 1 180 ? 3.604 -0.767 14.508 1 90.19 180 LEU B CA 1
ATOM 3000 C C . LEU B 1 180 ? 3.154 0.151 15.641 1 90.19 180 LEU B C 1
ATOM 3002 O O . LEU B 1 180 ? 3.031 -0.284 16.781 1 90.19 180 LEU B O 1
ATOM 3006 N N . TRP B 1 181 ? 2.938 1.403 15.297 1 87.69 181 TRP B N 1
ATOM 3007 C CA . TRP B 1 181 ? 2.545 2.4 16.281 1 87.69 181 TRP B CA 1
ATOM 3008 C C . TRP B 1 181 ? 1.262 1.985 17 1 87.69 181 TRP B C 1
ATOM 3010 O O . TRP B 1 181 ? 1.136 2.154 18.219 1 87.69 181 TRP B O 1
ATOM 3020 N N . ARG B 1 182 ? 0.371 1.381 16.391 1 81.94 182 ARG B N 1
ATOM 3021 C CA . ARG B 1 182 ? -0.93 0.981 16.906 1 81.94 182 ARG B CA 1
ATOM 3022 C C . ARG B 1 182 ? -0.789 -0.158 17.922 1 81.94 182 ARG B C 1
ATOM 3024 O O . ARG B 1 182 ? -1.642 -0.332 18.797 1 81.94 182 ARG B O 1
ATOM 3031 N N . VAL B 1 183 ? 0.163 -0.997 17.656 1 79.31 183 VAL B N 1
ATOM 3032 C CA . VAL B 1 183 ? 0.384 -2.072 18.625 1 79.31 183 VAL B CA 1
ATOM 3033 C C . VAL B 1 183 ? 0.62 -1.485 20.016 1 79.31 183 VAL B C 1
ATOM 3035 O O . VAL B 1 183 ? 0.11 -2.006 21 1 79.31 183 VAL B O 1
ATOM 3038 N N . GLY B 1 184 ? 1.32 -0.311 20.047 1 76.62 184 GLY B N 1
ATOM 3039 C CA . GLY B 1 184 ? 1.428 0.441 21.297 1 76.62 184 GLY B CA 1
ATOM 3040 C C . GLY B 1 184 ? 2.434 -0.15 22.266 1 76.62 184 GLY B C 1
ATOM 3041 O O . GLY B 1 184 ? 2.365 0.105 23.469 1 76.62 184 GLY B O 1
ATOM 3042 N N . LYS B 1 185 ? 3.27 -0.953 21.719 1 80.5 185 LYS B N 1
ATOM 3043 C CA . LYS B 1 185 ? 4.23 -1.596 22.609 1 80.5 185 LYS B CA 1
ATOM 3044 C C . LYS B 1 185 ? 5.59 -0.908 22.547 1 80.5 185 LYS B C 1
ATOM 3046 O O . LYS B 1 185 ? 6.551 -1.354 23.172 1 80.5 185 LYS B O 1
ATOM 3051 N N . THR B 1 186 ? 5.664 0.055 21.688 1 80.12 186 THR B N 1
ATOM 3052 C CA . THR B 1 186 ? 6.895 0.838 21.609 1 80.12 186 THR B CA 1
ATOM 3053 C C . THR B 1 186 ? 6.668 2.248 22.156 1 80.12 186 THR B C 1
ATOM 3055 O O . THR B 1 186 ? 5.539 2.746 22.156 1 80.12 186 THR B O 1
ATOM 3058 N N . ASP B 1 187 ? 7.645 2.924 22.703 1 84.81 187 ASP B N 1
ATOM 3059 C CA . ASP B 1 187 ? 7.574 4.297 23.203 1 84.81 187 ASP B CA 1
ATOM 3060 C C . ASP B 1 187 ? 7.953 5.289 22.094 1 84.81 187 ASP B C 1
ATOM 3062 O O . ASP B 1 187 ? 8.07 6.488 22.359 1 84.81 187 ASP B O 1
ATOM 3066 N N . ARG B 1 188 ? 7.969 4.762 20.984 1 87.94 188 ARG B N 1
ATOM 3067 C CA . ARG B 1 188 ? 8.367 5.629 19.891 1 87.94 188 ARG B CA 1
ATOM 3068 C C . ARG B 1 188 ? 7.164 6.352 19.297 1 87.94 188 ARG B C 1
ATOM 3070 O O . ARG B 1 188 ? 6.082 5.773 19.172 1 87.94 188 ARG B O 1
ATOM 3077 N N . ASP B 1 189 ? 7.453 7.625 18.953 1 87.88 189 ASP B N 1
ATOM 3078 C CA . ASP B 1 189 ? 6.355 8.344 18.328 1 87.88 189 ASP B CA 1
ATOM 3079 C C . ASP B 1 189 ? 6.297 8.062 16.828 1 87.88 189 ASP B C 1
ATOM 3081 O O . ASP B 1 189 ? 7.242 7.5 16.266 1 87.88 189 ASP B O 1
ATOM 3085 N N . LEU B 1 190 ? 5.238 8.367 16.219 1 87.69 190 LEU B N 1
ATOM 3086 C CA . LEU B 1 190 ? 4.984 8.039 14.82 1 87.69 190 LEU B CA 1
ATOM 3087 C C . LEU B 1 190 ? 6.02 8.695 13.914 1 87.69 190 LEU B C 1
ATOM 3089 O O . LEU B 1 190 ? 6.469 8.086 12.938 1 87.69 190 LEU B O 1
ATOM 3093 N N . ALA B 1 191 ? 6.402 9.969 14.203 1 90.12 191 ALA B N 1
ATOM 3094 C CA . ALA B 1 191 ? 7.387 10.672 13.383 1 90.12 191 ALA B CA 1
ATOM 3095 C C . ALA B 1 191 ? 8.719 9.938 13.367 1 90.12 191 ALA B C 1
ATOM 3097 O O . ALA B 1 191 ? 9.375 9.844 12.32 1 90.12 191 ALA B O 1
ATOM 3098 N N . ASP B 1 192 ? 9.078 9.375 14.508 1 93.12 192 ASP B N 1
ATOM 3099 C CA . ASP B 1 192 ? 10.328 8.617 14.602 1 93.12 192 ASP B CA 1
ATOM 3100 C C . ASP B 1 192 ? 10.234 7.316 13.805 1 93.12 192 ASP B C 1
ATOM 3102 O O . ASP B 1 192 ? 11.203 6.914 13.148 1 93.12 192 ASP B O 1
ATOM 3106 N N . LEU B 1 193 ? 9.086 6.672 13.906 1 93.75 193 LEU B N 1
ATOM 3107 C CA . LEU B 1 193 ? 8.891 5.441 13.156 1 93.75 193 LEU B CA 1
ATOM 3108 C C . LEU B 1 193 ? 8.922 5.707 11.648 1 93.75 193 LEU B C 1
ATOM 3110 O O . LEU B 1 193 ? 9.5 4.934 10.891 1 93.75 193 LEU B O 1
ATOM 3114 N N . LEU B 1 194 ? 8.312 6.805 11.211 1 94.25 194 LEU B N 1
ATOM 3115 C CA . LEU B 1 194 ? 8.344 7.195 9.805 1 94.25 194 LEU B CA 1
ATOM 3116 C C . LEU B 1 194 ? 9.766 7.469 9.344 1 94.25 194 LEU B C 1
ATOM 3118 O O . LEU B 1 194 ? 10.18 7.004 8.273 1 94.25 194 LEU B O 1
ATOM 3122 N N . ASP B 1 195 ? 10.461 8.227 10.172 1 95.88 195 ASP B N 1
ATOM 3123 C CA . ASP B 1 195 ? 11.852 8.539 9.844 1 95.88 195 ASP B CA 1
ATOM 3124 C C . ASP B 1 195 ? 12.672 7.262 9.68 1 95.88 195 ASP B C 1
ATOM 3126 O O . ASP B 1 195 ? 13.445 7.133 8.734 1 95.88 195 ASP B O 1
ATOM 3130 N N . GLU B 1 196 ? 12.492 6.34 10.547 1 96.56 196 GLU B N 1
ATOM 3131 C CA . GLU B 1 196 ? 13.195 5.062 10.477 1 96.56 196 GLU B CA 1
ATOM 3132 C C . GLU B 1 196 ? 12.797 4.281 9.227 1 96.56 196 GLU B C 1
ATOM 3134 O O . GLU B 1 196 ? 13.633 3.643 8.594 1 96.56 196 GLU B O 1
ATOM 3139 N N . ALA B 1 197 ? 11.484 4.258 8.883 1 97.75 197 ALA B N 1
ATOM 3140 C CA . ALA B 1 197 ? 11.023 3.588 7.672 1 97.75 197 ALA B CA 1
ATOM 3141 C C . ALA B 1 197 ? 11.734 4.141 6.438 1 97.75 197 ALA B C 1
ATOM 3143 O O . ALA B 1 197 ? 12.219 3.375 5.602 1 97.75 197 ALA B O 1
ATOM 3144 N N . PHE B 1 198 ? 11.844 5.469 6.387 1 97.75 198 PHE B N 1
ATOM 3145 C CA . PHE B 1 198 ? 12.516 6.105 5.262 1 97.75 198 PHE B CA 1
ATOM 3146 C C . PHE B 1 198 ? 13.992 5.738 5.234 1 97.75 198 PHE B C 1
ATOM 3148 O O . PHE B 1 198 ? 14.562 5.52 4.164 1 97.75 198 PHE B O 1
ATOM 3155 N N . ASP B 1 199 ? 14.664 5.633 6.418 1 97.5 199 ASP B N 1
ATOM 3156 C CA . ASP B 1 199 ? 16.062 5.227 6.492 1 97.5 199 ASP B CA 1
ATOM 3157 C C . ASP B 1 199 ? 16.25 3.814 5.941 1 97.5 199 ASP B C 1
ATOM 3159 O O . ASP B 1 199 ? 17.203 3.557 5.199 1 97.5 199 ASP B O 1
ATOM 3163 N N . GLN B 1 200 ? 15.352 2.98 6.277 1 97.56 200 GLN B N 1
ATOM 3164 C CA . GLN B 1 200 ? 15.477 1.595 5.836 1 97.56 200 GLN B CA 1
ATOM 3165 C C . GLN B 1 200 ? 15.25 1.478 4.328 1 97.56 200 GLN B C 1
ATOM 3167 O O . GLN B 1 200 ? 15.945 0.716 3.652 1 97.56 200 GLN B O 1
ATOM 3172 N N . PHE B 1 201 ? 14.234 2.236 3.781 1 97.75 201 PHE B N 1
ATOM 3173 C CA . PHE B 1 201 ? 14.039 2.264 2.336 1 97.75 201 PHE B CA 1
ATOM 3174 C C . PHE B 1 201 ? 15.273 2.816 1.633 1 97.75 201 PHE B C 1
ATOM 3176 O O . PHE B 1 201 ? 15.719 2.258 0.63 1 97.75 201 PHE B O 1
ATOM 3183 N N . ARG B 1 202 ? 15.836 3.873 2.174 1 96.31 202 ARG B N 1
ATOM 3184 C CA . ARG B 1 202 ? 17.016 4.488 1.583 1 96.31 202 ARG B CA 1
ATOM 3185 C C . ARG B 1 202 ? 18.203 3.516 1.573 1 96.31 202 ARG B C 1
ATOM 3187 O O . ARG B 1 202 ? 19 3.508 0.633 1 96.31 202 ARG B O 1
ATOM 3194 N N . ALA B 1 203 ? 18.297 2.701 2.59 1 97 203 ALA B N 1
ATOM 3195 C CA . ALA B 1 203 ? 19.391 1.739 2.711 1 97 203 ALA B CA 1
ATOM 3196 C C . ALA B 1 203 ? 19.109 0.498 1.865 1 97 203 ALA B C 1
ATOM 3198 O O . ALA B 1 203 ? 19.984 -0.377 1.747 1 97 203 ALA B O 1
ATOM 3199 N N . GLY B 1 204 ? 17.906 0.356 1.306 1 97.06 204 GLY B N 1
ATOM 3200 C CA . GLY B 1 204 ? 17.594 -0.763 0.433 1 97.06 204 GLY B CA 1
ATOM 3201 C C . GLY B 1 204 ? 17.016 -1.953 1.178 1 97.06 204 GLY B C 1
ATOM 3202 O O . GLY B 1 204 ? 17.219 -3.1 0.771 1 97.06 204 GLY B O 1
ATOM 3203 N N . LEU B 1 205 ? 16.453 -1.747 2.41 1 97.25 205 LEU B N 1
ATOM 3204 C CA . LEU B 1 205 ? 15.812 -2.758 3.25 1 97.25 205 LEU B CA 1
ATOM 3205 C C . LEU B 1 205 ? 16.797 -3.877 3.584 1 97.25 205 LEU B C 1
ATOM 3207 O O . LEU B 1 205 ? 16.5 -5.055 3.359 1 97.25 205 LEU B O 1
ATOM 3211 N N . PRO B 1 206 ? 17.922 -3.49 4.164 1 95.81 206 PRO B N 1
ATOM 3212 C CA . PRO B 1 206 ? 18.922 -4.516 4.508 1 95.81 206 PRO B CA 1
ATOM 3213 C C . PRO B 1 206 ? 18.406 -5.488 5.57 1 95.81 206 PRO B C 1
ATOM 3215 O O . PRO B 1 206 ? 17.703 -5.09 6.492 1 95.81 206 PRO B O 1
ATOM 3218 N N . ASP B 1 207 ? 18.719 -6.703 5.391 1 94.75 207 ASP B N 1
ATOM 3219 C CA . ASP B 1 207 ? 18.391 -7.734 6.371 1 94.75 207 ASP B CA 1
ATOM 3220 C C . ASP B 1 207 ? 19.062 -7.453 7.715 1 94.75 207 ASP B C 1
ATOM 3222 O O . ASP B 1 207 ? 20.281 -7.332 7.789 1 94.75 207 ASP B O 1
ATOM 3226 N N . PRO B 1 208 ? 18.281 -7.383 8.719 1 93.69 208 PRO B N 1
ATOM 3227 C CA . PRO B 1 208 ? 18.859 -6.98 9.992 1 93.69 208 PRO B CA 1
ATOM 3228 C C . PRO B 1 208 ? 19.453 -8.156 10.773 1 93.69 208 PRO B C 1
ATOM 3230 O O . PRO B 1 208 ? 20 -7.965 11.859 1 93.69 208 PRO B O 1
ATOM 3233 N N . SER B 1 209 ? 19.359 -9.367 10.227 1 90.12 209 SER B N 1
ATOM 3234 C CA . SER B 1 209 ? 19.734 -10.562 10.969 1 90.12 209 SER B CA 1
ATOM 3235 C C . SER B 1 209 ? 21.172 -10.461 11.492 1 90.12 209 SER B C 1
ATOM 3237 O O . SER B 1 209 ? 21.422 -10.789 12.656 1 90.12 209 SER B O 1
ATOM 3239 N N . ALA B 1 210 ? 22.031 -10 10.562 1 82.88 210 ALA B N 1
ATOM 3240 C CA . ALA B 1 210 ? 23.438 -9.938 10.953 1 82.88 210 ALA B CA 1
ATOM 3241 C C . ALA B 1 210 ? 23.641 -8.953 12.102 1 82.88 210 ALA B C 1
ATOM 3243 O O . ALA B 1 210 ? 24.438 -9.203 13.008 1 82.88 210 ALA B O 1
ATOM 3244 N N . LEU B 1 211 ? 22.969 -7.883 12.086 1 83.31 211 LEU B N 1
ATOM 3245 C CA . LEU B 1 211 ? 23.109 -6.863 13.125 1 83.31 211 LEU B CA 1
ATOM 3246 C C . LEU B 1 211 ? 22.5 -7.344 14.438 1 83.31 211 LEU B C 1
ATOM 3248 O O . LEU B 1 211 ? 23.062 -7.082 15.508 1 83.31 211 LEU B O 1
ATOM 3252 N N . ILE B 1 212 ? 21.484 -8.047 14.398 1 85.19 212 ILE B N 1
ATOM 3253 C CA . ILE B 1 212 ? 20.797 -8.531 15.594 1 85.19 212 ILE B CA 1
ATOM 3254 C C . ILE B 1 212 ? 21.625 -9.641 16.25 1 85.19 212 ILE B C 1
ATOM 3256 O O . ILE B 1 212 ? 21.75 -9.688 17.469 1 85.19 212 ILE B O 1
ATOM 3260 N N . GLU B 1 213 ? 22.094 -10.531 15.406 1 79.44 213 GLU B N 1
ATOM 3261 C CA . GLU B 1 213 ? 22.953 -11.586 15.938 1 79.44 213 GLU B CA 1
ATOM 3262 C C . GLU B 1 213 ? 24.203 -11 16.609 1 79.44 213 GLU B C 1
ATOM 3264 O O . GLU B 1 213 ? 24.625 -11.484 17.672 1 79.44 213 GLU B O 1
ATOM 3269 N N . ALA B 1 214 ? 24.766 -9.938 16.016 1 82.75 214 ALA B N 1
ATOM 3270 C CA . ALA B 1 214 ? 25.953 -9.289 16.578 1 82.75 214 ALA B CA 1
ATOM 3271 C C . ALA B 1 214 ? 25.641 -8.648 17.922 1 82.75 214 ALA B C 1
ATOM 3273 O O . ALA B 1 214 ? 26.484 -8.664 18.828 1 82.75 214 ALA B O 1
ATOM 3274 N N . ARG B 1 215 ? 24.406 -8.203 18.094 1 76 215 ARG B N 1
ATOM 3275 C CA . ARG B 1 215 ? 24.031 -7.543 19.344 1 76 215 ARG B CA 1
ATOM 3276 C C . ARG B 1 215 ? 23.766 -8.562 20.453 1 76 215 ARG B C 1
ATOM 3278 O O . ARG B 1 215 ? 23.859 -8.234 21.641 1 76 215 ARG B O 1
ATOM 3285 N N . ARG B 1 216 ? 23.484 -9.758 20.141 1 79.56 216 ARG B N 1
ATOM 3286 C CA . ARG B 1 216 ? 23.219 -10.812 21.109 1 79.56 216 ARG B CA 1
ATOM 3287 C C . ARG B 1 216 ? 24.531 -11.453 21.578 1 79.56 216 ARG B C 1
ATOM 3289 O O . ARG B 1 216 ? 24.578 -12.039 22.656 1 79.56 216 ARG B O 1
ATOM 3296 N N . GLN B 1 217 ? 25.531 -11.445 20.812 1 71.88 217 GLN B N 1
ATOM 3297 C CA . GLN B 1 217 ? 26.828 -11.992 21.219 1 71.88 217 GLN B CA 1
ATOM 3298 C C . GLN B 1 217 ? 27.594 -11 22.094 1 71.88 217 GLN B C 1
ATOM 3300 O O . GLN B 1 217 ? 28.312 -11.406 23.016 1 71.88 217 GLN B O 1
#

Foldseek 3Di:
DPPPVCVVPPPDCPDPVNVVLVVLLLLLLVLLLVVCLVPNNVPDFLQSSCVSSVHHSVVSVVRDVTSLCSPCVLVLVLLVQLLVQQLVDDQPPDSLVSSLCSNLVVCVVCVVSVVSVLSLVVSVVVDVVSVVVVVVSLVVSLVSQLVSNCVRPVHDPVPDCVSNCSSVLLVVLLVVLSVVVVVVPDPDGSSVSSNVSSVCVVVVNDDCVVVVVVVVD/DPDDVVCVPPCDCPDPVNVVLVVLLLLLLVLLLVCCLVPNNVPDFLQSSQVSSVHHSVVSVVRDVTSLCSPCVLVLVLLVQLLVQQLVDDQPPDSLVSSLCSNLVVCVVCVVSVVSVLSLVVSVVVDVVSVVVVVVSLVVSLVSQLVSNCVRPVHDPVPDCVSNCSSVLLVVLLVVLSVVVVVVPDPDGSSVSSNVSSVCVVVVNDDCVVVVVVVVD

InterPro domains:
  IPR001647 DNA-binding HTH domain, TetR-type [PF00440] (30-69)
  IPR001647 DNA-binding HTH domain, TetR-type [PR00455] (28-41)
  IPR001647 DNA-binding HTH domain, TetR-type [PR00455] (49-72)
  IPR001647 DNA-binding HTH domain, TetR-type [PS50977] (22-82)
  IPR009057 Homedomain-like superfamily [SSF46689] (16-88)
  IPR041347 MftR, C-terminal [PF17754] (93-206)
  IPR050109 HTH-type, TetR-like transcriptional regulator [PTHR30055] (17-209)

Solvent-accessible surface area (backbone atoms only — not comparable to full-atom values): 23197 Å² total; per-residue (Å²): 137,88,69,72,83,48,79,71,55,82,72,60,81,64,46,73,65,56,49,50,51,50,48,50,50,49,39,35,20,51,30,32,43,52,43,23,70,75,61,32,63,89,69,51,47,58,56,59,22,13,55,72,48,72,48,50,51,66,57,41,54,74,73,29,93,47,61,65,53,25,50,41,40,65,59,53,51,48,52,52,50,46,54,53,50,60,70,68,48,65,89,81,61,48,56,62,60,49,52,48,53,47,54,38,48,52,43,64,73,33,58,69,53,51,55,51,49,51,51,48,54,57,48,29,76,77,28,57,69,52,38,32,51,49,51,54,52,49,51,52,50,32,50,54,45,18,50,54,44,14,68,75,38,71,52,46,66,61,72,39,60,63,26,40,38,54,36,27,44,50,51,16,32,50,49,23,25,51,58,39,50,67,67,58,70,52,94,63,52,60,38,58,40,37,50,50,38,51,50,36,42,47,63,22,51,67,60,56,31,67,60,50,54,60,70,72,107,135,89,75,74,84,51,76,69,54,80,70,56,80,64,45,71,65,56,50,50,50,51,50,50,52,48,40,36,21,51,30,30,43,53,44,24,70,75,63,32,62,89,70,52,48,60,56,58,23,13,55,70,50,71,47,50,51,67,56,40,55,74,75,29,92,44,61,65,53,25,49,42,39,67,58,54,50,47,51,53,49,45,54,52,50,60,68,67,47,66,89,80,60,47,55,62,61,49,51,47,52,46,54,38,47,52,42,64,73,32,58,69,55,51,56,52,50,53,52,48,53,56,48,30,76,76,27,59,68,52,36,32,51,48,51,54,52,49,51,52,49,33,52,52,47,17,53,54,44,15,68,75,38,71,52,44,65,59,73,38,59,62,26,40,38,53,37,27,43,49,51,15,31,52,49,24,25,51,57,38,50,68,67,58,69,52,94,64,53,60,37,59,39,37,50,49,39,51,51,37,43,48,64,23,52,67,60,55,32,66,60,50,55,61,70,71,107